Protein AF-A0A922VNL1-F1 (afdb_monomer)

Radius of gyration: 30.15 Å; Cα contacts (8 Å, |Δi|>4): 1368; chains: 1; bounding box: 77×56×107 Å

Secondary structure (DSSP, 8-state):
-------------------------TTSEEEEEEEE-TTSSEEEEEEEHHHHHHHHHHHHHHSPPPS-EEE-S-TTSHHHHHHHHHHHHHT--EEE--TT-HHHHHHHTTSSSPP-EEEE-HHHHHHHHHHHTTPPPPTT--EEEE-SS---HHHHHHHHHTT--EEEEE--GGGTS-SEE--TTTTTTSTT--BEEPTT-EEEEES--TTS-EEEEEE-TT--SEETTBHHHHHHHB-TTS-EEEEEEEEE-TTS-EEEEEETTT-EEETTEEE-HHHHHHHHHTSTTEEEEEEEEEEETTTEEEEEEEEEESSGGG---HHHHHHHHHTTS-GGGS-S-EEE-SS--B-TT--B-HHHHHHHHSPPS---SS------STT-EEEEE-TT--EEEEEEE---SSEEEE---TT--HHHHHHHHHHHHHHH--EEEEEE-S-SSSS--S--PPPPHHHHHHHHHHHHHHTT-S-EEEEEETHHHHHHHHHHHH-GGGEEEEEEES---GGGS-HHHHHHHHHHHHHHHHHHHHHHHHHHHHHHHHHHH-HHHHHTS-HHHHHHHGGGHHHHHHHTT---S-TTGGGG--S-EEEEEETTTHHHHHHHHHHHHHHSTT-EEEEETT-----TTS-HHHHHHHHHHHHHHHHH---PPS--EEE---

Structure (mmCIF, N/CA/C/O backbone):
data_AF-A0A922VNL1-F1
#
_entry.id   AF-A0A922VNL1-F1
#
loop_
_atom_site.group_PDB
_atom_site.id
_atom_site.type_symbol
_atom_site.label_atom_id
_atom_site.label_alt_id
_atom_site.label_comp_id
_atom_site.label_asym_id
_atom_site.label_entity_id
_atom_site.label_seq_id
_atom_site.pdbx_PDB_ins_code
_atom_site.Cartn_x
_atom_site.Cartn_y
_atom_site.Cartn_z
_atom_site.occupancy
_atom_site.B_iso_or_equiv
_atom_site.auth_seq_id
_atom_site.auth_comp_id
_atom_site.auth_asym_id
_atom_site.auth_atom_id
_atom_site.pdbx_PDB_model_num
ATOM 1 N N . MET A 1 1 ? -21.164 -22.019 67.458 1.00 38.81 1 MET A N 1
ATOM 2 C CA . MET A 1 1 ? -19.797 -21.930 66.897 1.00 38.81 1 MET A CA 1
ATOM 3 C C . MET A 1 1 ? -19.765 -20.757 65.927 1.00 38.81 1 MET A C 1
ATOM 5 O O . MET A 1 1 ? -20.728 -20.631 65.177 1.00 38.81 1 MET A O 1
ATOM 9 N N . PRO A 1 2 ? -18.768 -19.861 65.986 1.00 36.75 2 PRO A N 1
ATOM 10 C CA . PRO A 1 2 ? -18.768 -18.637 65.194 1.00 36.75 2 PRO A CA 1
ATOM 11 C C . PRO A 1 2 ? -18.448 -18.941 63.726 1.00 36.75 2 PRO A C 1
ATOM 13 O O . PRO A 1 2 ? -17.614 -19.794 63.427 1.00 36.75 2 PRO A O 1
ATOM 16 N N . VAL A 1 3 ? -19.121 -18.231 62.820 1.00 34.53 3 VAL A N 1
ATOM 17 C CA . VAL A 1 3 ? -18.861 -18.262 61.377 1.00 34.53 3 VAL A CA 1
ATOM 18 C C . VAL A 1 3 ? -17.462 -17.699 61.146 1.00 34.53 3 VAL A C 1
ATOM 20 O O . VAL A 1 3 ? -17.211 -16.518 61.369 1.00 34.53 3 VAL A O 1
ATOM 23 N N . SER A 1 4 ? -16.528 -18.564 60.763 1.00 31.53 4 SER A N 1
ATOM 24 C CA . SER A 1 4 ? -15.158 -18.174 60.448 1.00 31.53 4 SER A CA 1
ATOM 25 C C . SER A 1 4 ? -15.139 -17.432 59.113 1.00 31.53 4 SER A C 1
ATOM 27 O O . SER A 1 4 ? -15.287 -18.030 58.050 1.00 31.53 4 SER A O 1
ATOM 29 N N . THR A 1 5 ? -14.964 -16.115 59.165 1.00 36.41 5 THR A N 1
ATOM 30 C CA . THR A 1 5 ? -14.643 -15.293 57.999 1.00 36.41 5 THR A CA 1
ATOM 31 C C . THR A 1 5 ? -13.273 -15.719 57.473 1.00 36.41 5 THR A C 1
ATOM 33 O O . THR A 1 5 ? -12.255 -15.485 58.124 1.00 36.41 5 THR A O 1
ATOM 36 N N . VAL A 1 6 ? -13.222 -16.346 56.299 1.00 31.34 6 VAL A N 1
ATOM 37 C CA . VAL A 1 6 ? -11.954 -16.573 55.595 1.00 31.34 6 VAL A CA 1
ATOM 38 C C . VAL A 1 6 ? -11.553 -15.244 54.963 1.00 31.34 6 VAL A C 1
ATOM 40 O O . VAL A 1 6 ? -12.058 -14.859 53.910 1.00 31.34 6 VAL A O 1
ATOM 43 N N . ALA A 1 7 ? -10.671 -14.507 55.639 1.00 35.28 7 ALA A N 1
ATOM 44 C CA . ALA A 1 7 ? -9.955 -13.403 55.020 1.00 35.28 7 ALA A CA 1
ATOM 45 C C . ALA A 1 7 ? -9.209 -13.946 53.795 1.00 35.28 7 ALA A C 1
ATOM 47 O O . ALA A 1 7 ? -8.551 -14.985 53.886 1.00 35.28 7 ALA A O 1
ATOM 48 N N . ALA A 1 8 ? -9.318 -13.257 52.655 1.00 33.56 8 ALA A N 1
ATOM 49 C CA . ALA A 1 8 ? -8.507 -13.565 51.488 1.00 33.56 8 ALA A CA 1
ATOM 50 C C . ALA A 1 8 ? -7.043 -13.610 51.938 1.00 33.56 8 ALA A C 1
ATOM 52 O O . ALA A 1 8 ? -6.487 -12.596 52.367 1.00 33.56 8 ALA A O 1
ATOM 53 N N . SER A 1 9 ? -6.452 -14.807 51.887 1.00 37.88 9 SER A N 1
ATOM 54 C CA . SER A 1 9 ? -5.011 -14.995 51.984 1.00 37.88 9 SER A CA 1
ATOM 55 C C . SER A 1 9 ? -4.381 -13.914 51.116 1.00 37.88 9 SER A C 1
ATOM 57 O O . SER A 1 9 ? -4.687 -13.834 49.922 1.00 37.88 9 SER A O 1
ATOM 59 N N . ARG A 1 10 ? -3.584 -13.022 51.725 1.00 43.12 10 ARG A N 1
ATOM 60 C CA . ARG A 1 10 ? -2.714 -12.110 50.981 1.00 43.12 10 ARG A CA 1
ATOM 61 C C . ARG A 1 10 ? -1.827 -13.028 50.158 1.00 43.12 10 ARG A C 1
ATOM 63 O O . ARG A 1 10 ? -0.816 -13.508 50.663 1.00 43.12 10 ARG A O 1
ATOM 70 N N . ALA A 1 11 ? -2.248 -13.310 48.924 1.00 40.41 11 ALA A N 1
ATOM 71 C CA . ALA A 1 11 ? -1.406 -13.925 47.925 1.00 40.41 11 ALA A CA 1
ATOM 72 C C . ALA A 1 11 ? -0.118 -13.124 47.988 1.00 40.41 11 ALA A C 1
ATOM 74 O O . ALA A 1 11 ? -0.164 -11.898 47.838 1.00 40.41 11 ALA A O 1
ATOM 75 N N . ALA A 1 12 ? 0.972 -13.796 48.367 1.00 39.34 12 ALA A N 1
ATOM 76 C CA . ALA A 1 12 ? 2.271 -13.176 48.507 1.00 39.34 12 ALA A CA 1
ATOM 77 C C . ALA A 1 12 ? 2.448 -12.280 47.287 1.00 39.34 12 ALA A C 1
ATOM 79 O O . ALA A 1 12 ? 2.396 -12.766 46.154 1.00 39.34 12 ALA A O 1
ATOM 80 N N . THR A 1 13 ? 2.525 -10.968 47.514 1.00 44.56 13 THR A N 1
ATOM 81 C CA . THR A 1 13 ? 2.831 -10.004 46.470 1.00 44.56 13 THR A CA 1
ATOM 82 C C . THR A 1 13 ? 4.174 -10.442 45.929 1.00 44.56 13 THR A C 1
ATOM 84 O O . THR A 1 13 ? 5.207 -10.124 46.518 1.00 44.56 13 THR A O 1
ATOM 87 N N . ARG A 1 14 ? 4.171 -11.230 44.843 1.00 40.34 14 ARG A N 1
ATOM 88 C CA . ARG A 1 14 ? 5.349 -11.366 43.997 1.00 40.34 14 ARG A CA 1
ATOM 89 C C . ARG A 1 14 ? 5.763 -9.923 43.751 1.00 40.34 14 ARG A C 1
ATOM 91 O O . ARG A 1 14 ? 4.902 -9.163 43.290 1.00 40.34 14 ARG A O 1
ATOM 98 N N . PRO A 1 15 ? 6.991 -9.512 44.110 1.00 43.66 15 PRO A N 1
ATOM 99 C CA . PRO A 1 15 ? 7.455 -8.203 43.698 1.00 43.66 15 PRO A CA 1
ATOM 100 C C . PRO A 1 15 ? 7.167 -8.125 42.203 1.00 43.66 15 PRO A C 1
ATOM 102 O O . PRO A 1 15 ? 7.466 -9.076 41.466 1.00 43.66 15 PRO A O 1
ATOM 105 N N . ALA A 1 16 ? 6.465 -7.064 41.784 1.00 48.22 16 ALA A N 1
ATOM 106 C CA . ALA A 1 16 ? 6.312 -6.783 40.366 1.00 48.22 16 ALA A CA 1
ATOM 107 C C . ALA A 1 16 ? 7.711 -6.957 39.768 1.00 48.22 16 ALA A C 1
ATOM 109 O O . ALA A 1 16 ? 8.659 -6.474 40.400 1.00 48.22 16 ALA A O 1
ATOM 110 N N . PRO A 1 17 ? 7.876 -7.720 38.668 1.00 43.94 17 PRO A N 1
ATOM 111 C CA . PRO A 1 17 ? 9.192 -7.875 38.073 1.00 43.94 17 PRO A CA 1
ATOM 112 C C . PRO A 1 17 ? 9.790 -6.478 37.999 1.00 43.94 17 PRO A C 1
ATOM 114 O O . PRO A 1 17 ? 9.130 -5.569 37.486 1.00 43.94 17 PRO A O 1
ATOM 117 N N . SER A 1 18 ? 10.957 -6.281 38.620 1.00 45.34 18 SER A N 1
ATOM 118 C CA . SER A 1 18 ? 11.682 -5.031 38.476 1.00 45.34 18 SER A CA 1
ATOM 119 C C . SER A 1 18 ? 12.089 -5.003 37.014 1.00 45.34 18 SER A C 1
ATOM 121 O O . SER A 1 18 ? 13.149 -5.497 36.631 1.00 45.34 18 SER A O 1
ATOM 123 N N . TRP A 1 19 ? 11.198 -4.509 36.160 1.00 52.69 19 TRP A N 1
ATOM 124 C CA . TRP A 1 19 ? 11.617 -3.942 34.908 1.00 52.69 19 TRP A CA 1
ATOM 125 C C . TRP A 1 19 ? 12.549 -2.829 35.370 1.00 52.69 19 TRP A C 1
ATOM 127 O O . TRP A 1 19 ? 12.116 -1.822 35.925 1.00 52.69 19 TRP A O 1
ATOM 137 N N . ALA A 1 20 ? 13.858 -3.083 35.315 1.00 48.12 20 ALA A N 1
ATOM 138 C CA . ALA A 1 20 ? 14.809 -1.998 35.406 1.00 48.12 20 ALA A CA 1
ATOM 139 C C . ALA A 1 20 ? 14.285 -0.956 34.421 1.00 48.12 20 ALA A C 1
ATOM 141 O O . ALA A 1 20 ? 13.942 -1.318 33.289 1.00 48.12 20 ALA A O 1
ATOM 142 N N . ALA A 1 21 ? 14.094 0.279 34.884 1.00 52.69 21 ALA A N 1
ATOM 143 C CA . ALA A 1 21 ? 13.704 1.361 34.008 1.00 52.69 21 ALA A CA 1
ATOM 144 C C . ALA A 1 21 ? 14.791 1.455 32.947 1.00 52.69 21 ALA A C 1
ATOM 146 O O . ALA A 1 21 ? 15.865 1.989 33.199 1.00 52.69 21 ALA A O 1
ATOM 147 N N . TRP A 1 22 ? 14.552 0.817 31.802 1.00 51.25 22 TRP A N 1
ATOM 148 C CA . TRP A 1 22 ? 15.456 0.888 30.679 1.00 51.25 22 TRP A CA 1
ATOM 149 C C . TRP A 1 22 ? 15.432 2.361 30.303 1.00 51.25 22 TRP A C 1
ATOM 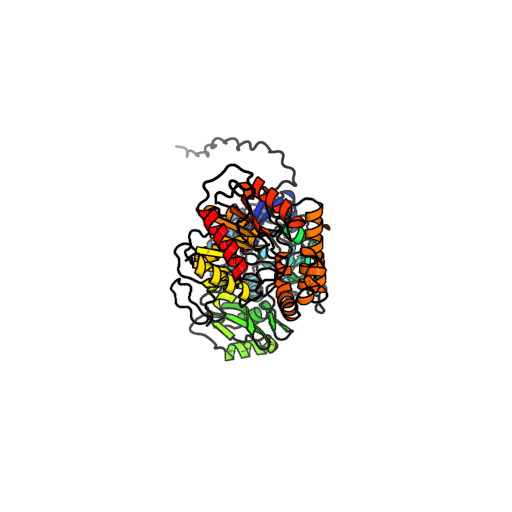151 O O . TRP A 1 22 ? 14.339 2.853 30.000 1.00 51.25 22 TRP A O 1
ATOM 161 N N . PRO A 1 23 ? 16.552 3.095 30.407 1.00 51.59 23 PRO A N 1
ATOM 162 C CA . PRO A 1 23 ? 16.560 4.485 30.001 1.00 51.59 23 PRO A CA 1
ATOM 163 C C . PRO A 1 23 ? 16.228 4.491 28.511 1.00 51.59 23 PRO A C 1
ATOM 165 O O . PRO A 1 23 ? 17.029 4.064 27.684 1.00 51.59 23 PRO A O 1
ATOM 168 N N . ARG A 1 24 ? 14.991 4.866 28.196 1.00 61.22 24 ARG A N 1
ATOM 169 C CA . ARG A 1 24 ? 14.502 5.071 26.841 1.00 61.22 24 ARG A CA 1
ATOM 170 C C . ARG A 1 24 ? 14.156 6.537 26.725 1.00 61.22 24 ARG A C 1
ATOM 172 O O . ARG A 1 24 ? 13.407 7.057 27.559 1.00 61.22 24 ARG A O 1
ATOM 179 N N . ALA A 1 25 ? 14.708 7.199 25.719 1.00 72.38 25 ALA A N 1
ATOM 180 C CA . ALA A 1 25 ? 14.242 8.526 25.367 1.00 72.38 25 ALA A CA 1
ATOM 181 C C . ALA A 1 25 ? 12.780 8.418 24.902 1.00 72.38 25 ALA A C 1
ATOM 183 O O . ALA A 1 25 ? 12.373 7.416 24.315 1.00 72.38 25 ALA A O 1
ATOM 184 N N . ALA A 1 26 ? 11.969 9.451 25.142 1.00 71.69 26 ALA A N 1
ATOM 185 C CA . ALA A 1 26 ? 10.576 9.471 24.679 1.00 71.69 26 ALA A CA 1
ATOM 186 C C . ALA A 1 26 ? 10.460 9.341 23.143 1.00 71.69 26 ALA A C 1
ATOM 188 O O . ALA A 1 26 ? 9.447 8.864 22.622 1.00 71.69 26 ALA A O 1
ATOM 189 N N . THR A 1 27 ? 11.533 9.712 22.441 1.00 80.56 27 THR A N 1
ATOM 190 C CA . THR A 1 27 ? 11.716 9.624 20.993 1.00 80.56 27 THR A CA 1
ATOM 191 C C . THR A 1 27 ? 12.081 8.226 20.494 1.00 80.56 27 THR A C 1
ATOM 193 O O . THR A 1 27 ? 12.022 7.995 19.288 1.00 80.56 27 THR A O 1
ATOM 196 N N . ASP A 1 28 ? 12.445 7.292 21.379 1.00 84.62 28 ASP A N 1
ATOM 197 C CA . ASP A 1 28 ? 12.836 5.944 20.969 1.00 84.62 28 ASP A CA 1
ATOM 198 C C . ASP A 1 28 ? 11.645 5.179 20.369 1.00 84.62 28 ASP A C 1
ATOM 200 O O . ASP A 1 28 ? 10.503 5.337 20.828 1.00 84.62 28 ASP A O 1
ATOM 204 N N . PRO A 1 29 ? 11.888 4.298 19.380 1.00 89.88 29 PRO A N 1
ATOM 205 C CA . PRO A 1 29 ? 10.871 3.395 18.857 1.00 89.88 29 PRO A CA 1
ATOM 206 C C . PRO A 1 29 ? 10.162 2.616 19.975 1.00 89.88 29 PRO A C 1
ATOM 208 O O . PRO A 1 29 ? 10.779 1.859 20.733 1.00 89.88 29 PRO A O 1
ATOM 211 N N . ALA A 1 30 ? 8.841 2.779 20.064 1.00 89.81 30 ALA A N 1
ATOM 212 C CA . ALA A 1 30 ? 8.005 2.074 21.031 1.00 89.81 30 ALA A CA 1
ATOM 213 C C . ALA A 1 30 ? 7.298 0.876 20.394 1.00 89.81 30 ALA A C 1
ATOM 215 O O . ALA A 1 30 ? 7.253 -0.200 20.991 1.00 89.81 30 ALA A O 1
ATOM 216 N N . VAL A 1 31 ? 6.754 1.048 19.185 1.00 92.62 31 VAL A N 1
ATOM 217 C CA . VAL A 1 31 ? 5.998 0.008 18.471 1.00 92.62 31 VAL A CA 1
ATOM 218 C C . VAL A 1 31 ? 6.254 0.064 16.968 1.00 92.62 31 VAL A C 1
ATOM 220 O O . VAL A 1 31 ? 6.472 1.132 16.399 1.00 92.62 31 VAL A O 1
ATOM 223 N N . VAL A 1 32 ? 6.153 -1.096 16.320 1.00 93.88 32 VAL A N 1
ATOM 224 C CA . VAL A 1 32 ? 6.092 -1.211 14.860 1.00 93.88 32 VAL A CA 1
ATOM 225 C C . VAL A 1 32 ? 4.718 -1.748 14.483 1.00 93.88 32 VAL A C 1
ATOM 227 O O . VAL A 1 32 ? 4.344 -2.853 14.879 1.00 93.88 32 VAL A O 1
ATOM 230 N N . VAL A 1 33 ? 3.954 -0.962 13.728 1.00 87.75 33 VAL A N 1
ATOM 231 C CA . VAL A 1 33 ? 2.627 -1.345 13.233 1.00 87.75 33 VAL A CA 1
ATOM 232 C C . VAL A 1 33 ? 2.750 -1.759 11.773 1.00 87.75 33 VAL A C 1
ATOM 234 O O . VAL A 1 33 ? 3.145 -0.959 10.931 1.00 87.75 33 VAL A O 1
ATOM 237 N N . LEU A 1 34 ? 2.387 -3.001 11.457 1.00 79.12 34 LEU A N 1
ATOM 238 C CA . LEU A 1 34 ? 2.384 -3.486 10.078 1.00 79.12 34 LEU A CA 1
ATOM 239 C C . LEU A 1 34 ? 1.127 -3.000 9.346 1.00 79.12 34 LEU A C 1
ATOM 241 O O . LEU A 1 34 ? 0.003 -3.275 9.772 1.00 79.12 34 LEU A O 1
ATOM 245 N N . THR A 1 35 ? 1.305 -2.306 8.224 1.00 66.81 35 THR A N 1
ATOM 246 C CA . THR A 1 35 ? 0.213 -1.829 7.362 1.00 66.81 35 THR A CA 1
ATOM 247 C C . THR A 1 35 ? 0.251 -2.537 6.018 1.00 66.81 35 THR A C 1
ATOM 249 O O . THR A 1 35 ? 1.315 -2.897 5.535 1.00 66.81 35 THR A O 1
ATOM 252 N N . SER A 1 36 ? -0.905 -2.754 5.386 1.00 54.50 36 SER A N 1
ATOM 253 C CA . SER A 1 36 ? -0.935 -3.230 3.998 1.00 54.50 36 SER A CA 1
ATOM 254 C C . SER A 1 36 ? -0.448 -2.097 3.096 1.00 54.50 36 SER A C 1
ATOM 256 O O . SER A 1 36 ? -1.182 -1.138 2.852 1.00 54.50 36 SER A O 1
ATOM 258 N N . GLY A 1 37 ? 0.806 -2.172 2.650 1.00 41.88 37 GLY A N 1
ATOM 259 C CA . GLY A 1 37 ? 1.346 -1.231 1.679 1.00 41.88 37 GLY A CA 1
ATOM 260 C C . GLY A 1 37 ? 0.562 -1.291 0.366 1.00 41.88 37 GLY A C 1
ATOM 261 O O . GLY A 1 37 ? -0.052 -2.306 0.035 1.00 41.88 37 GLY A O 1
ATOM 262 N N . THR A 1 38 ? 0.609 -0.210 -0.413 1.00 32.31 38 THR A N 1
ATOM 263 C CA . THR A 1 38 ? 0.066 -0.163 -1.784 1.00 32.31 38 THR A CA 1
ATOM 264 C C . THR A 1 38 ? 0.709 -1.197 -2.717 1.00 32.31 38 THR A C 1
ATOM 266 O O . THR A 1 38 ? 0.121 -1.533 -3.735 1.00 32.31 38 THR A O 1
ATOM 269 N N . THR A 1 39 ? 1.871 -1.735 -2.335 1.00 33.22 39 THR A N 1
ATOM 270 C CA . THR A 1 39 ? 2.669 -2.747 -3.043 1.00 33.22 39 THR A CA 1
ATOM 271 C C . THR A 1 39 ? 2.418 -4.188 -2.569 1.00 33.22 39 THR A C 1
ATOM 273 O O . THR A 1 39 ? 3.146 -5.096 -2.949 1.00 33.22 39 THR A O 1
ATOM 276 N N . GLY A 1 40 ? 1.441 -4.432 -1.685 1.00 36.53 40 GLY A N 1
ATOM 277 C CA . GLY A 1 40 ? 1.094 -5.780 -1.204 1.00 36.53 40 GLY A CA 1
ATOM 278 C C . GLY A 1 40 ? 1.988 -6.348 -0.087 1.00 36.53 40 GLY A C 1
ATOM 279 O O . GLY A 1 40 ? 1.499 -7.149 0.711 1.00 36.53 40 GLY A O 1
ATOM 280 N N . ARG A 1 41 ? 3.243 -5.891 0.060 1.00 39.25 41 ARG A N 1
ATOM 281 C CA . ARG A 1 41 ? 4.095 -6.196 1.228 1.00 39.25 41 ARG A CA 1
ATOM 282 C C . ARG A 1 41 ? 3.724 -5.320 2.438 1.00 39.25 41 ARG A C 1
ATOM 284 O O . ARG A 1 41 ? 3.471 -4.122 2.264 1.00 39.25 41 ARG A O 1
ATOM 291 N N . PRO A 1 42 ? 3.683 -5.872 3.667 1.00 57.12 42 PRO A N 1
ATOM 292 C CA . PRO A 1 42 ? 3.397 -5.069 4.844 1.00 57.12 42 PRO A CA 1
ATOM 293 C C . PRO A 1 42 ? 4.503 -4.038 5.107 1.00 57.12 42 PRO A C 1
ATOM 295 O O . PRO A 1 42 ? 5.667 -4.414 5.214 1.00 57.12 42 PRO A O 1
ATOM 298 N N . LYS A 1 43 ? 4.156 -2.755 5.246 1.00 74.38 43 LYS A N 1
ATOM 299 C CA . LYS A 1 43 ? 5.102 -1.710 5.673 1.00 74.38 43 LYS A CA 1
ATOM 300 C C . LYS A 1 43 ? 5.110 -1.623 7.196 1.00 74.38 43 LYS A C 1
ATOM 302 O O . LYS A 1 43 ? 4.044 -1.608 7.810 1.00 74.38 43 LYS A O 1
ATOM 307 N N . GLY A 1 44 ? 6.287 -1.560 7.815 1.00 87.56 44 GLY A N 1
ATOM 308 C CA . GLY A 1 44 ? 6.413 -1.399 9.265 1.00 87.56 44 GLY A CA 1
ATOM 309 C C . GLY A 1 44 ? 6.437 0.069 9.665 1.00 87.56 44 GLY A C 1
ATOM 310 O O . GLY A 1 44 ? 7.478 0.697 9.565 1.00 87.56 44 GLY A O 1
ATOM 311 N N . VAL A 1 45 ? 5.320 0.623 10.129 1.00 93.31 45 VAL A N 1
ATOM 312 C CA . VAL A 1 45 ? 5.243 2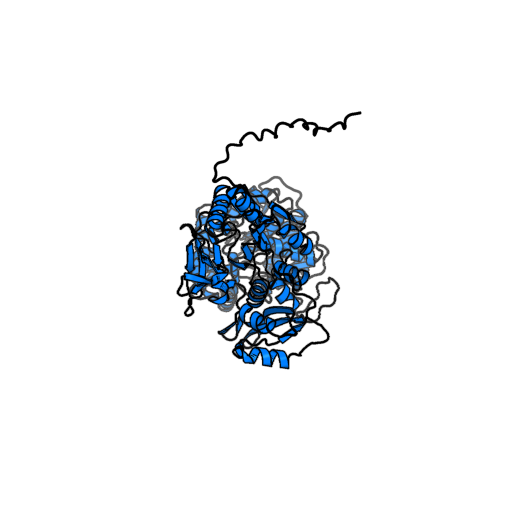.001 10.639 1.00 93.31 45 VAL A CA 1
ATOM 313 C C . VAL A 1 45 ? 5.838 2.053 12.043 1.00 93.31 45 VAL A C 1
ATOM 315 O O . VAL A 1 45 ? 5.282 1.452 12.965 1.00 93.31 45 VAL A O 1
ATOM 318 N N . VAL A 1 46 ? 6.949 2.767 12.211 1.00 96.25 46 VAL A N 1
ATOM 319 C CA . VAL A 1 46 ? 7.633 2.915 13.502 1.00 96.25 46 VAL A CA 1
ATOM 320 C C . VAL A 1 46 ? 7.055 4.110 14.257 1.00 96.25 46 VAL A C 1
ATOM 322 O O . VAL A 1 46 ? 7.129 5.237 13.777 1.00 96.25 46 VAL A O 1
ATOM 325 N N . LEU A 1 47 ? 6.486 3.888 15.442 1.00 95.88 47 LEU A N 1
ATOM 326 C CA . LEU A 1 47 ? 5.954 4.949 16.306 1.00 95.88 47 LEU A CA 1
ATOM 327 C C . LEU A 1 47 ? 6.742 5.005 17.617 1.00 95.88 47 LEU A C 1
ATOM 329 O O . LEU A 1 47 ? 6.961 3.973 18.261 1.00 95.88 47 LEU A O 1
ATOM 333 N N . SER A 1 48 ? 7.135 6.213 18.021 1.00 94.38 48 SER A N 1
ATOM 334 C CA . SER A 1 48 ? 7.763 6.475 19.316 1.00 94.38 48 SER A CA 1
ATOM 335 C C . SER A 1 48 ? 6.737 6.523 20.452 1.00 94.38 48 SER A C 1
ATOM 337 O O . SER A 1 48 ? 5.523 6.606 20.225 1.00 94.38 48 SER A O 1
ATOM 339 N N . GLY A 1 49 ? 7.220 6.480 21.697 1.00 91.19 49 GLY A N 1
ATOM 340 C CA . GLY A 1 49 ? 6.363 6.652 22.875 1.00 91.19 49 GLY A CA 1
ATOM 341 C C . GLY A 1 49 ? 5.699 8.031 22.900 1.00 91.19 49 GLY A C 1
ATOM 342 O O . GLY A 1 49 ? 4.507 8.138 23.185 1.00 91.19 49 GLY A O 1
ATOM 343 N N . GLU A 1 50 ? 6.449 9.067 22.524 1.00 92.69 50 GLU A N 1
ATOM 344 C CA . GLU A 1 50 ? 5.949 10.437 22.387 1.00 92.69 50 GLU A CA 1
ATOM 345 C C . GLU A 1 50 ? 4.835 10.551 21.339 1.00 92.69 50 GLU A C 1
ATOM 347 O O . GLU A 1 50 ? 3.795 11.141 21.623 1.00 92.69 50 GLU A O 1
ATOM 352 N N . ALA A 1 51 ? 4.988 9.925 20.165 1.00 95.31 51 ALA A N 1
ATOM 353 C CA . ALA A 1 51 ? 3.969 9.972 19.115 1.00 95.31 51 ALA A CA 1
ATOM 354 C C . ALA A 1 51 ? 2.640 9.338 19.569 1.00 95.31 51 ALA A C 1
ATOM 356 O O . ALA A 1 51 ? 1.552 9.865 19.311 1.00 95.31 51 ALA A O 1
ATOM 357 N N . LEU A 1 52 ? 2.717 8.214 20.289 1.00 94.94 52 LEU A N 1
ATOM 358 C CA . LEU A 1 52 ? 1.543 7.527 20.835 1.00 94.94 52 LEU A CA 1
ATOM 359 C C . LEU A 1 52 ? 0.875 8.337 21.955 1.00 94.94 52 LEU A C 1
ATOM 361 O O . LEU A 1 52 ? -0.356 8.415 21.997 1.00 94.94 52 LEU A O 1
ATOM 365 N N . ALA A 1 53 ? 1.669 8.961 22.829 1.00 94.31 53 ALA A N 1
ATOM 366 C CA . ALA A 1 53 ? 1.172 9.850 23.876 1.00 94.31 53 ALA A CA 1
ATOM 367 C C . ALA A 1 53 ? 0.490 11.093 23.281 1.00 94.31 53 ALA A C 1
ATOM 369 O O . ALA A 1 53 ? -0.638 11.404 23.659 1.00 94.31 53 ALA A O 1
ATOM 370 N N . ALA A 1 54 ? 1.108 11.729 22.283 1.00 96.06 54 ALA A N 1
ATOM 371 C CA . ALA A 1 54 ? 0.546 12.883 21.589 1.00 96.06 54 ALA A CA 1
ATOM 372 C C . ALA A 1 54 ? -0.797 12.559 20.919 1.00 96.06 54 ALA A C 1
ATOM 374 O O . ALA A 1 54 ? -1.751 13.327 21.038 1.00 96.06 54 ALA A O 1
ATOM 375 N N . SER A 1 55 ? -0.911 11.394 20.270 1.00 96.44 55 SER A N 1
ATOM 376 C CA . SER A 1 55 ? -2.191 10.925 19.720 1.00 96.44 55 SER A CA 1
ATOM 377 C C . SER A 1 55 ? -3.248 10.730 20.810 1.00 96.44 55 SER A C 1
ATOM 379 O O . SER A 1 55 ? -4.400 11.148 20.657 1.00 96.44 55 SER A O 1
ATOM 381 N N . ALA A 1 56 ? -2.873 10.114 21.935 1.00 96.56 56 ALA A N 1
ATOM 382 C CA . ALA A 1 56 ? -3.786 9.902 23.052 1.00 96.56 56 ALA A CA 1
ATOM 383 C C . ALA A 1 56 ? -4.268 11.222 23.668 1.00 96.56 56 ALA A C 1
ATOM 385 O O . ALA A 1 56 ? -5.457 11.342 23.971 1.00 96.56 56 ALA A O 1
ATOM 386 N N . ASP A 1 57 ? -3.385 12.212 23.803 1.00 96.44 57 ASP A N 1
ATOM 387 C CA . ASP A 1 57 ? -3.727 13.542 24.306 1.00 96.44 57 ASP A CA 1
ATOM 388 C C . ASP A 1 57 ? -4.634 14.317 23.349 1.00 96.44 57 ASP A C 1
ATOM 390 O O . ASP A 1 57 ? -5.631 14.887 23.798 1.00 96.44 57 ASP A O 1
ATOM 394 N N . ALA A 1 58 ? -4.369 14.265 22.041 1.00 97.12 58 ALA A N 1
ATOM 395 C CA . ALA A 1 58 ? -5.232 14.875 21.031 1.00 97.12 58 ALA A CA 1
ATOM 396 C C . ALA A 1 58 ? -6.663 14.307 21.097 1.00 97.12 58 ALA A C 1
ATOM 398 O O . ALA A 1 58 ? -7.642 15.056 21.119 1.00 97.12 58 ALA A O 1
ATOM 399 N N . TRP A 1 59 ? -6.801 12.982 21.227 1.00 96.56 59 TRP A N 1
ATOM 400 C CA . TRP A 1 59 ? -8.106 12.339 21.411 1.00 96.56 59 TRP A CA 1
ATOM 401 C C . TRP A 1 59 ? -8.761 12.667 22.752 1.00 96.56 59 TRP A C 1
ATOM 403 O O . TRP A 1 59 ? -9.971 12.873 22.805 1.00 96.56 59 TRP A O 1
ATOM 413 N N . ARG A 1 60 ? -7.987 12.712 23.839 1.00 95.12 60 ARG A N 1
ATOM 414 C CA . ARG A 1 60 ? -8.493 13.063 25.173 1.00 95.12 60 ARG A CA 1
ATOM 415 C C . ARG A 1 60 ? -9.033 14.492 25.212 1.00 95.12 60 ARG A C 1
ATOM 417 O O . ARG A 1 60 ? -10.009 14.735 25.909 1.00 95.12 60 ARG A O 1
ATOM 424 N N . ALA A 1 61 ? -8.413 15.410 24.474 1.00 95.31 61 ALA A N 1
ATOM 425 C CA . ALA A 1 61 ? -8.879 16.786 24.342 1.00 95.31 61 ALA A CA 1
ATOM 426 C C . ALA A 1 61 ? -10.125 16.907 23.444 1.00 95.31 61 ALA A C 1
ATOM 428 O O . ALA A 1 61 ? -10.966 17.767 23.684 1.00 95.31 61 ALA A O 1
ATOM 429 N N . ALA A 1 62 ? -10.256 16.048 22.429 1.00 95.12 62 ALA A N 1
ATOM 430 C CA . ALA A 1 62 ? -11.374 16.081 21.485 1.00 95.12 62 ALA A CA 1
ATOM 431 C C . ALA A 1 62 ? -12.647 15.361 21.973 1.00 95.12 62 ALA A C 1
ATOM 433 O O . ALA A 1 62 ? -13.717 15.560 21.398 1.00 95.12 62 ALA A O 1
ATOM 434 N N . LEU A 1 63 ? -12.547 14.499 22.990 1.00 95.44 63 LEU A N 1
ATOM 435 C CA . LEU A 1 63 ? -13.647 13.651 23.457 1.00 95.44 63 LEU A CA 1
ATOM 436 C C . LEU A 1 63 ? -14.104 14.008 24.877 1.00 95.44 63 LEU A C 1
ATOM 438 O O . LEU A 1 63 ? -13.318 14.515 25.678 1.00 95.44 63 LEU A O 1
ATOM 442 N N . PRO A 1 64 ? -15.359 13.682 25.244 1.00 94.88 64 PRO A N 1
ATOM 443 C CA . PRO A 1 64 ? -15.794 13.744 26.633 1.00 94.88 64 PRO A CA 1
ATOM 444 C C . PRO A 1 64 ? -14.914 12.872 27.547 1.00 94.88 64 PRO A C 1
ATOM 446 O O . PRO A 1 64 ? -14.421 11.830 27.111 1.00 94.88 64 PRO A O 1
ATOM 449 N N . PRO A 1 65 ? -14.780 13.204 28.846 1.00 95.81 65 PRO A N 1
ATOM 450 C CA . PRO A 1 65 ? -14.047 12.363 29.785 1.00 95.81 65 PRO A CA 1
ATOM 451 C C . PRO A 1 65 ? -14.564 10.918 29.793 1.00 95.81 65 PRO A C 1
ATOM 453 O O . PRO A 1 65 ? -15.761 10.657 29.992 1.00 95.81 65 PRO A O 1
ATOM 456 N N . SER A 1 66 ? -13.641 9.980 29.577 1.00 96.50 66 SER A N 1
ATOM 457 C CA . SER A 1 66 ? -13.927 8.548 29.578 1.00 96.50 66 SER A CA 1
ATOM 458 C C . SER A 1 66 ? -14.028 7.996 30.998 1.00 96.50 66 SER A C 1
ATOM 460 O O . SER A 1 66 ? -13.368 8.458 31.921 1.00 96.50 66 SER A O 1
ATOM 462 N N . THR A 1 67 ? -14.862 6.977 31.155 1.00 96.88 67 THR A N 1
ATOM 463 C CA . THR A 1 67 ? -14.987 6.121 32.349 1.00 96.88 67 THR A CA 1
ATOM 464 C C . THR A 1 67 ? -14.442 4.715 32.094 1.00 96.88 67 THR A C 1
ATOM 466 O O . THR A 1 67 ? -14.398 3.892 33.003 1.00 96.88 67 THR A O 1
ATOM 469 N N . GLY A 1 68 ? -14.052 4.423 30.852 1.00 97.75 68 GLY A N 1
ATOM 470 C CA . GLY A 1 68 ? -13.580 3.120 30.410 1.00 97.75 68 GLY A CA 1
ATOM 471 C C . GLY A 1 68 ? -13.742 2.951 28.904 1.00 97.75 68 GLY A C 1
ATOM 472 O O . GLY A 1 68 ? -14.633 3.551 28.293 1.00 97.75 68 GLY A O 1
ATOM 473 N N . TRP A 1 69 ? -12.888 2.114 28.322 1.00 98.06 69 TRP A N 1
ATOM 474 C CA . TRP A 1 69 ? -12.908 1.779 26.900 1.00 98.06 69 TRP A CA 1
ATOM 475 C C . TRP A 1 69 ? -13.267 0.312 26.675 1.00 98.06 69 TRP A C 1
ATOM 477 O O . TRP A 1 69 ? -12.867 -0.548 27.456 1.00 98.06 69 TRP A O 1
ATOM 487 N N . VAL A 1 70 ? -13.955 0.012 25.576 1.00 97.38 70 VAL A N 1
ATOM 488 C CA . VAL A 1 70 ? -14.057 -1.356 25.049 1.00 97.38 70 VAL A CA 1
ATOM 489 C C . VAL A 1 70 ? -13.041 -1.544 23.926 1.00 97.38 70 VAL A C 1
ATOM 491 O O . VAL A 1 70 ? -13.036 -0.792 22.949 1.00 97.38 70 VAL A O 1
ATOM 494 N N . LEU A 1 71 ? -12.191 -2.563 24.049 1.00 95.25 71 LEU A N 1
ATOM 495 C CA . LEU A 1 71 ? -11.230 -2.961 23.026 1.00 95.25 71 LEU A CA 1
ATOM 496 C C . LEU A 1 71 ? -11.830 -4.068 22.156 1.00 95.25 71 LEU A C 1
ATOM 498 O O . LEU A 1 71 ? -11.762 -5.246 22.495 1.00 95.25 71 LEU A O 1
ATOM 502 N N . ALA A 1 72 ? -12.418 -3.658 21.031 1.00 87.44 72 ALA A N 1
ATOM 503 C CA . ALA A 1 72 ? -13.028 -4.541 20.028 1.00 87.44 72 ALA A CA 1
ATOM 504 C C . ALA A 1 72 ? -12.216 -4.644 18.719 1.00 87.44 72 ALA A C 1
ATOM 506 O O . ALA A 1 72 ? -12.596 -5.352 17.782 1.00 87.44 72 ALA A O 1
ATOM 507 N N . LEU A 1 73 ? -11.094 -3.924 18.641 1.00 86.06 73 LEU A N 1
ATOM 508 C CA . LEU A 1 73 ? -10.196 -3.882 17.490 1.00 86.06 73 LEU A CA 1
ATOM 509 C C . LEU A 1 73 ? -8.911 -4.660 17.776 1.00 86.06 73 LEU A C 1
ATOM 511 O O . LEU A 1 73 ? -8.440 -4.739 18.907 1.00 86.06 73 LEU A O 1
ATOM 515 N N . GLY A 1 74 ? -8.307 -5.213 16.725 1.00 80.94 74 GLY A N 1
ATOM 516 C CA . GLY A 1 74 ? -7.041 -5.928 16.849 1.00 80.94 74 GLY A CA 1
ATOM 517 C C . GLY A 1 74 ? -5.872 -5.008 17.208 1.00 80.94 74 GLY A C 1
ATOM 518 O O . GLY A 1 74 ? -5.667 -3.995 16.545 1.00 80.94 74 GLY A O 1
ATOM 519 N N . LEU A 1 75 ? -5.049 -5.426 18.174 1.00 85.88 75 LEU A N 1
ATOM 520 C CA . LEU A 1 75 ? -3.845 -4.700 18.612 1.00 85.88 75 LEU A CA 1
ATOM 521 C C . LEU A 1 75 ? -2.751 -4.577 17.541 1.00 85.88 75 LEU A C 1
ATOM 523 O O . LEU A 1 75 ? -1.916 -3.689 17.627 1.00 85.88 75 LEU A O 1
ATOM 527 N N . GLY A 1 76 ? -2.785 -5.418 16.502 1.00 79.88 76 GLY A N 1
ATOM 528 C CA . GLY A 1 76 ? -1.891 -5.293 15.345 1.00 79.88 76 GLY A CA 1
ATOM 529 C C . GLY A 1 76 ? -2.170 -4.075 14.452 1.00 79.88 76 GLY A C 1
ATOM 530 O O . GLY A 1 76 ? -1.445 -3.867 13.490 1.00 79.88 76 GLY A O 1
ATOM 531 N N . HIS A 1 77 ? -3.214 -3.287 14.736 1.00 78.50 77 HIS A N 1
ATOM 532 C CA . HIS A 1 77 ? -3.520 -2.043 14.029 1.00 78.50 77 HIS A CA 1
ATOM 533 C C . HIS A 1 77 ? -3.466 -0.862 14.996 1.00 78.50 77 HIS A C 1
ATOM 535 O O . HIS A 1 77 ? -3.939 -0.959 16.132 1.00 78.50 77 HIS A O 1
ATOM 541 N N . VAL A 1 78 ? -3.012 0.292 14.503 1.00 88.75 78 VAL A N 1
ATOM 542 C CA . VAL A 1 78 ? -2.913 1.531 15.292 1.00 88.75 78 VAL A CA 1
ATOM 543 C C . VAL A 1 78 ? -4.254 1.951 15.922 1.00 88.75 78 VAL A C 1
ATOM 545 O O . VAL A 1 78 ? -4.284 2.549 16.993 1.00 88.75 78 VAL A O 1
ATOM 548 N N . ALA A 1 79 ? -5.386 1.615 15.292 1.00 85.38 79 ALA A N 1
ATOM 549 C CA . ALA A 1 79 ? -6.720 1.929 15.802 1.00 85.38 79 ALA A CA 1
ATOM 550 C C . ALA A 1 79 ? -7.045 1.176 17.104 1.00 85.38 79 ALA A C 1
ATOM 552 O O . ALA A 1 79 ? -7.575 1.775 18.039 1.00 85.38 79 ALA A O 1
ATOM 553 N N . GLY A 1 80 ? -6.688 -0.114 17.179 1.00 88.81 80 GLY A N 1
ATOM 554 C CA . GLY A 1 80 ? -6.851 -0.929 18.385 1.00 88.81 80 GLY A CA 1
ATOM 555 C C . GLY A 1 80 ? -5.790 -0.618 19.435 1.00 88.81 80 GLY A C 1
ATOM 556 O O . GLY A 1 80 ? -6.126 -0.422 20.600 1.00 88.81 80 GLY A O 1
ATOM 557 N N . LEU A 1 81 ? -4.527 -0.484 19.017 1.00 92.00 81 LEU A N 1
ATOM 558 C CA . LEU A 1 81 ? -3.431 -0.091 19.905 1.00 92.00 81 LEU A CA 1
ATOM 559 C C . LEU A 1 81 ? -3.692 1.268 20.577 1.00 92.00 81 LEU A C 1
ATOM 561 O O . LEU A 1 81 ? -3.465 1.421 21.776 1.00 92.00 81 LEU A O 1
ATOM 565 N N . GLY A 1 82 ? -4.228 2.237 19.830 1.00 92.94 82 GLY A N 1
ATOM 566 C CA . GLY A 1 82 ? -4.549 3.568 20.343 1.00 92.94 82 GLY A CA 1
ATOM 567 C C . GLY A 1 82 ? -5.579 3.566 21.478 1.00 92.94 82 GLY A C 1
ATOM 568 O O . GLY A 1 82 ? -5.564 4.479 22.298 1.00 92.94 82 GLY A O 1
ATOM 569 N N . ILE A 1 83 ? -6.437 2.540 21.585 1.00 95.38 83 ILE A N 1
ATOM 570 C CA . ILE A 1 83 ? -7.381 2.407 22.709 1.00 95.38 83 ILE A CA 1
ATOM 571 C C . ILE A 1 83 ? -6.620 2.257 24.030 1.00 95.38 83 ILE A C 1
ATOM 573 O O . ILE A 1 83 ? -6.986 2.897 25.014 1.00 95.38 83 ILE A O 1
ATOM 577 N N . LEU A 1 84 ? -5.546 1.460 24.046 1.00 95.19 84 LEU A N 1
ATOM 578 C CA . LEU A 1 84 ? -4.732 1.260 25.247 1.00 95.19 84 LEU A CA 1
ATOM 579 C C . LEU A 1 84 ? -4.062 2.566 25.681 1.00 95.19 84 LEU A C 1
ATOM 581 O O . LEU A 1 84 ? -4.136 2.931 26.850 1.00 95.19 84 LEU A O 1
ATOM 585 N N . TRP A 1 85 ? -3.486 3.311 24.736 1.00 94.94 85 TRP A N 1
ATOM 586 C CA . TRP A 1 85 ? -2.841 4.595 25.022 1.00 94.94 85 TRP A CA 1
ATOM 587 C C . TRP A 1 85 ? -3.827 5.654 25.519 1.00 94.94 85 TRP A C 1
ATOM 589 O O . TRP A 1 85 ? -3.548 6.325 26.511 1.00 94.94 85 TRP A O 1
ATOM 599 N N . ARG A 1 86 ? -5.018 5.752 24.913 1.00 96.31 86 ARG A N 1
ATOM 600 C CA . ARG A 1 86 ? -6.093 6.634 25.402 1.00 96.31 86 ARG A CA 1
ATOM 601 C C . ARG A 1 86 ? -6.554 6.249 26.806 1.00 96.31 86 ARG A C 1
ATOM 603 O O . ARG A 1 86 ? -6.749 7.122 27.648 1.00 96.31 86 ARG A O 1
ATOM 610 N N . ALA A 1 87 ? -6.708 4.955 27.080 1.00 96.62 87 ALA A N 1
ATOM 611 C CA . ALA A 1 87 ? -7.118 4.481 28.396 1.00 96.62 87 ALA A CA 1
ATOM 612 C C . ALA A 1 87 ? -6.059 4.758 29.475 1.00 96.62 87 ALA A C 1
ATOM 614 O O . ALA A 1 87 ? -6.414 5.199 30.567 1.00 96.62 87 ALA A O 1
ATOM 615 N N . ILE A 1 88 ? -4.773 4.580 29.152 1.00 94.81 88 ILE A N 1
ATOM 616 C CA . ILE A 1 88 ? -3.648 4.928 30.033 1.00 94.81 88 ILE A CA 1
ATOM 617 C C . ILE A 1 88 ? -3.626 6.437 30.302 1.00 94.81 88 ILE A C 1
ATOM 619 O O . ILE A 1 88 ? -3.595 6.842 31.465 1.00 94.81 88 ILE A O 1
ATOM 623 N N . ALA A 1 89 ? -3.722 7.268 29.258 1.00 93.44 89 ALA A N 1
ATOM 624 C CA . ALA A 1 89 ? -3.732 8.728 29.386 1.00 93.44 89 ALA A CA 1
ATOM 625 C C . ALA A 1 89 ? -4.902 9.233 30.251 1.00 93.44 89 ALA A C 1
ATOM 627 O O . ALA A 1 89 ? -4.749 10.170 31.036 1.00 93.44 89 ALA A O 1
ATOM 628 N N . SER A 1 90 ? -6.068 8.585 30.156 1.00 95.12 90 SER A N 1
ATOM 629 C CA . SER A 1 90 ? -7.243 8.895 30.980 1.00 95.12 90 SER A CA 1
ATOM 630 C C . SER A 1 90 ? -7.286 8.164 32.329 1.00 95.12 90 SER A C 1
ATOM 632 O O . SER A 1 90 ? -8.151 8.487 33.138 1.00 95.12 90 SER A O 1
ATOM 634 N N . ARG A 1 91 ? -6.376 7.216 32.600 1.00 96.44 91 ARG A N 1
ATOM 635 C CA . ARG A 1 91 ? -6.363 6.343 33.795 1.00 96.44 91 ARG A CA 1
ATOM 636 C C . ARG A 1 91 ? -7.682 5.588 34.021 1.00 96.44 91 ARG A C 1
ATOM 638 O O . ARG A 1 91 ? -8.191 5.521 35.138 1.00 96.44 91 ARG A O 1
ATOM 645 N N . VAL A 1 92 ? -8.235 5.016 32.953 1.00 96.56 92 VAL A N 1
ATOM 646 C CA . VAL A 1 92 ? -9.528 4.305 32.960 1.00 96.56 92 VAL A CA 1
ATOM 647 C C . VAL A 1 92 ? -9.368 2.830 32.576 1.00 96.56 92 VAL A C 1
ATOM 649 O O . VAL A 1 92 ? -8.420 2.487 31.866 1.00 96.56 92 VAL A O 1
ATOM 652 N N . PRO A 1 93 ? -10.283 1.938 33.004 1.00 96.88 93 PRO A N 1
ATOM 653 C CA . PRO A 1 93 ? -10.213 0.521 32.655 1.00 96.88 93 PRO A CA 1
ATOM 654 C C . PRO A 1 93 ? -10.460 0.263 31.161 1.00 96.88 93 PRO A C 1
ATOM 656 O O . PRO A 1 93 ? -11.165 1.016 30.481 1.00 96.88 93 PRO A O 1
ATOM 659 N N . VAL A 1 94 ? -9.924 -0.858 30.669 1.00 97.06 94 VAL A N 1
ATOM 660 C CA . VAL A 1 94 ? -10.187 -1.387 29.324 1.00 97.06 94 VAL A CA 1
ATOM 661 C C . VAL A 1 94 ? -10.874 -2.741 29.442 1.00 97.06 94 VAL A C 1
ATOM 663 O O . VAL A 1 94 ? -10.342 -3.663 30.053 1.00 97.06 94 VAL A O 1
ATOM 666 N N . HIS A 1 95 ? -12.037 -2.868 28.814 1.00 95.88 95 HIS A N 1
ATOM 667 C CA . HIS A 1 95 ? -12.756 -4.128 28.662 1.00 95.88 95 HIS A CA 1
ATOM 668 C C . HIS A 1 95 ? -12.352 -4.771 27.337 1.00 95.88 95 HIS A C 1
ATOM 670 O O . HIS A 1 95 ? -12.662 -4.243 26.269 1.00 95.88 95 HIS A O 1
ATOM 676 N N . ILE A 1 96 ? -11.629 -5.887 27.397 1.00 94.38 96 ILE A N 1
ATOM 677 C CA . ILE A 1 96 ? -11.154 -6.609 26.212 1.00 94.38 96 ILE A CA 1
ATOM 678 C C . ILE A 1 96 ? -12.199 -7.651 25.829 1.00 94.38 96 ILE A C 1
ATOM 680 O O . ILE A 1 96 ? -12.557 -8.493 26.649 1.00 94.38 96 ILE A O 1
ATOM 684 N N . VAL A 1 97 ? -12.664 -7.604 24.582 1.00 92.25 97 VAL A N 1
ATOM 685 C CA . VAL A 1 97 ? -13.622 -8.581 24.052 1.00 92.25 97 VAL A CA 1
ATOM 686 C C . VAL A 1 97 ? -12.978 -9.438 22.961 1.00 92.25 97 VAL A C 1
ATOM 688 O O . VAL A 1 97 ? -12.033 -8.985 22.304 1.00 92.25 97 VAL A O 1
ATOM 691 N N . PRO A 1 98 ? -13.466 -10.673 22.738 1.00 84.06 98 PRO A N 1
ATOM 692 C CA . PRO A 1 98 ? -13.058 -11.469 21.590 1.00 84.06 98 PRO A CA 1
ATOM 693 C C . PRO A 1 98 ? -13.217 -10.693 20.277 1.00 84.06 98 PRO A C 1
ATOM 695 O O . PRO A 1 98 ? -14.157 -9.919 20.079 1.00 84.06 98 PRO A O 1
ATOM 698 N N . ARG A 1 99 ? -12.269 -10.890 19.355 1.00 69.31 99 ARG A N 1
ATOM 699 C CA . ARG A 1 99 ? -12.295 -10.214 18.055 1.00 69.31 99 ARG A CA 1
ATOM 700 C C . ARG A 1 99 ? -13.539 -10.643 17.274 1.00 69.31 99 ARG A C 1
ATOM 702 O O . ARG A 1 99 ? -13.786 -11.833 17.131 1.00 69.31 99 ARG A O 1
ATOM 709 N N . ASN A 1 100 ? -14.221 -9.673 16.664 1.00 68.44 100 ASN A N 1
ATOM 710 C CA . ASN A 1 100 ? -15.389 -9.893 15.802 1.00 68.44 100 ASN A CA 1
ATOM 711 C C . ASN A 1 100 ? -16.587 -10.551 16.509 1.00 68.44 100 ASN A C 1
ATOM 713 O O . ASN A 1 100 ? -17.355 -11.246 15.851 1.00 68.44 100 ASN A O 1
ATOM 717 N N . ASP A 1 101 ? -16.775 -10.283 17.804 1.00 86.00 101 ASP A N 1
ATOM 718 C CA . ASP A 1 101 ? -17.934 -10.739 18.577 1.00 86.00 101 ASP A CA 1
ATOM 719 C C . ASP A 1 101 ? -18.844 -9.550 18.974 1.00 86.00 101 ASP A C 1
ATOM 721 O O . ASP A 1 101 ? -18.564 -8.841 19.950 1.00 86.00 101 ASP A O 1
ATOM 725 N N . PRO A 1 102 ? -19.928 -9.285 18.214 1.00 89.19 102 PRO A N 1
ATOM 726 C CA . PRO A 1 102 ? -20.856 -8.193 18.505 1.00 89.19 102 PRO A CA 1
ATOM 727 C C . PRO A 1 102 ? -21.632 -8.385 19.814 1.00 89.19 102 PRO A C 1
ATOM 729 O O . PRO A 1 102 ? -21.938 -7.403 20.492 1.00 89.19 102 PRO A O 1
ATOM 732 N N . ALA A 1 103 ? -21.935 -9.631 20.189 1.00 93.38 103 ALA A N 1
ATOM 733 C CA . ALA A 1 103 ? -22.683 -9.934 21.404 1.00 93.38 103 ALA A CA 1
ATOM 734 C C . ALA A 1 103 ? -21.820 -9.682 22.647 1.00 93.38 103 ALA A C 1
ATOM 736 O O . ALA A 1 103 ? -22.269 -9.012 23.582 1.00 93.38 103 ALA A O 1
ATOM 737 N N . ALA A 1 104 ? -20.557 -10.122 22.627 1.00 94.06 104 ALA A N 1
ATOM 738 C CA . ALA A 1 104 ? -19.603 -9.827 23.694 1.00 94.06 104 ALA A CA 1
ATOM 739 C C . ALA A 1 104 ? -19.344 -8.321 23.834 1.00 94.06 104 ALA A C 1
ATOM 741 O O . ALA A 1 104 ? -19.255 -7.816 24.953 1.00 94.06 104 ALA A O 1
ATOM 742 N N . LEU A 1 105 ? -19.285 -7.579 22.723 1.00 94.88 105 LEU A N 1
ATOM 743 C CA . LEU A 1 105 ? -19.178 -6.118 22.750 1.00 94.88 105 LEU A CA 1
ATOM 744 C C . LEU A 1 105 ? -20.389 -5.473 23.437 1.00 94.88 105 LEU A C 1
ATOM 746 O O . LEU A 1 105 ? -20.223 -4.648 24.338 1.00 94.88 105 LEU A O 1
ATOM 750 N N . LEU A 1 106 ? -21.606 -5.855 23.045 1.00 95.38 106 LEU A N 1
ATOM 751 C CA . LEU A 1 106 ? -22.840 -5.346 23.650 1.00 95.38 106 LEU A CA 1
ATOM 752 C C . LEU A 1 106 ? -22.957 -5.707 25.137 1.00 95.38 106 LEU A C 1
ATOM 754 O O . LEU A 1 106 ? -23.481 -4.911 25.920 1.00 95.38 106 LEU A O 1
ATOM 758 N N . ALA A 1 107 ? -22.476 -6.886 25.535 1.00 94.75 107 ALA A N 1
ATOM 759 C CA . ALA A 1 107 ? -22.383 -7.282 26.935 1.00 94.75 107 ALA A CA 1
ATOM 760 C C . ALA A 1 107 ? -21.355 -6.421 27.688 1.00 94.75 107 ALA A C 1
ATOM 762 O O . ALA A 1 107 ? -21.672 -5.888 28.751 1.00 94.75 107 ALA A O 1
ATOM 763 N N . ALA A 1 108 ? -20.168 -6.201 27.109 1.00 95.50 108 ALA A N 1
ATOM 764 C CA . ALA A 1 108 ? -19.112 -5.371 27.691 1.00 95.50 108 ALA A CA 1
ATOM 765 C C . ALA A 1 108 ? -19.578 -3.931 27.952 1.00 95.50 108 ALA A C 1
ATOM 767 O O . ALA A 1 108 ? -19.325 -3.387 29.027 1.00 95.50 108 ALA A O 1
ATOM 768 N N . LEU A 1 109 ? -20.337 -3.340 27.023 1.00 95.81 109 LEU A N 1
ATOM 769 C CA . LEU A 1 109 ? -20.924 -2.003 27.188 1.00 95.81 109 LEU A CA 1
ATOM 770 C C . LEU A 1 109 ? -21.928 -1.899 28.351 1.00 95.81 109 LEU A C 1
ATOM 772 O O . LEU A 1 109 ? -22.217 -0.794 28.808 1.00 95.81 109 LEU A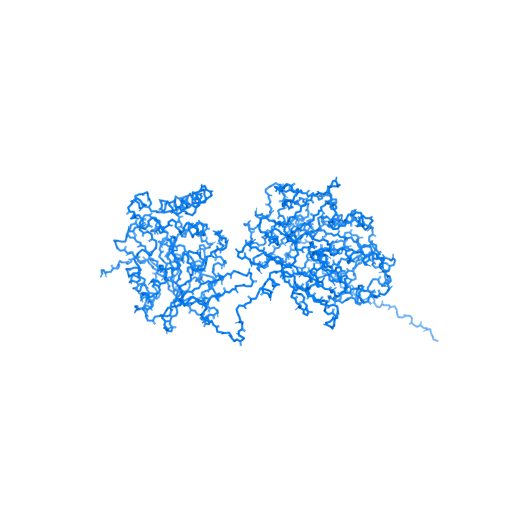 O 1
ATOM 776 N N . ARG A 1 110 ? -22.453 -3.028 28.839 1.00 94.56 110 ARG A N 1
ATOM 777 C CA . ARG A 1 110 ? -23.414 -3.100 29.953 1.00 94.56 110 ARG A CA 1
ATOM 778 C C . ARG A 1 110 ? -22.786 -3.545 31.278 1.00 94.56 110 ARG A C 1
ATOM 780 O O . ARG A 1 110 ? -23.496 -3.648 32.277 1.00 94.56 110 ARG A O 1
ATOM 787 N N . THR A 1 111 ? -21.477 -3.800 31.306 1.00 93.31 111 THR A N 1
ATOM 788 C CA . THR A 1 111 ? -20.756 -4.182 32.530 1.00 93.31 111 THR A CA 1
ATOM 789 C C . THR A 1 111 ? -20.721 -3.051 33.561 1.00 93.31 111 THR A C 1
ATOM 791 O O . THR A 1 111 ? -21.077 -1.904 33.287 1.00 93.31 111 THR A O 1
ATOM 794 N N . ARG A 1 112 ? -20.293 -3.369 34.786 1.00 89.56 112 ARG A N 1
ATOM 795 C CA . ARG A 1 112 ? -20.053 -2.394 35.854 1.00 89.56 112 ARG A CA 1
ATOM 796 C C . ARG A 1 112 ? -18.603 -2.538 36.346 1.00 89.56 112 ARG A C 1
ATOM 798 O O . ARG A 1 112 ? -18.226 -3.651 36.700 1.00 89.56 112 ARG A O 1
ATOM 805 N N . PRO A 1 113 ? -17.805 -1.453 36.398 1.00 88.44 113 PRO A N 1
ATOM 806 C CA . PRO A 1 113 ? -18.119 -0.104 35.916 1.00 88.44 113 PRO A CA 1
ATOM 807 C C . PRO A 1 113 ? -18.264 -0.055 34.385 1.00 88.44 113 PRO A C 1
ATOM 809 O O . PRO A 1 113 ? -17.480 -0.664 33.657 1.00 88.44 113 PRO A O 1
ATOM 812 N N . ALA A 1 114 ? -19.280 0.677 33.913 1.00 93.75 114 ALA A N 1
ATOM 813 C CA . ALA A 1 114 ? -19.638 0.711 32.500 1.00 93.75 114 ALA A CA 1
ATOM 814 C C . ALA A 1 114 ? -18.630 1.547 31.691 1.00 93.75 114 ALA A C 1
ATOM 816 O O . ALA A 1 114 ? -18.392 2.717 32.032 1.00 93.75 114 ALA A O 1
ATOM 817 N N . PRO A 1 115 ? -18.055 0.989 30.611 1.00 97.19 115 PRO A N 1
ATOM 818 C CA . PRO A 1 115 ? -17.249 1.769 29.690 1.00 97.19 115 PRO A CA 1
ATOM 819 C C . PRO A 1 115 ? -18.134 2.774 28.948 1.00 97.19 115 PRO A C 1
ATOM 821 O O . PRO A 1 115 ? -19.292 2.502 28.627 1.00 97.19 115 PRO A O 1
ATOM 824 N N . SER A 1 116 ? -17.573 3.946 28.670 1.00 98.19 116 SER A N 1
ATOM 825 C CA . SER A 1 116 ? -18.261 5.024 27.949 1.00 98.19 116 SER A CA 1
ATOM 826 C C . SER A 1 116 ? -17.722 5.244 26.542 1.00 98.19 116 SER A C 1
ATOM 828 O O . SER A 1 116 ? -18.251 6.088 25.823 1.00 98.19 116 SER A O 1
ATOM 830 N N . HIS A 1 117 ? -16.674 4.522 26.148 1.00 98.25 117 HIS A N 1
ATOM 831 C CA . HIS A 1 117 ? -15.982 4.739 24.885 1.00 98.25 117 HIS A CA 1
ATOM 832 C C . HIS A 1 117 ? -15.717 3.428 24.144 1.00 98.25 117 HIS A C 1
ATOM 834 O O . HIS A 1 117 ? -15.363 2.411 24.746 1.00 98.25 117 HIS A O 1
ATOM 840 N N . VAL A 1 118 ? -15.838 3.464 22.819 1.00 97.25 118 VAL A N 1
ATOM 841 C CA . VAL A 1 118 ? -15.470 2.359 21.926 1.00 97.25 118 VAL A CA 1
ATOM 842 C C . VAL A 1 118 ? -14.937 2.907 20.602 1.00 97.25 118 VAL A C 1
ATOM 844 O O . VAL A 1 118 ? -15.287 4.011 20.187 1.00 97.25 118 VAL A O 1
ATOM 847 N N . SER A 1 119 ? -14.078 2.141 19.932 1.00 94.12 119 SER A N 1
ATOM 848 C CA . SER A 1 119 ? -13.684 2.394 18.542 1.00 94.12 119 SER A CA 1
ATOM 849 C C . SER A 1 119 ? -14.087 1.212 17.672 1.00 94.12 119 SER A C 1
ATOM 851 O O . SER A 1 119 ? -13.852 0.065 18.054 1.00 94.12 119 SER A O 1
ATOM 853 N N . LEU A 1 120 ? -14.683 1.496 16.516 1.00 92.12 120 LEU A N 1
ATOM 854 C CA . LEU A 1 120 ? -15.242 0.508 15.601 1.00 92.12 120 LEU A CA 1
ATOM 855 C C . LEU A 1 120 ? -14.895 0.840 14.153 1.00 92.12 120 LEU A C 1
ATOM 857 O O . LEU A 1 120 ? -14.665 1.992 13.782 1.00 92.12 120 LEU A O 1
ATOM 861 N N . VAL A 1 121 ? -14.916 -0.195 13.323 1.00 83.94 121 VAL A N 1
ATOM 862 C CA . VAL A 1 121 ? -15.020 -0.052 11.866 1.00 83.94 121 VAL A CA 1
ATOM 863 C C . VAL A 1 121 ? -16.493 -0.148 11.433 1.00 83.94 121 VAL A C 1
ATOM 865 O O . VAL A 1 121 ? -17.282 -0.788 12.136 1.00 83.94 121 VAL A O 1
ATOM 868 N N . PRO A 1 122 ? -16.884 0.401 10.264 1.00 81.56 122 PRO A N 1
ATOM 869 C CA . PRO A 1 122 ? -18.267 0.357 9.765 1.00 81.56 122 PRO A CA 1
ATOM 870 C C . PRO A 1 122 ? -18.909 -1.034 9.792 1.00 81.56 122 PRO A C 1
ATOM 872 O O . PRO A 1 122 ? -20.032 -1.202 10.251 1.00 81.56 122 PRO A O 1
ATOM 875 N N . THR A 1 123 ? -18.166 -2.066 9.395 1.00 76.50 123 THR A N 1
ATOM 876 C CA . THR A 1 123 ? -18.673 -3.449 9.398 1.00 76.50 123 THR A CA 1
ATOM 877 C C . THR A 1 123 ? -18.945 -4.001 10.798 1.00 76.50 123 THR A C 1
ATOM 879 O O . THR A 1 123 ? -19.866 -4.795 10.970 1.00 76.50 123 THR A O 1
ATOM 882 N N . GLN A 1 124 ? -18.171 -3.595 11.808 1.00 84.81 124 GLN A N 1
ATOM 883 C CA . GLN A 1 124 ? -18.417 -3.990 13.194 1.00 84.81 124 GLN A CA 1
ATOM 884 C C . GLN A 1 124 ? -19.643 -3.273 13.747 1.00 84.81 124 GLN A C 1
ATOM 886 O O . GLN A 1 124 ? -20.462 -3.916 14.393 1.00 84.81 124 GLN A O 1
ATOM 891 N N . LEU A 1 125 ? -19.792 -1.974 13.463 1.00 90.81 125 LEU A N 1
ATOM 892 C CA . LEU A 1 125 ? -20.968 -1.217 13.882 1.00 90.81 125 LEU A CA 1
ATOM 893 C C . LEU A 1 125 ? -22.250 -1.804 13.280 1.00 90.81 125 LEU A C 1
ATOM 895 O O . LEU A 1 125 ? -23.188 -2.047 14.028 1.00 90.81 125 LEU A O 1
ATOM 899 N N . ALA A 1 126 ? -22.265 -2.111 11.978 1.00 84.44 126 ALA A N 1
ATOM 900 C CA . ALA A 1 126 ? -23.416 -2.743 11.327 1.00 84.44 126 ALA A CA 1
ATOM 901 C C . ALA A 1 126 ? -23.824 -4.048 12.034 1.00 84.44 126 ALA A C 1
ATOM 903 O O . ALA A 1 126 ? -24.948 -4.169 12.503 1.00 84.44 126 ALA A O 1
ATOM 904 N N . ARG A 1 127 ? -22.870 -4.965 12.250 1.00 83.31 127 ARG A N 1
ATOM 905 C CA . ARG A 1 127 ? -23.127 -6.237 12.953 1.00 83.31 127 ARG A CA 1
ATOM 906 C C . ARG A 1 127 ? -23.605 -6.047 14.392 1.00 83.31 127 ARG A C 1
ATOM 908 O O . ARG A 1 127 ? -24.401 -6.836 14.887 1.00 83.31 127 ARG A O 1
ATOM 915 N N . VAL A 1 128 ? -23.090 -5.034 15.087 1.00 93.00 128 VAL A N 1
ATOM 916 C CA . VAL A 1 128 ? -23.525 -4.699 16.449 1.00 93.00 128 VAL A CA 1
ATOM 917 C C . VAL A 1 128 ? -24.960 -4.183 16.451 1.00 93.00 128 VAL A C 1
ATOM 919 O O . VAL A 1 128 ? -25.725 -4.579 17.327 1.00 93.00 128 VAL A O 1
ATOM 922 N N . LEU A 1 129 ? -25.337 -3.344 15.485 1.00 93.25 129 LEU A N 1
ATOM 923 C CA . LEU A 1 129 ? -26.714 -2.870 15.337 1.00 93.25 129 LEU A CA 1
ATOM 924 C C . LEU A 1 129 ? -27.662 -4.016 14.966 1.00 93.25 129 LEU A C 1
ATOM 926 O O . LEU A 1 129 ? -28.735 -4.109 15.554 1.00 93.25 129 LEU A O 1
ATOM 930 N N . ASP A 1 130 ? -27.240 -4.926 14.085 1.00 89.19 130 ASP A N 1
ATOM 931 C CA . ASP A 1 130 ? -28.030 -6.103 13.707 1.00 89.19 130 ASP A CA 1
ATOM 932 C C . ASP A 1 130 ? -28.317 -7.002 14.921 1.00 89.19 130 ASP A C 1
ATOM 934 O O . ASP A 1 130 ? -29.462 -7.375 15.166 1.00 89.19 130 ASP A O 1
ATOM 938 N N . VAL A 1 131 ? -27.293 -7.302 15.732 1.00 92.88 131 VAL A N 1
ATOM 939 C CA . VAL A 1 131 ? -27.450 -8.112 16.957 1.00 92.88 131 VAL A CA 1
ATOM 940 C C . VAL A 1 131 ? -28.234 -7.366 18.041 1.00 92.88 131 VAL A C 1
ATOM 942 O O . VAL A 1 131 ? -28.957 -7.990 18.816 1.00 92.88 131 VAL A O 1
ATOM 945 N N . ALA A 1 132 ? -28.111 -6.039 18.121 1.00 92.06 132 ALA A N 1
ATOM 946 C CA . ALA A 1 132 ? -28.884 -5.233 19.063 1.00 92.06 132 ALA A CA 1
ATOM 947 C C . ALA A 1 132 ? -30.379 -5.166 18.697 1.00 92.06 132 ALA A C 1
ATOM 949 O O . ALA A 1 132 ? -31.212 -4.987 19.591 1.00 92.06 132 ALA A O 1
ATOM 950 N N . GLY A 1 133 ? -30.728 -5.303 17.414 1.00 92.06 133 GLY A N 1
ATOM 951 C CA . GLY A 1 133 ? -32.099 -5.165 16.930 1.00 92.06 133 GLY A CA 1
ATOM 952 C C . GLY A 1 133 ? -32.676 -3.787 17.269 1.00 92.06 133 GLY A C 1
ATOM 953 O O . GLY A 1 133 ? -32.096 -2.757 16.939 1.00 92.06 133 GLY A O 1
ATOM 954 N N . SER A 1 134 ? -33.816 -3.752 17.963 1.00 90.00 134 SER A N 1
ATOM 955 C CA . SER A 1 134 ? -34.452 -2.502 18.410 1.00 90.00 134 SER A CA 1
ATOM 956 C C . SER A 1 134 ? -33.860 -1.920 19.703 1.00 90.00 134 SER A C 1
ATOM 958 O O . SER A 1 134 ? -34.296 -0.857 20.158 1.00 90.00 134 SER A O 1
ATOM 960 N N . ALA A 1 135 ? -32.891 -2.597 20.331 1.00 90.31 135 ALA A N 1
ATOM 961 C CA . ALA A 1 135 ? -32.315 -2.137 21.586 1.00 90.31 135 ALA A CA 1
ATOM 962 C C . ALA A 1 135 ? -31.472 -0.871 21.376 1.00 90.31 135 ALA A C 1
ATOM 964 O O . ALA A 1 135 ? -30.545 -0.840 20.567 1.00 90.31 135 ALA A O 1
ATOM 965 N N . ARG A 1 136 ? -31.750 0.167 22.172 1.00 93.38 136 ARG A N 1
ATOM 966 C CA . ARG A 1 136 ? -30.941 1.390 22.178 1.00 93.38 136 ARG A CA 1
ATOM 967 C C . ARG A 1 136 ? -29.554 1.158 22.778 1.00 93.38 136 ARG A C 1
ATOM 969 O O . ARG A 1 136 ? -29.360 0.268 23.616 1.00 93.38 136 ARG A O 1
ATOM 976 N N . ALA A 1 137 ? -28.602 2.003 22.385 1.00 93.00 137 ALA A N 1
ATOM 977 C CA . ALA A 1 137 ? -27.289 2.054 23.019 1.00 93.00 137 ALA A CA 1
ATOM 978 C C . ALA A 1 137 ? -27.409 2.313 24.538 1.00 93.00 137 ALA A C 1
ATOM 980 O O . ALA A 1 137 ? -28.290 3.068 24.965 1.00 93.00 137 ALA A O 1
ATOM 981 N N . PRO A 1 138 ? -26.531 1.730 25.376 1.00 93.88 138 PRO A N 1
ATOM 982 C CA . PRO A 1 138 ? -26.483 2.059 26.797 1.00 93.88 138 PRO A CA 1
ATOM 983 C C . PRO A 1 138 ? -26.234 3.553 27.017 1.00 93.88 138 PRO A C 1
ATOM 985 O O . PRO A 1 138 ? -25.350 4.132 26.393 1.00 93.88 138 PRO A O 1
ATOM 988 N N . THR A 1 139 ? -26.945 4.168 27.963 1.00 93.56 139 THR A N 1
ATOM 989 C CA . THR A 1 139 ? -26.802 5.603 28.287 1.00 93.56 139 THR A CA 1
ATOM 990 C C . THR A 1 139 ? -25.423 5.974 28.840 1.00 93.56 139 THR A C 1
ATOM 992 O O . THR A 1 139 ? -25.060 7.147 28.872 1.00 93.56 139 THR A O 1
ATOM 995 N N . SER A 1 140 ? -24.637 4.986 29.278 1.00 94.56 140 SER A N 1
ATOM 996 C CA . SER A 1 140 ? -23.240 5.163 29.671 1.00 94.56 140 SER A CA 1
ATOM 997 C C . SER A 1 140 ? -22.306 5.406 28.485 1.00 94.56 140 SER A C 1
ATOM 999 O O . SER A 1 140 ? -21.236 5.978 28.691 1.00 94.56 140 SER A O 1
ATOM 1001 N N . LEU A 1 141 ? -22.673 4.985 27.269 1.00 97.62 141 LEU A N 1
ATOM 1002 C CA . LEU A 1 141 ? -21.868 5.178 26.067 1.00 97.62 141 LEU A CA 1
ATOM 1003 C C . LEU A 1 141 ? -21.913 6.656 25.652 1.00 97.62 141 LEU A C 1
ATOM 1005 O O . LEU A 1 141 ? -22.979 7.207 25.403 1.00 97.62 141 LEU A O 1
ATOM 1009 N N . ARG A 1 142 ? -20.742 7.293 25.580 1.00 97.38 142 ARG A N 1
ATOM 1010 C CA . ARG A 1 142 ? -20.563 8.722 25.266 1.00 97.38 142 ARG A CA 1
ATOM 1011 C C . ARG A 1 142 ? -19.856 8.960 23.938 1.00 97.38 142 ARG A C 1
ATOM 1013 O O . ARG A 1 142 ? -20.055 10.011 23.343 1.00 97.38 142 ARG A O 1
ATOM 1020 N N . ALA A 1 143 ? -19.045 8.007 23.481 1.00 97.50 143 ALA A N 1
ATOM 1021 C CA . ALA A 1 143 ? -18.342 8.115 22.210 1.00 97.50 143 ALA A CA 1
ATOM 1022 C C . ALA A 1 143 ? -18.148 6.747 21.545 1.00 97.50 143 ALA A C 1
ATOM 1024 O O . ALA A 1 143 ? -17.563 5.828 22.125 1.00 97.50 143 ALA A O 1
ATOM 1025 N N . ALA A 1 144 ? -18.593 6.641 20.298 1.00 97.31 144 ALA A N 1
ATOM 1026 C CA . ALA A 1 144 ? -18.297 5.533 19.404 1.00 97.31 144 ALA A CA 1
ATOM 1027 C C . ALA A 1 144 ? -17.511 6.069 18.202 1.00 97.31 144 ALA A C 1
ATOM 1029 O O . ALA A 1 144 ? -18.093 6.557 17.234 1.00 97.31 144 ALA A O 1
ATOM 1030 N N . LEU A 1 145 ? -16.178 6.000 18.277 1.00 96.56 145 LEU A N 1
ATOM 1031 C CA . LEU A 1 145 ? -15.314 6.416 17.171 1.00 96.56 145 LEU A CA 1
ATOM 1032 C C . LEU A 1 145 ? -15.484 5.444 16.007 1.00 96.56 145 LEU A C 1
ATOM 1034 O O . LEU A 1 145 ? -15.302 4.237 16.187 1.00 96.56 145 LEU A O 1
ATOM 1038 N N . LEU A 1 146 ? -15.793 5.966 14.826 1.00 92.56 146 LEU A N 1
ATOM 1039 C CA . LEU A 1 146 ? -16.020 5.179 13.623 1.00 92.56 146 LEU A CA 1
ATOM 1040 C C . LEU A 1 146 ? -15.003 5.569 12.553 1.00 92.56 146 LEU A C 1
ATOM 1042 O O . LEU A 1 146 ? -14.935 6.728 12.154 1.00 92.56 146 LEU A O 1
ATOM 1046 N N . GLY A 1 147 ? -14.192 4.618 12.096 1.00 84.38 147 GLY A N 1
ATOM 1047 C CA . GLY A 1 147 ? -13.127 4.902 11.131 1.00 84.38 147 GLY A CA 1
ATOM 1048 C C . GLY A 1 147 ? -12.514 3.650 10.514 1.00 84.38 147 GLY A C 1
ATOM 1049 O O . GLY A 1 147 ? -13.072 2.556 10.589 1.00 84.38 147 GLY A O 1
ATOM 1050 N N . GLY A 1 148 ? -11.346 3.802 9.885 1.00 70.06 148 GLY A N 1
ATOM 1051 C CA . GLY A 1 148 ? -10.592 2.688 9.288 1.00 70.06 148 GLY A CA 1
ATOM 1052 C C . GLY A 1 148 ? -11.058 2.245 7.892 1.00 70.06 148 GLY A C 1
ATOM 1053 O O . GLY A 1 148 ? -10.499 1.303 7.324 1.00 70.06 148 GLY A O 1
ATOM 1054 N N . GLY A 1 149 ? -12.040 2.929 7.309 1.00 68.62 149 GLY A N 1
ATOM 1055 C CA . GLY A 1 149 ? -12.531 2.712 5.949 1.00 68.62 149 GLY A CA 1
ATOM 1056 C C . GLY A 1 149 ? -13.643 3.701 5.590 1.00 68.62 149 GLY A C 1
ATOM 1057 O O . GLY A 1 149 ? -13.996 4.521 6.436 1.00 68.62 149 GLY A O 1
ATOM 1058 N N . PRO A 1 150 ? -14.199 3.625 4.366 1.00 67.12 150 PRO A N 1
ATOM 1059 C CA . PRO A 1 150 ? -15.346 4.439 3.968 1.00 67.12 150 PRO A CA 1
ATOM 1060 C C . PRO A 1 150 ? -16.511 4.256 4.942 1.00 67.12 150 PRO A C 1
ATOM 1062 O O . PRO A 1 150 ? -16.835 3.122 5.301 1.00 67.12 150 PRO A O 1
ATOM 1065 N N . ILE A 1 151 ? -17.122 5.361 5.364 1.00 75.00 151 ILE A N 1
ATOM 1066 C CA . ILE A 1 151 ? -18.196 5.387 6.359 1.00 75.00 151 ILE A CA 1
ATOM 1067 C C . ILE A 1 151 ? -19.515 5.690 5.633 1.00 75.00 151 ILE A C 1
ATOM 1069 O O . ILE A 1 151 ? -19.706 6.826 5.199 1.00 75.00 151 ILE A O 1
ATOM 1073 N N . PRO A 1 152 ? -20.430 4.715 5.479 1.00 72.75 152 PRO A N 1
ATOM 1074 C CA . PRO A 1 152 ? -21.715 4.960 4.831 1.00 72.75 152 PRO A CA 1
ATOM 1075 C C . PRO A 1 152 ? -22.591 5.887 5.680 1.00 72.75 152 PRO A C 1
ATOM 1077 O O . PRO A 1 152 ? -22.812 5.603 6.857 1.00 72.75 152 PRO A O 1
ATOM 1080 N N . ALA A 1 153 ? -23.137 6.950 5.084 1.00 77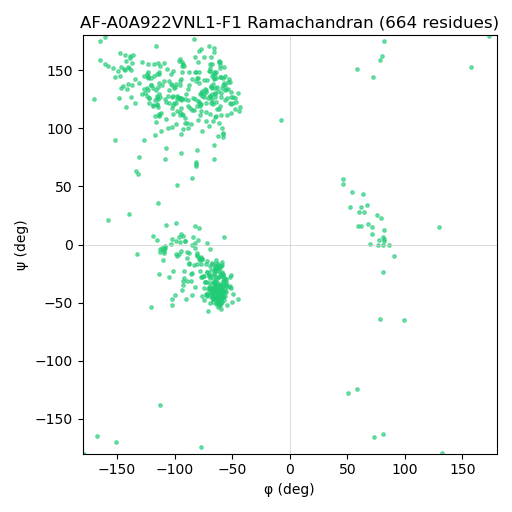.06 153 ALA A N 1
ATOM 1081 C CA . ALA A 1 153 ? -24.014 7.896 5.782 1.00 77.06 153 ALA A CA 1
ATOM 1082 C C . ALA A 1 153 ? -25.231 7.198 6.416 1.00 77.06 153 ALA A C 1
ATOM 1084 O O . ALA A 1 153 ? -25.493 7.385 7.600 1.00 77.06 153 ALA A O 1
ATOM 1085 N N . ALA A 1 154 ? -25.877 6.289 5.676 1.00 78.06 154 ALA A N 1
ATOM 1086 C CA . ALA A 1 154 ? -27.027 5.520 6.156 1.00 78.06 154 ALA A CA 1
ATOM 1087 C C . ALA A 1 154 ? -26.722 4.692 7.419 1.00 78.06 154 ALA A C 1
ATOM 1089 O O . ALA A 1 154 ? -27.560 4.586 8.310 1.00 78.06 154 ALA A O 1
ATOM 1090 N N . LEU A 1 155 ? -25.508 4.138 7.540 1.00 81.44 155 LEU A N 1
ATOM 1091 C CA . LEU A 1 155 ? -25.105 3.406 8.743 1.00 81.44 155 LEU A CA 1
ATOM 1092 C C . LEU A 1 155 ? -24.976 4.347 9.947 1.00 81.44 155 LEU A C 1
ATOM 1094 O O . LEU A 1 155 ? -25.345 3.982 11.063 1.00 81.44 155 LEU A O 1
ATOM 1098 N N . VAL A 1 156 ? -24.446 5.551 9.730 1.00 87.31 156 VAL A N 1
ATOM 1099 C CA . VAL A 1 156 ? -24.324 6.556 10.789 1.00 87.31 156 VAL A CA 1
ATOM 1100 C C . VAL A 1 156 ? -25.706 7.042 11.223 1.00 87.31 156 VAL A C 1
ATOM 1102 O O . VAL A 1 156 ? -25.972 7.102 12.420 1.00 87.31 156 VAL A O 1
ATOM 1105 N N . GLU A 1 157 ? -26.602 7.312 10.276 1.00 87.44 157 GLU A N 1
ATOM 1106 C CA . GLU A 1 157 ? -27.996 7.682 10.549 1.00 87.44 157 GLU A CA 1
ATOM 1107 C C . GLU A 1 157 ? -28.731 6.589 11.334 1.00 87.44 157 GLU A C 1
ATOM 1109 O O . GLU A 1 157 ? -29.339 6.878 12.366 1.00 87.44 157 GLU A O 1
ATOM 1114 N N . GLN A 1 158 ? -28.606 5.324 10.915 1.00 89.44 158 GLN A N 1
ATOM 1115 C CA . GLN A 1 158 ? -29.167 4.174 11.630 1.00 89.44 158 GLN A CA 1
ATOM 1116 C C . GLN A 1 158 ? -28.634 4.093 13.067 1.00 89.44 158 GLN A C 1
ATOM 1118 O O . GLN A 1 158 ? -29.403 3.899 14.011 1.00 89.44 158 GLN A O 1
ATOM 1123 N N . ALA A 1 159 ? -27.324 4.264 13.254 1.00 93.44 159 ALA A N 1
ATOM 1124 C CA . ALA A 1 159 ? -26.699 4.214 14.569 1.00 93.44 159 ALA A CA 1
ATOM 1125 C C . ALA A 1 159 ? -27.175 5.359 15.478 1.00 93.44 159 ALA A C 1
ATOM 1127 O O . ALA A 1 159 ? -27.536 5.116 16.632 1.00 93.44 159 ALA A O 1
ATOM 1128 N N . ILE A 1 160 ? -27.230 6.588 14.954 1.00 93.81 160 ILE A N 1
ATOM 1129 C CA . ILE A 1 160 ? -27.746 7.761 15.673 1.00 93.81 160 ILE A CA 1
ATOM 1130 C C . ILE A 1 160 ? -29.217 7.545 16.054 1.00 93.81 160 ILE A C 1
ATOM 1132 O O . ILE A 1 160 ? -29.588 7.788 17.203 1.00 93.81 160 ILE A O 1
ATOM 1136 N N . GLY A 1 161 ? -30.038 7.009 15.144 1.00 93.12 161 GLY A N 1
ATOM 1137 C CA . GLY A 1 161 ? -31.431 6.641 15.423 1.00 93.12 161 GLY A CA 1
ATOM 1138 C C . GLY A 1 161 ? -31.572 5.585 16.529 1.00 93.12 161 GLY A C 1
ATOM 1139 O O . GLY A 1 161 ? -32.490 5.655 17.349 1.00 93.12 161 GLY A O 1
ATOM 1140 N N . ALA A 1 162 ? -30.615 4.657 16.622 1.00 94.94 162 ALA A N 1
ATOM 1141 C CA . ALA A 1 162 ? -30.503 3.678 17.707 1.00 94.94 162 ALA A CA 1
ATOM 1142 C C . ALA A 1 162 ? -29.871 4.246 19.002 1.00 94.94 162 ALA A C 1
ATOM 1144 O O . ALA A 1 162 ? -29.662 3.513 19.974 1.00 94.94 162 ALA A O 1
ATOM 1145 N N . GLY A 1 163 ? -29.574 5.549 19.050 1.00 95.12 163 GLY A N 1
ATOM 1146 C CA . GLY A 1 163 ? -29.017 6.242 20.214 1.00 95.12 163 GLY A CA 1
ATOM 1147 C C . GLY A 1 163 ? -27.503 6.097 20.388 1.00 95.12 163 GLY A C 1
ATOM 1148 O O . GLY A 1 163 ? -26.988 6.425 21.455 1.00 95.12 163 GLY A O 1
ATOM 1149 N N . TRP A 1 164 ? -26.777 5.601 19.382 1.00 96.81 164 TRP A N 1
ATOM 1150 C CA . TRP A 1 164 ? -25.318 5.511 19.440 1.00 96.81 164 TRP A CA 1
ATOM 1151 C C . TRP A 1 164 ? -24.671 6.886 19.213 1.00 96.81 164 TRP A C 1
ATOM 1153 O O . TRP A 1 164 ? -24.964 7.539 18.209 1.00 96.81 164 TRP A O 1
ATOM 1163 N N . PRO A 1 165 ? -23.729 7.320 20.074 1.00 96.25 165 PRO A N 1
ATOM 1164 C CA . PRO A 1 165 ? -22.994 8.566 19.884 1.00 96.25 165 PRO A CA 1
ATOM 1165 C C . PRO A 1 165 ? -21.843 8.357 18.891 1.00 96.25 165 PRO A C 1
ATOM 1167 O O . PRO A 1 165 ? -20.679 8.293 19.284 1.00 96.25 165 PRO A O 1
ATOM 1170 N N . VAL A 1 166 ? -22.169 8.174 17.612 1.00 95.44 166 VAL A N 1
ATOM 1171 C CA . VAL A 1 166 ? -21.181 7.891 16.561 1.00 95.44 166 VAL A CA 1
ATOM 1172 C C . VAL A 1 166 ? -20.425 9.153 16.158 1.00 95.44 166 VAL A C 1
ATOM 1174 O O . VAL A 1 166 ? -21.036 10.149 15.782 1.00 95.44 166 VAL A O 1
ATOM 1177 N N . LEU A 1 167 ? -19.093 9.067 16.172 1.00 96.12 167 LEU A N 1
ATOM 1178 C CA . LEU A 1 167 ? -18.191 10.107 15.682 1.00 96.12 167 LEU A CA 1
ATOM 1179 C C . LEU A 1 167 ? -17.406 9.562 14.483 1.00 96.12 167 LEU A C 1
ATOM 1181 O O . LEU A 1 167 ? -16.505 8.741 14.685 1.00 96.12 167 LEU A O 1
ATOM 1185 N N . PRO A 1 168 ? -17.728 9.966 13.243 1.00 92.81 168 PRO A N 1
ATOM 1186 C CA . PRO A 1 168 ? -16.883 9.698 12.085 1.00 92.81 168 PRO A CA 1
ATOM 1187 C C . PRO A 1 168 ? -15.470 10.257 12.281 1.00 92.81 168 PRO A C 1
ATOM 1189 O O . PRO A 1 168 ? -15.288 11.354 12.810 1.00 92.81 168 PRO A O 1
ATOM 1192 N N . THR A 1 169 ? -14.463 9.498 11.859 1.00 93.50 169 THR A N 1
ATOM 1193 C CA . THR A 1 169 ? -13.046 9.845 12.024 1.00 93.50 169 THR A CA 1
ATOM 1194 C C . THR A 1 169 ? -12.257 9.528 10.762 1.00 93.50 169 THR A C 1
ATOM 1196 O O . THR A 1 169 ? -12.565 8.567 10.049 1.00 93.50 169 THR A O 1
ATOM 1199 N N . TYR A 1 170 ? -11.197 10.295 10.519 1.00 92.19 170 TYR A N 1
ATOM 1200 C CA . TYR A 1 170 ? -10.176 9.968 9.526 1.00 92.19 170 TYR A CA 1
ATOM 1201 C C . TYR A 1 170 ? -8.800 9.908 10.178 1.00 92.19 170 TYR A C 1
ATOM 1203 O O . TYR A 1 170 ? -8.491 10.660 11.106 1.00 92.19 170 TYR A O 1
ATOM 1211 N N . GLY A 1 171 ? -7.972 8.998 9.678 1.00 90.94 171 GLY A N 1
ATOM 1212 C CA . GLY A 1 171 ? -6.574 8.918 10.043 1.00 90.94 171 GLY A CA 1
ATOM 1213 C C . GLY A 1 171 ? -5.875 7.700 9.460 1.00 90.94 171 GLY A C 1
ATOM 1214 O O . GLY A 1 171 ? -6.456 6.893 8.730 1.00 90.94 171 GLY A O 1
ATOM 1215 N N . LEU A 1 172 ? -4.590 7.608 9.772 1.00 91.75 172 LEU A N 1
ATOM 1216 C CA . LEU A 1 172 ? -3.628 6.698 9.168 1.00 91.75 172 LEU A CA 1
ATOM 1217 C C . LEU A 1 172 ? -2.584 6.273 10.204 1.00 91.75 172 LEU A C 1
ATOM 1219 O O . LEU A 1 172 ? -2.475 6.861 11.284 1.00 91.75 172 LEU A O 1
ATOM 1223 N N . SER A 1 173 ? -1.830 5.219 9.894 1.00 90.94 173 SER A N 1
ATOM 1224 C CA . SER A 1 173 ? -0.858 4.668 10.849 1.00 90.94 173 SER A CA 1
ATOM 1225 C C . SER A 1 173 ? 0.326 5.605 11.044 1.00 90.94 173 SER A C 1
ATOM 1227 O O . SER A 1 173 ? 0.788 5.783 12.166 1.00 90.94 173 SER A O 1
ATOM 1229 N N . GLU A 1 174 ? 0.735 6.266 9.969 1.00 94.50 174 GLU A N 1
ATOM 1230 C CA . GLU A 1 174 ? 1.824 7.232 9.887 1.00 94.50 174 GLU A CA 1
ATOM 1231 C C . GLU A 1 174 ? 1.560 8.501 10.716 1.00 94.50 174 GLU A C 1
ATOM 1233 O O . GLU A 1 174 ? 2.500 9.204 11.069 1.00 94.50 174 GLU A O 1
ATOM 1238 N N . ALA A 1 175 ? 0.299 8.761 11.080 1.00 94.81 175 ALA A N 1
ATOM 1239 C CA . ALA A 1 175 ? -0.129 9.865 11.944 1.00 94.81 175 ALA A CA 1
ATOM 1240 C C . ALA A 1 175 ? -0.564 9.396 13.346 1.00 94.81 175 ALA A C 1
ATOM 1242 O O . ALA A 1 175 ? -1.294 10.101 14.042 1.00 94.81 175 ALA A O 1
ATOM 1243 N N . GLY A 1 176 ? -0.202 8.172 13.744 1.00 91.12 176 GLY A N 1
ATOM 1244 C CA . GLY A 1 176 ? -0.497 7.680 15.086 1.00 91.12 176 GLY A CA 1
ATOM 1245 C C . GLY A 1 176 ? -1.991 7.473 15.354 1.00 91.12 176 GLY A C 1
ATOM 1246 O O . GLY A 1 176 ? -2.424 7.636 16.490 1.00 91.12 176 GLY A O 1
ATOM 1247 N N . SER A 1 177 ? -2.777 7.067 14.345 1.00 88.75 177 SER A N 1
ATOM 1248 C CA . SER A 1 177 ? -4.217 6.731 14.398 1.00 88.75 177 SER A CA 1
ATOM 1249 C C . SER A 1 177 ? -5.172 7.829 13.936 1.00 88.75 177 SER A C 1
ATOM 1251 O O . SER A 1 177 ? -5.880 7.609 12.958 1.00 88.75 177 SER A O 1
ATOM 1253 N N . GLY A 1 178 ? -5.252 8.966 14.631 1.00 89.25 178 GLY A N 1
ATOM 1254 C CA . GLY A 1 178 ? -6.307 9.963 14.411 1.00 89.25 178 GLY A CA 1
ATOM 1255 C C . GLY A 1 178 ? -5.794 11.253 13.786 1.00 89.25 178 GLY A C 1
ATOM 1256 O O . GLY A 1 178 ? -4.769 11.771 14.215 1.00 89.25 178 GLY A O 1
ATOM 1257 N N . VAL A 1 179 ? -6.536 11.785 12.816 1.00 96.00 179 VAL A N 1
ATOM 1258 C CA . VAL A 1 179 ? -6.266 13.089 12.192 1.00 96.00 179 VAL A CA 1
ATOM 1259 C C . VAL A 1 179 ? -7.452 14.020 12.384 1.00 96.00 179 VAL A C 1
ATOM 1261 O O . VAL A 1 179 ? -7.274 15.108 12.923 1.00 96.00 179 VAL A O 1
ATOM 1264 N N . THR A 1 180 ? -8.655 13.594 11.989 1.00 96.94 180 THR A N 1
ATOM 1265 C CA . THR A 1 180 ? -9.879 14.395 12.130 1.00 96.94 180 THR A CA 1
ATOM 1266 C C . THR A 1 180 ? -10.994 13.624 12.830 1.00 96.94 180 THR A C 1
ATOM 1268 O O . THR A 1 180 ? -11.021 12.386 12.829 1.00 96.94 180 THR A O 1
ATOM 1271 N N . VAL A 1 181 ? -11.929 14.370 13.417 1.00 96.31 181 VAL A N 1
ATOM 1272 C CA . VAL A 1 181 ? -13.154 13.842 14.025 1.00 96.31 181 VAL A CA 1
ATOM 1273 C C . VAL A 1 181 ? -14.337 14.753 13.720 1.00 96.31 181 VAL A C 1
ATOM 1275 O O . VAL A 1 181 ? -14.226 15.979 13.789 1.00 96.31 181 VAL A O 1
ATOM 1278 N N . LEU A 1 182 ? -15.482 14.151 13.405 1.00 95.06 182 LEU A N 1
ATOM 1279 C CA . LEU A 1 182 ? -16.761 14.842 13.292 1.00 95.06 182 LEU A CA 1
ATOM 1280 C C . LEU A 1 182 ? -17.594 14.584 14.559 1.00 95.06 182 LEU A C 1
ATOM 1282 O O . LEU A 1 182 ? -17.936 13.428 14.830 1.00 95.06 182 LEU A O 1
ATOM 1286 N N . PRO A 1 183 ? -17.930 15.622 15.347 1.00 93.00 183 PRO A N 1
ATOM 1287 C CA . PRO A 1 183 ? -18.812 15.477 16.499 1.00 93.00 183 PRO A CA 1
ATOM 1288 C C . PRO A 1 183 ? -20.180 14.917 16.102 1.00 93.00 183 PRO A C 1
ATOM 1290 O O . PRO A 1 183 ? -20.738 15.301 15.075 1.00 93.00 183 PRO A O 1
ATOM 1293 N N . THR A 1 184 ? -20.773 14.073 16.952 1.00 90.44 184 THR A N 1
ATOM 1294 C CA . THR A 1 184 ? -22.103 13.479 16.714 1.00 90.44 184 THR A CA 1
ATOM 1295 C C . THR A 1 184 ? -23.171 14.534 16.391 1.00 90.44 184 THR A C 1
ATOM 1297 O O . THR A 1 184 ? -24.045 14.302 15.561 1.00 90.44 184 THR A O 1
ATOM 1300 N N . THR A 1 185 ? -23.086 15.716 17.013 1.00 89.75 185 THR A N 1
ATOM 1301 C CA . THR A 1 185 ? -24.009 16.851 16.814 1.00 89.75 185 THR A CA 1
ATOM 1302 C C . THR A 1 185 ? -23.929 17.491 15.429 1.00 89.75 185 THR A C 1
ATOM 1304 O O . THR A 1 185 ? -24.829 18.240 15.042 1.00 89.75 185 THR A O 1
ATOM 1307 N N . ASP A 1 186 ? -22.854 17.218 14.697 1.00 89.50 186 ASP A N 1
ATOM 1308 C CA . ASP A 1 186 ? -22.527 17.860 13.427 1.00 89.50 186 ASP A CA 1
ATOM 1309 C C . ASP A 1 186 ? -22.672 16.898 12.248 1.00 89.50 186 ASP A C 1
ATOM 1311 O O . ASP A 1 186 ? -22.767 17.344 11.107 1.00 89.50 186 ASP A O 1
ATOM 1315 N N . VAL A 1 187 ? -22.795 15.592 12.515 1.00 87.00 187 VAL A N 1
ATOM 1316 C CA . VAL A 1 187 ? -23.002 14.547 11.502 1.00 87.00 187 VAL A CA 1
ATOM 1317 C C . VAL A 1 187 ? -24.153 14.884 10.555 1.00 87.00 187 VAL A C 1
ATOM 1319 O O . VAL A 1 187 ? -23.977 14.836 9.341 1.00 87.00 187 VAL A O 1
ATOM 1322 N N . ALA A 1 188 ? -25.314 15.263 11.095 1.00 83.75 188 ALA A N 1
ATOM 1323 C CA . ALA A 1 188 ? -26.498 15.563 10.288 1.00 83.75 188 ALA A CA 1
ATOM 1324 C C . ALA A 1 188 ? -26.334 16.826 9.423 1.00 83.75 188 ALA A C 1
ATOM 1326 O O . ALA A 1 188 ? -26.948 16.939 8.367 1.00 83.75 188 ALA A O 1
ATOM 1327 N N . ARG A 1 189 ? -25.506 17.782 9.865 1.00 85.06 189 ARG A N 1
ATOM 1328 C CA . ARG A 1 189 ? -25.239 19.039 9.146 1.00 85.06 189 ARG A CA 1
ATOM 1329 C C . ARG A 1 189 ? -24.142 18.896 8.096 1.00 85.06 189 ARG A C 1
ATOM 1331 O O . ARG A 1 189 ? -24.111 19.664 7.140 1.00 85.06 189 ARG A O 1
ATOM 1338 N N . HIS A 1 190 ? -23.257 17.919 8.273 1.00 83.62 190 HIS A N 1
ATOM 1339 C CA . HIS A 1 190 ? -22.084 17.706 7.432 1.00 83.62 190 HIS A CA 1
ATOM 1340 C C . HIS A 1 190 ? -21.972 16.234 7.003 1.00 83.62 190 HIS A C 1
ATOM 1342 O O . HIS A 1 190 ? -20.979 15.569 7.324 1.00 83.62 190 HIS A O 1
ATOM 1348 N N . PRO A 1 191 ? -22.976 15.696 6.282 1.00 72.81 191 PRO A N 1
ATOM 1349 C CA . PRO A 1 191 ? -22.964 14.302 5.855 1.00 72.81 191 PRO A CA 1
ATOM 1350 C C . PRO A 1 191 ? -21.735 14.012 4.982 1.00 72.81 191 PRO A C 1
ATOM 1352 O O . PRO A 1 191 ? -21.380 14.786 4.095 1.00 72.81 191 PRO A O 1
ATOM 1355 N N . GLY A 1 192 ? -21.061 12.892 5.255 1.00 73.12 192 GLY A N 1
ATOM 1356 C CA . GLY A 1 192 ? -19.850 12.479 4.535 1.00 73.12 192 GLY A CA 1
ATOM 1357 C C . GLY A 1 192 ? -18.570 13.233 4.919 1.00 73.12 192 GLY A C 1
ATOM 1358 O O . GLY A 1 192 ? -17.503 12.915 4.393 1.00 73.12 192 GLY A O 1
ATOM 1359 N N . SER A 1 193 ? -18.634 14.196 5.843 1.00 86.50 193 SER A N 1
ATOM 1360 C CA . SER A 1 193 ? -17.438 14.837 6.387 1.00 86.50 193 SER A CA 1
ATOM 1361 C C . SER A 1 193 ? -16.678 13.890 7.323 1.00 86.50 193 SER A C 1
ATOM 1363 O O . SER A 1 193 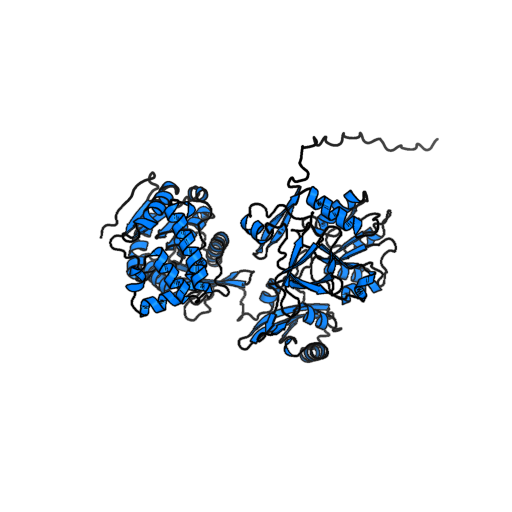? -17.268 13.160 8.120 1.00 86.50 193 SER A O 1
ATOM 1365 N N . ALA A 1 194 ? -15.349 13.938 7.260 1.00 87.12 194 ALA A N 1
ATOM 1366 C CA . ALA A 1 194 ? -14.468 13.350 8.264 1.00 87.12 194 ALA A CA 1
ATOM 1367 C C . ALA A 1 194 ? -14.216 14.301 9.453 1.00 87.12 194 ALA A C 1
ATOM 1369 O O . ALA A 1 194 ? -13.502 13.940 10.390 1.00 87.12 194 ALA A O 1
ATOM 1370 N N . GLY A 1 195 ? -14.799 15.502 9.423 1.00 93.31 195 GLY A N 1
ATOM 1371 C CA . GLY A 1 195 ? -14.738 16.495 10.487 1.00 93.31 195 GLY A CA 1
ATOM 1372 C C . GLY A 1 195 ? -13.459 17.323 10.507 1.00 93.31 195 GLY A C 1
ATOM 1373 O O . GLY A 1 195 ? -12.733 17.409 9.516 1.00 93.31 195 GLY A O 1
ATOM 1374 N N . SER A 1 196 ? -13.212 17.978 11.636 1.00 96.12 196 SER A N 1
ATOM 1375 C CA . SER A 1 196 ? -12.102 18.921 11.800 1.00 96.12 196 SER A CA 1
ATOM 1376 C C . SER A 1 196 ? -10.848 18.227 12.336 1.00 96.12 196 SER A C 1
ATOM 1378 O O . SER A 1 196 ? -10.972 17.213 13.033 1.00 96.12 196 SER A O 1
ATOM 1380 N N . PRO A 1 197 ? -9.643 18.757 12.051 1.00 97.19 197 PRO A N 1
ATOM 1381 C CA . PRO A 1 197 ? -8.410 18.287 12.674 1.00 97.19 197 PRO A CA 1
ATOM 1382 C C . PRO A 1 197 ? -8.500 18.241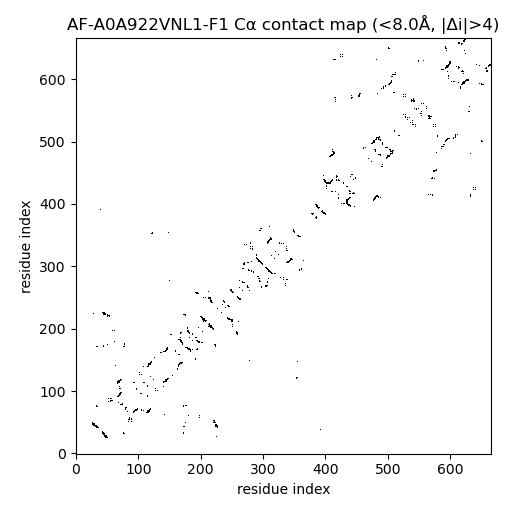 14.201 1.00 97.19 197 PRO A C 1
ATOM 1384 O O . PRO A 1 197 ? -9.074 19.131 14.832 1.00 97.19 197 PRO A O 1
ATOM 1387 N N . LEU A 1 198 ? -7.931 17.189 14.790 1.00 97.69 198 LEU A N 1
ATOM 1388 C CA . LEU A 1 198 ? -7.795 17.062 16.239 1.00 97.69 198 LEU A CA 1
ATOM 1389 C C . LEU A 1 198 ? -6.923 18.200 16.809 1.00 97.69 198 LEU A C 1
ATOM 1391 O O . LEU A 1 198 ? -6.086 18.751 16.091 1.00 97.69 198 LEU A O 1
ATOM 1395 N N . PRO A 1 199 ? -7.052 18.533 18.107 1.00 96.75 199 PRO A N 1
ATOM 1396 C CA . PRO A 1 199 ? -6.175 19.505 18.753 1.00 96.75 199 PRO A CA 1
ATOM 1397 C C . PRO A 1 199 ? -4.689 19.187 18.522 1.00 96.75 199 PRO A C 1
ATOM 1399 O O . PRO A 1 199 ? -4.239 18.072 18.777 1.00 96.75 199 PRO A O 1
ATOM 1402 N N . GLY A 1 200 ? -3.933 20.170 18.024 1.00 94.31 200 GLY A N 1
ATOM 1403 C CA . GLY A 1 200 ? -2.510 20.019 17.690 1.00 94.31 200 GLY A CA 1
ATOM 1404 C C . GLY A 1 200 ? -2.220 19.361 16.334 1.00 94.31 200 GLY A C 1
ATOM 1405 O O . GLY A 1 200 ? -1.052 19.228 15.974 1.00 94.31 200 GLY A O 1
ATOM 1406 N N . VAL A 1 201 ? -3.247 18.980 15.568 1.00 97.56 201 VAL A N 1
ATOM 1407 C CA . VAL A 1 201 ? -3.124 18.417 14.217 1.00 97.56 201 VAL A CA 1
ATOM 1408 C C . VAL A 1 201 ? -3.519 19.463 13.179 1.00 97.56 201 VAL A C 1
ATOM 1410 O O . VAL A 1 201 ? -4.479 20.209 13.358 1.00 97.56 201 VAL A O 1
ATOM 1413 N N . GLN A 1 202 ? -2.790 19.503 12.068 1.00 97.12 202 GLN A N 1
ATOM 1414 C CA . GLN A 1 202 ? -3.108 20.337 10.912 1.00 97.12 202 GLN A CA 1
ATOM 1415 C C . GLN A 1 202 ? -3.317 19.454 9.683 1.00 97.12 202 GLN A C 1
ATOM 1417 O O . GLN A 1 202 ? -2.620 18.454 9.500 1.00 97.12 202 GLN A O 1
ATOM 1422 N N . ALA A 1 203 ? -4.262 19.840 8.829 1.00 95.81 203 ALA A N 1
ATOM 1423 C CA . ALA A 1 203 ? -4.506 19.206 7.541 1.00 95.81 203 ALA A CA 1
ATOM 1424 C C . ALA A 1 203 ? -4.588 20.278 6.449 1.00 95.81 203 ALA A C 1
ATOM 1426 O O . ALA A 1 203 ? -5.195 21.328 6.662 1.00 95.81 203 ALA A O 1
ATOM 1427 N N . ARG A 1 204 ? -3.991 20.014 5.285 1.00 95.31 204 ARG A N 1
ATOM 1428 C CA . ARG A 1 204 ? -4.084 20.884 4.104 1.00 95.31 204 ARG A CA 1
ATOM 1429 C C . ARG A 1 204 ? -4.256 20.066 2.834 1.00 95.31 204 ARG A C 1
ATOM 1431 O O . ARG A 1 204 ? -3.958 18.875 2.819 1.00 95.31 204 ARG A O 1
ATOM 1438 N N . ILE A 1 205 ? -4.716 20.728 1.778 1.00 95.75 205 ILE A N 1
ATOM 1439 C CA . ILE A 1 205 ? -4.880 20.133 0.453 1.00 95.75 205 ILE A CA 1
ATOM 1440 C C . ILE A 1 205 ? -3.756 20.631 -0.448 1.00 95.75 205 ILE A C 1
ATOM 1442 O O . ILE A 1 205 ? -3.581 21.838 -0.615 1.00 95.75 205 ILE A O 1
ATOM 1446 N N . ASP A 1 206 ? -2.982 19.705 -0.996 1.00 91.62 206 ASP A N 1
ATOM 1447 C CA . ASP A 1 206 ? -1.864 19.978 -1.891 1.00 91.62 206 ASP A CA 1
ATOM 1448 C C . ASP A 1 206 ? -2.285 19.776 -3.350 1.00 91.62 206 ASP A C 1
ATOM 1450 O O . ASP A 1 206 ? -2.978 18.810 -3.680 1.00 91.62 206 ASP A O 1
ATOM 1454 N N . HIS A 1 207 ? -1.896 20.719 -4.211 1.00 86.69 207 HIS A N 1
ATOM 1455 C CA . HIS A 1 207 ? -2.258 20.761 -5.634 1.00 86.69 207 HIS A CA 1
ATOM 1456 C C . HIS A 1 207 ? -3.756 20.503 -5.931 1.00 86.69 207 HIS A C 1
ATOM 1458 O O . HIS A 1 207 ? -4.076 19.588 -6.696 1.00 86.69 207 HIS A O 1
ATOM 1464 N N . PRO A 1 208 ? -4.690 21.284 -5.347 1.00 88.12 208 PRO A N 1
ATOM 1465 C CA . PRO A 1 208 ? -6.114 21.097 -5.594 1.00 88.12 208 PRO A CA 1
ATOM 1466 C C . PRO A 1 208 ? -6.486 21.366 -7.058 1.00 88.12 208 PRO A C 1
ATOM 1468 O O . PRO A 1 208 ? -5.976 22.291 -7.693 1.00 88.12 208 PRO A O 1
ATOM 1471 N N . ASP A 1 209 ? -7.421 20.576 -7.580 1.00 79.12 209 ASP A N 1
ATOM 1472 C CA . ASP A 1 209 ? -8.058 20.822 -8.868 1.00 79.12 209 ASP A CA 1
ATOM 1473 C C . ASP A 1 209 ? -9.119 21.939 -8.786 1.00 79.12 209 ASP A C 1
ATOM 1475 O O . ASP A 1 209 ? -9.317 22.589 -7.757 1.00 79.12 209 ASP A O 1
ATOM 1479 N N . ARG A 1 210 ? -9.848 22.165 -9.887 1.00 77.19 210 ARG A N 1
ATOM 1480 C CA . ARG A 1 210 ? -10.900 23.197 -9.965 1.00 77.19 210 ARG A CA 1
ATOM 1481 C C . ARG A 1 210 ? -12.071 22.971 -8.999 1.00 77.19 210 ARG A C 1
ATOM 1483 O O . ARG A 1 210 ? -12.840 23.897 -8.773 1.00 77.19 210 ARG A O 1
ATOM 1490 N N . THR A 1 211 ? -12.222 21.765 -8.458 1.00 75.62 211 THR A N 1
ATOM 1491 C CA . THR A 1 211 ? -13.243 21.413 -7.459 1.00 75.62 211 THR A CA 1
ATOM 1492 C C . THR A 1 211 ? -12.713 21.500 -6.024 1.00 75.62 211 THR A C 1
ATOM 1494 O O . THR A 1 211 ? -13.437 21.198 -5.075 1.00 75.62 211 THR A O 1
ATOM 1497 N N . GLY A 1 212 ? -11.453 21.919 -5.855 1.00 80.50 212 GLY A N 1
ATOM 1498 C CA . GLY A 1 212 ? -10.773 21.997 -4.565 1.00 80.50 212 GLY A CA 1
ATOM 1499 C C . GLY A 1 212 ? -10.223 20.655 -4.079 1.00 80.50 212 GLY A C 1
ATOM 1500 O O . GLY A 1 212 ? -9.762 20.578 -2.941 1.00 80.50 212 GLY A O 1
ATOM 1501 N N . VAL A 1 213 ? -10.283 19.601 -4.901 1.00 83.94 213 VAL A N 1
ATOM 1502 C CA . VAL A 1 213 ? -9.821 18.259 -4.530 1.00 83.94 213 VAL A CA 1
ATOM 1503 C C . VAL A 1 213 ? -8.344 18.110 -4.862 1.00 83.94 213 VAL A C 1
ATOM 1505 O O . VAL A 1 213 ? -7.941 18.284 -6.008 1.00 83.94 213 VAL A O 1
ATOM 1508 N N . GLY A 1 214 ? -7.542 17.746 -3.868 1.00 84.06 214 GLY A N 1
ATOM 1509 C CA . GLY A 1 214 ? -6.104 17.510 -4.004 1.00 84.06 214 GLY A CA 1
ATOM 1510 C C . GLY A 1 214 ? -5.609 16.484 -2.990 1.00 84.06 214 GLY A C 1
ATOM 1511 O O . GLY A 1 214 ? -6.411 15.813 -2.333 1.00 84.06 214 GLY A O 1
ATOM 1512 N N . GLU A 1 215 ? -4.292 16.336 -2.871 1.00 91.44 215 GLU A N 1
ATOM 1513 C CA . GLU A 1 215 ? -3.696 15.395 -1.918 1.00 91.44 215 GLU A CA 1
ATOM 1514 C C . GLU A 1 215 ? -3.836 15.917 -0.485 1.00 91.44 215 GLU A C 1
ATOM 1516 O O . GLU A 1 215 ? -3.516 17.069 -0.198 1.00 91.44 215 GLU A O 1
ATOM 1521 N N . ILE A 1 216 ? -4.309 15.070 0.430 1.00 95.19 216 ILE A N 1
ATOM 1522 C CA . ILE A 1 216 ? -4.395 15.422 1.847 1.00 95.19 216 ILE A CA 1
ATOM 1523 C C . ILE A 1 216 ? -2.989 15.317 2.442 1.00 95.19 216 ILE A C 1
ATOM 1525 O O . ILE A 1 216 ? -2.381 14.242 2.434 1.00 95.19 216 ILE A O 1
ATOM 1529 N N . LEU A 1 217 ? -2.489 16.420 2.991 1.00 96.44 217 LEU A N 1
ATOM 1530 C CA . LEU A 1 217 ? -1.259 16.465 3.775 1.00 96.44 217 LEU A CA 1
ATOM 1531 C C . LEU A 1 217 ? -1.596 16.705 5.244 1.00 96.44 217 LEU A C 1
ATOM 1533 O O . LEU A 1 217 ? -2.481 17.503 5.560 1.00 96.44 217 LEU A O 1
ATOM 1537 N N . VAL A 1 218 ? -0.880 16.028 6.141 1.00 97.62 218 VAL A N 1
ATOM 1538 C CA . VAL A 1 218 ? -1.114 16.089 7.591 1.00 97.62 218 VAL A CA 1
ATOM 1539 C C . VAL A 1 218 ? 0.162 16.464 8.328 1.00 97.62 218 VAL A C 1
ATOM 1541 O O . VAL A 1 218 ? 1.189 15.826 8.137 1.00 97.62 218 VAL A O 1
ATOM 1544 N N . HIS A 1 219 ? 0.093 17.439 9.225 1.00 97.25 219 HIS A N 1
ATOM 1545 C CA . HIS A 1 219 ? 1.170 17.741 10.164 1.00 97.25 219 HIS A CA 1
ATOM 1546 C C . HIS A 1 219 ? 0.691 17.445 11.585 1.00 97.25 219 HIS A C 1
ATOM 1548 O O . HIS A 1 219 ? -0.356 17.933 12.017 1.00 97.25 219 HIS A O 1
ATOM 1554 N N . THR A 1 220 ? 1.432 16.609 12.313 1.00 97.12 220 THR A N 1
ATOM 1555 C CA . THR A 1 220 ? 1.035 16.150 13.649 1.00 97.12 220 THR A CA 1
ATOM 1556 C C . THR A 1 220 ? 2.245 15.811 14.528 1.00 97.12 220 THR A C 1
ATOM 1558 O O . THR A 1 220 ? 3.225 15.240 14.036 1.00 97.12 220 THR A O 1
ATOM 1561 N N . PRO A 1 221 ? 2.184 16.085 15.845 1.00 95.50 221 PRO A N 1
ATOM 1562 C CA . PRO A 1 221 ? 3.151 15.558 16.807 1.00 95.50 221 PRO A CA 1
ATOM 1563 C C . PRO A 1 221 ? 3.123 14.023 16.904 1.00 95.50 221 PRO A C 1
ATOM 1565 O O . PRO A 1 221 ? 4.121 13.412 17.263 1.00 95.50 221 PRO A O 1
ATOM 1568 N N . ALA A 1 222 ? 2.009 13.386 16.523 1.00 96.00 222 ALA A N 1
ATOM 1569 C CA . ALA A 1 222 ? 1.841 11.931 16.519 1.00 96.00 222 ALA A CA 1
ATOM 1570 C C . ALA A 1 222 ? 2.427 11.229 15.276 1.00 96.00 222 ALA A C 1
ATOM 1572 O O . ALA A 1 222 ? 2.065 10.088 14.975 1.00 96.00 222 ALA A O 1
ATOM 1573 N N . ARG A 1 223 ? 3.291 11.912 14.516 1.00 95.69 223 ARG A N 1
ATOM 1574 C CA . ARG A 1 223 ? 3.887 11.360 13.297 1.00 95.69 223 ARG A CA 1
ATOM 1575 C C . ARG A 1 223 ? 4.782 10.161 13.614 1.00 95.69 223 ARG A C 1
ATOM 1577 O O . ARG A 1 223 ? 5.450 10.116 14.645 1.00 95.69 223 ARG A O 1
ATOM 1584 N N . PHE A 1 224 ? 4.822 9.208 12.695 1.00 96.12 224 PHE A N 1
ATOM 1585 C CA . PHE A 1 224 ? 5.788 8.115 12.711 1.00 96.12 224 PHE A CA 1
ATOM 1586 C C . PHE A 1 224 ? 7.243 8.602 12.618 1.00 96.12 224 PHE A C 1
ATOM 1588 O O . PHE A 1 224 ? 7.529 9.689 12.117 1.00 96.12 224 PHE A O 1
ATOM 1595 N N . SER A 1 225 ? 8.168 7.763 13.080 1.00 94.31 225 SER A N 1
ATOM 1596 C CA . SER A 1 225 ? 9.616 7.956 12.923 1.00 94.31 225 SER A CA 1
ATOM 1597 C C . SER A 1 225 ? 10.118 7.532 11.537 1.00 94.31 225 SER A C 1
ATOM 1599 O O . SER A 1 225 ? 11.274 7.770 11.208 1.00 94.31 225 SER A O 1
ATOM 1601 N N . GLY A 1 226 ? 9.261 6.885 10.743 1.00 93.38 226 GLY A N 1
ATOM 1602 C CA . GLY A 1 226 ? 9.572 6.330 9.431 1.00 93.38 226 GLY A CA 1
ATOM 1603 C C . GLY A 1 226 ? 9.065 4.900 9.267 1.00 93.38 226 GLY A C 1
ATOM 1604 O O . GLY A 1 226 ? 8.447 4.318 10.169 1.00 93.38 226 GLY A O 1
ATOM 1605 N N . TYR A 1 227 ? 9.319 4.330 8.095 1.00 91.62 227 TYR A N 1
ATOM 1606 C CA . TYR A 1 227 ? 9.117 2.914 7.826 1.00 91.62 227 TYR A CA 1
ATOM 1607 C C . TYR A 1 227 ? 10.367 2.108 8.202 1.00 91.62 227 TYR A C 1
ATOM 1609 O O . TYR A 1 227 ? 11.495 2.501 7.909 1.00 91.62 227 TYR A O 1
ATOM 1617 N N . LEU A 1 228 ? 10.165 0.959 8.847 1.00 91.19 228 LEU A N 1
ATOM 1618 C CA . LEU A 1 228 ? 11.230 0.076 9.313 1.00 91.19 228 LEU A CA 1
ATOM 1619 C C . LEU A 1 228 ? 12.094 -0.404 8.136 1.00 91.19 228 LEU A C 1
ATOM 1621 O O . LEU A 1 228 ? 11.627 -1.194 7.318 1.00 91.19 228 LEU A O 1
ATOM 1625 N N . GLY A 1 229 ? 13.347 0.056 8.088 1.00 86.06 229 GLY A N 1
ATOM 1626 C CA . GLY A 1 229 ? 14.312 -0.315 7.048 1.00 86.06 229 GLY A CA 1
ATOM 1627 C C . GLY A 1 229 ? 13.984 0.217 5.647 1.00 86.06 229 GLY A C 1
ATOM 1628 O O . GLY A 1 229 ? 14.510 -0.315 4.676 1.00 86.06 229 GLY A O 1
ATOM 1629 N N . ASP A 1 230 ? 13.109 1.224 5.525 1.00 80.56 230 ASP A N 1
ATOM 1630 C CA . ASP A 1 230 ? 12.677 1.796 4.241 1.00 80.56 230 ASP A CA 1
ATOM 1631 C C . ASP A 1 230 ? 12.769 3.331 4.265 1.00 80.56 230 ASP A C 1
ATOM 1633 O O . ASP A 1 230 ? 11.780 4.058 4.400 1.00 80.56 230 ASP A O 1
ATOM 1637 N N . GLU A 1 231 ? 13.999 3.836 4.165 1.00 85.25 231 GLU A N 1
ATOM 1638 C CA . GLU A 1 231 ? 14.299 5.274 4.159 1.00 85.25 231 GLU A CA 1
ATOM 1639 C C . GLU A 1 231 ? 13.717 5.979 2.927 1.00 85.25 231 GLU A C 1
ATOM 1641 O O . GLU A 1 231 ? 13.195 7.089 3.031 1.00 85.25 231 GLU A O 1
ATOM 1646 N N . VAL A 1 232 ? 13.722 5.312 1.769 1.00 74.75 232 VAL A N 1
ATOM 1647 C CA . VAL A 1 232 ? 13.171 5.855 0.519 1.00 74.75 232 VAL A CA 1
ATOM 1648 C C . VAL A 1 232 ? 11.658 6.024 0.628 1.00 74.75 232 VAL A C 1
ATOM 1650 O O . VAL A 1 232 ? 11.135 7.103 0.346 1.00 74.75 232 VAL A O 1
ATOM 1653 N N . GLY A 1 233 ? 10.942 4.989 1.072 1.00 74.81 233 GLY A N 1
ATOM 1654 C CA . GLY A 1 233 ? 9.504 5.069 1.317 1.00 74.81 233 GLY A CA 1
ATOM 1655 C C . GLY A 1 233 ? 9.162 6.073 2.416 1.00 74.81 233 GLY A C 1
ATOM 1656 O O . GLY A 1 233 ? 8.124 6.731 2.340 1.00 74.81 233 GLY A O 1
ATOM 1657 N N . THR A 1 234 ? 10.047 6.238 3.404 1.00 83.88 234 THR A N 1
ATOM 1658 C CA . THR A 1 234 ? 9.901 7.262 4.445 1.00 83.88 234 THR A CA 1
ATOM 1659 C C . THR A 1 234 ? 9.976 8.659 3.846 1.00 83.88 234 THR A C 1
ATOM 1661 O O . THR A 1 234 ? 9.051 9.436 4.055 1.00 83.88 234 THR A O 1
ATOM 1664 N N . ALA A 1 235 ? 10.999 8.964 3.046 1.00 81.94 235 ALA A N 1
ATOM 1665 C CA . ALA A 1 235 ? 11.172 10.275 2.413 1.00 81.94 235 ALA A CA 1
ATOM 1666 C C . ALA A 1 235 ? 10.064 10.620 1.396 1.00 81.94 235 ALA A C 1
ATOM 1668 O O . ALA A 1 235 ? 9.826 11.790 1.104 1.00 81.94 235 ALA A O 1
ATOM 1669 N N . GLN A 1 236 ? 9.362 9.617 0.856 1.00 79.50 236 GLN A N 1
ATOM 1670 C CA . GLN A 1 236 ? 8.194 9.834 -0.008 1.00 79.50 236 GLN A CA 1
ATOM 1671 C C . GLN A 1 236 ? 6.945 10.282 0.761 1.00 79.50 236 GLN A C 1
ATOM 1673 O O . GLN A 1 236 ? 6.079 10.933 0.176 1.00 79.50 236 GLN A O 1
ATOM 1678 N N . VAL A 1 237 ? 6.834 9.910 2.038 1.00 87.94 237 VAL A N 1
ATOM 1679 C CA . VAL A 1 237 ? 5.669 10.203 2.884 1.00 87.94 237 VAL A CA 1
ATOM 1680 C C . VAL A 1 237 ? 5.954 11.363 3.828 1.00 87.94 237 VAL A C 1
ATOM 1682 O O . VAL A 1 237 ? 5.127 12.261 3.937 1.00 87.94 237 VAL A O 1
ATOM 1685 N N . LEU A 1 238 ? 7.102 11.360 4.502 1.00 93.62 238 LEU A N 1
ATOM 1686 C CA . LEU A 1 238 ? 7.536 12.413 5.410 1.00 93.62 238 LEU A CA 1
ATOM 1687 C C . LEU A 1 238 ? 8.327 13.471 4.643 1.00 93.62 238 LEU A C 1
ATOM 1689 O O . LEU A 1 238 ? 9.493 13.270 4.303 1.00 93.62 238 LEU A O 1
ATOM 1693 N N . CYS A 1 239 ? 7.691 14.609 4.400 1.00 90.75 239 CYS A N 1
ATOM 1694 C CA . CYS A 1 239 ? 8.333 15.757 3.789 1.00 90.75 239 CYS A CA 1
ATOM 1695 C C . CYS A 1 239 ? 9.364 16.393 4.748 1.00 90.75 239 CYS A C 1
ATOM 1697 O O . CYS A 1 239 ? 9.178 16.353 5.969 1.00 90.75 239 CYS A O 1
ATOM 1699 N N . PRO A 1 240 ? 10.422 17.046 4.223 1.00 87.25 240 PRO A N 1
ATOM 1700 C CA . PRO A 1 240 ? 11.419 17.744 5.045 1.00 87.25 240 PRO A CA 1
ATOM 1701 C C . PRO A 1 240 ? 10.846 18.842 5.955 1.00 87.25 240 PRO A C 1
ATOM 1703 O O . PRO A 1 240 ? 11.431 19.159 6.984 1.00 87.25 240 PRO A O 1
ATOM 1706 N N . ASP A 1 241 ? 9.697 19.411 5.589 1.00 87.31 241 ASP A N 1
ATOM 1707 C CA . ASP A 1 241 ? 8.961 20.423 6.355 1.00 87.31 241 ASP A CA 1
ATOM 1708 C C . ASP A 1 241 ? 8.041 19.821 7.441 1.00 87.31 241 ASP A C 1
ATOM 1710 O O . ASP A 1 241 ? 7.281 20.544 8.084 1.00 87.31 241 ASP A O 1
ATOM 1714 N N . GLY A 1 242 ? 8.100 18.501 7.655 1.00 88.06 242 GLY A N 1
ATOM 1715 C CA . GLY A 1 242 ? 7.358 17.785 8.694 1.00 88.06 242 GLY A CA 1
ATOM 1716 C C . GLY A 1 242 ? 5.940 17.362 8.303 1.00 88.06 242 GLY A C 1
ATOM 1717 O O . GLY A 1 242 ? 5.257 16.730 9.115 1.00 88.06 242 GLY A O 1
ATOM 1718 N N . TRP A 1 243 ? 5.483 17.674 7.086 1.00 96.62 243 TRP A N 1
ATOM 1719 C CA . TRP A 1 243 ? 4.179 17.228 6.593 1.00 96.62 243 TRP A CA 1
ATOM 1720 C C . TRP A 1 243 ? 4.215 15.775 6.111 1.00 96.62 243 TRP A C 1
ATOM 1722 O O . TRP A 1 243 ? 5.176 15.316 5.502 1.00 96.62 243 TRP A O 1
ATOM 1732 N N . LEU A 1 244 ? 3.127 15.053 6.357 1.00 96.38 244 LEU A N 1
ATOM 1733 C CA . LEU A 1 244 ? 2.894 13.693 5.891 1.00 96.38 244 LEU A CA 1
ATOM 1734 C C . LEU A 1 244 ? 2.015 13.718 4.643 1.00 96.38 244 LEU A C 1
ATOM 1736 O O . LEU A 1 244 ? 0.872 14.176 4.704 1.00 96.38 244 LEU A O 1
ATOM 1740 N N . ARG A 1 245 ? 2.509 13.169 3.536 1.00 93.19 245 ARG A N 1
ATOM 1741 C CA . ARG A 1 245 ? 1.717 12.885 2.335 1.00 93.19 245 ARG A CA 1
ATOM 1742 C C . ARG A 1 245 ? 0.899 11.621 2.555 1.00 93.19 245 ARG A C 1
ATOM 1744 O O . ARG A 1 245 ? 1.448 10.527 2.665 1.00 93.19 245 ARG A O 1
ATOM 1751 N N . THR A 1 246 ? -0.420 11.759 2.646 1.00 89.06 246 THR A N 1
ATOM 1752 C CA . THR A 1 246 ? -1.294 10.624 2.992 1.00 89.06 246 THR A CA 1
ATOM 1753 C C . THR A 1 246 ? -1.545 9.675 1.816 1.00 89.06 246 THR A C 1
ATOM 1755 O O . THR A 1 246 ? -1.914 8.519 2.027 1.00 89.06 246 THR A O 1
ATOM 1758 N N . GLY A 1 247 ? -1.387 10.155 0.575 1.00 83.38 247 GLY A N 1
ATOM 1759 C CA . GLY A 1 247 ? -1.831 9.458 -0.634 1.00 83.38 247 GLY A CA 1
ATOM 1760 C C . GLY A 1 247 ? -3.359 9.391 -0.814 1.00 83.38 247 GLY A C 1
ATOM 1761 O O . GLY A 1 247 ? -3.832 8.825 -1.808 1.00 83.38 247 GLY A O 1
ATOM 1762 N N . ASP A 1 248 ? -4.132 9.966 0.110 1.00 85.44 248 ASP A N 1
ATOM 1763 C CA . ASP A 1 248 ? -5.583 10.100 0.019 1.00 85.44 248 ASP A CA 1
ATOM 1764 C C . ASP A 1 248 ? -5.945 11.470 -0.593 1.00 85.44 248 ASP A C 1
ATOM 1766 O O . ASP A 1 248 ? -5.220 12.457 -0.435 1.00 85.44 248 ASP A O 1
ATOM 1770 N N . LEU A 1 249 ? -7.065 11.531 -1.319 1.00 84.44 249 LEU A N 1
ATOM 1771 C CA . LEU A 1 249 ? -7.575 12.753 -1.939 1.00 84.44 249 LEU A CA 1
ATOM 1772 C C . LEU A 1 249 ? -8.747 13.312 -1.142 1.00 84.44 249 LEU A C 1
ATOM 1774 O O . LEU A 1 249 ? -9.662 12.585 -0.739 1.00 84.44 249 LEU A O 1
ATOM 1778 N N . GLY A 1 250 ? -8.760 14.626 -0.977 1.00 88.88 250 GLY A N 1
ATOM 1779 C CA . GLY A 1 250 ? -9.818 15.305 -0.253 1.00 88.88 250 GLY A CA 1
ATOM 1780 C C . GLY A 1 250 ? -9.899 16.780 -0.576 1.00 88.88 250 GLY A C 1
ATOM 1781 O O . GLY A 1 250 ? -9.112 17.319 -1.352 1.00 88.88 250 GLY A O 1
ATOM 1782 N N . ARG A 1 251 ? -10.881 17.421 0.047 1.00 91.94 251 ARG A N 1
ATOM 1783 C CA . ARG A 1 251 ? -11.053 18.872 0.052 1.00 91.94 251 ARG A CA 1
ATOM 1784 C C . ARG A 1 251 ? -11.457 19.336 1.444 1.00 91.94 251 ARG A C 1
ATOM 1786 O O . ARG A 1 251 ? -11.968 18.542 2.235 1.00 91.94 251 ARG A O 1
ATOM 1793 N N . LEU A 1 252 ? -11.262 20.617 1.720 1.00 93.56 252 LEU A N 1
ATOM 1794 C CA . LEU A 1 252 ? -11.832 21.262 2.898 1.00 93.56 252 LEU A CA 1
ATOM 1795 C C . LEU A 1 252 ? -13.158 21.925 2.512 1.00 93.56 252 LEU A C 1
ATOM 1797 O O . LEU A 1 252 ? -13.301 22.418 1.392 1.00 93.56 252 LEU A O 1
ATOM 1801 N N . ASP A 1 253 ? -14.141 21.884 3.406 1.00 87.88 253 ASP A N 1
ATOM 1802 C CA . ASP A 1 253 ? -15.338 22.718 3.281 1.00 87.88 253 ASP A CA 1
ATOM 1803 C C . ASP A 1 253 ? -15.097 24.132 3.837 1.00 87.88 253 ASP A C 1
ATOM 1805 O O . ASP A 1 253 ? -14.034 24.424 4.389 1.00 87.88 253 ASP A O 1
ATOM 1809 N N . ASP A 1 254 ? -16.097 25.009 3.721 1.00 87.12 254 ASP A N 1
ATOM 1810 C CA . ASP A 1 254 ? -16.002 26.406 4.174 1.00 87.12 254 ASP A CA 1
ATOM 1811 C C . ASP A 1 254 ? -15.743 26.543 5.686 1.00 87.12 254 ASP A C 1
ATOM 1813 O O . ASP A 1 254 ? -15.304 27.589 6.157 1.00 87.12 254 ASP A O 1
ATOM 1817 N N . GLY A 1 255 ? -16.003 25.488 6.465 1.00 86.44 255 GLY A N 1
ATOM 1818 C CA . GLY A 1 255 ? -15.697 25.424 7.894 1.00 86.44 255 GLY A CA 1
ATOM 1819 C C . GLY A 1 255 ? -14.356 24.764 8.211 1.00 86.44 255 GLY A C 1
ATOM 1820 O O . GLY A 1 255 ? -14.103 24.467 9.378 1.00 86.44 255 GLY A O 1
ATOM 1821 N N . GLY A 1 256 ? -13.522 24.485 7.205 1.00 89.25 256 GLY A N 1
ATOM 1822 C CA . GLY A 1 256 ? -12.237 23.809 7.370 1.00 89.25 256 GLY A CA 1
ATOM 1823 C C . GLY A 1 256 ? -12.354 22.323 7.721 1.00 89.25 256 GLY A C 1
ATOM 1824 O O . GLY A 1 256 ? -11.369 21.723 8.159 1.00 89.25 256 GLY A O 1
ATOM 1825 N N . ARG A 1 257 ? -13.534 21.709 7.554 1.00 93.50 257 ARG A N 1
ATOM 1826 C CA . ARG A 1 257 ? -13.714 20.272 7.789 1.00 93.50 257 ARG A CA 1
ATOM 1827 C C . ARG A 1 257 ? -13.250 19.486 6.579 1.00 93.50 257 ARG A C 1
ATOM 1829 O O . ARG A 1 257 ? -13.519 19.849 5.434 1.00 93.50 257 ARG A O 1
ATOM 1836 N N . LEU A 1 258 ? -12.596 18.365 6.843 1.00 94.12 258 LEU A N 1
ATOM 1837 C CA . LEU A 1 258 ? -12.084 17.482 5.813 1.00 94.12 258 LEU A CA 1
ATOM 1838 C C . LEU A 1 258 ? -13.208 16.638 5.212 1.00 94.12 258 LEU A C 1
ATOM 1840 O O . LEU A 1 258 ? -13.965 15.977 5.924 1.00 94.12 258 LEU A O 1
ATOM 1844 N N . ILE A 1 259 ? -13.280 16.620 3.886 1.00 89.06 259 ILE A N 1
ATOM 1845 C CA . ILE A 1 259 ? -14.083 15.677 3.112 1.00 89.06 259 ILE A CA 1
ATOM 1846 C C . ILE A 1 259 ? -13.107 14.799 2.338 1.00 89.06 259 ILE A C 1
ATOM 1848 O O . ILE A 1 259 ? -12.411 15.270 1.436 1.00 89.06 259 ILE A O 1
ATOM 1852 N N . VAL A 1 260 ? -13.051 13.521 2.708 1.00 84.06 260 VAL A N 1
ATOM 1853 C CA . VAL A 1 260 ? -12.225 12.522 2.024 1.00 84.06 260 VAL A CA 1
ATOM 1854 C C . VAL A 1 260 ? -13.011 12.022 0.819 1.00 84.06 260 VAL A C 1
ATOM 1856 O O . VAL A 1 260 ? -14.088 11.451 0.973 1.00 84.06 260 VAL A O 1
ATOM 1859 N N . VAL A 1 261 ? -12.495 12.280 -0.380 1.00 70.94 261 VAL A N 1
ATOM 1860 C CA . VAL A 1 261 ? -13.196 12.002 -1.641 1.00 70.94 261 VAL A CA 1
ATOM 1861 C C . VAL A 1 261 ? -12.877 10.602 -2.140 1.00 70.94 261 VAL A C 1
ATOM 1863 O O . VAL A 1 261 ? -13.780 9.868 -2.540 1.00 70.94 261 VAL A O 1
ATOM 1866 N N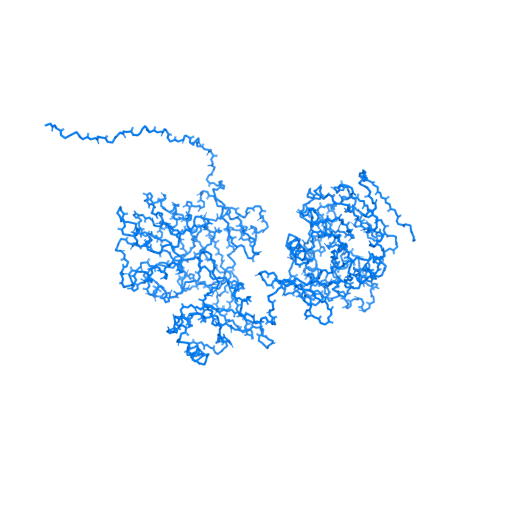 . ASP A 1 262 ? -11.597 10.236 -2.131 1.00 60.44 262 ASP A N 1
ATOM 1867 C CA . ASP A 1 262 ? -11.147 8.924 -2.582 1.00 60.44 262 ASP A CA 1
ATOM 1868 C C . ASP A 1 262 ? -9.713 8.643 -2.121 1.00 60.44 262 ASP A C 1
ATOM 1870 O O . ASP A 1 262 ? -9.020 9.521 -1.601 1.00 60.44 262 ASP A O 1
ATOM 1874 N N . ARG A 1 263 ? -9.217 7.435 -2.386 1.00 55.12 263 ARG A N 1
ATOM 1875 C CA . ARG A 1 263 ? -7.774 7.233 -2.535 1.00 55.12 263 ARG A CA 1
ATOM 1876 C C . ARG A 1 263 ? -7.355 7.661 -3.930 1.00 55.12 263 ARG A C 1
ATOM 1878 O O . ARG A 1 263 ? -8.053 7.366 -4.898 1.00 55.12 263 ARG A O 1
ATOM 1885 N N . ARG A 1 264 ? -6.165 8.257 -4.071 1.00 48.69 264 ARG A N 1
ATOM 1886 C CA . ARG A 1 264 ? -5.609 8.640 -5.386 1.00 48.69 264 ARG A CA 1
ATOM 1887 C C . ARG A 1 264 ? -5.628 7.489 -6.410 1.00 48.69 264 ARG A C 1
ATOM 1889 O O . ARG A 1 264 ? -5.697 7.735 -7.606 1.00 48.69 264 ARG A O 1
ATOM 1896 N N . THR A 1 265 ? -5.602 6.243 -5.940 1.00 48.62 265 THR A N 1
ATOM 1897 C CA . THR A 1 265 ? -5.582 5.009 -6.741 1.00 48.62 265 THR A CA 1
ATOM 1898 C C . THR A 1 265 ? -6.957 4.436 -7.123 1.00 48.62 265 THR A C 1
ATOM 1900 O O . THR A 1 265 ? -7.002 3.439 -7.844 1.00 48.62 265 THR A O 1
ATOM 1903 N N . ASP A 1 266 ? -8.069 4.989 -6.622 1.00 51.72 266 ASP A N 1
ATOM 1904 C CA . ASP A 1 266 ? -9.404 4.370 -6.731 1.00 51.72 266 ASP A CA 1
ATOM 1905 C C . ASP A 1 266 ? -10.416 5.126 -7.618 1.00 51.72 266 ASP A C 1
ATOM 1907 O O . ASP A 1 266 ? -11.464 4.562 -7.952 1.00 51.72 266 ASP A O 1
ATOM 1911 N N . ARG A 1 267 ? -10.053 6.324 -8.100 1.00 54.59 267 ARG A N 1
ATOM 1912 C CA . ARG A 1 267 ? -10.871 7.163 -8.991 1.00 54.59 267 ARG A CA 1
ATOM 1913 C C . ARG A 1 267 ? -11.157 6.471 -10.327 1.00 54.59 267 ARG A C 1
ATOM 1915 O O . ARG A 1 267 ? -10.238 6.006 -11.000 1.00 54.59 267 ARG A O 1
ATOM 1922 N N . ILE A 1 268 ? -12.420 6.474 -10.761 1.00 68.88 268 ILE A N 1
ATOM 1923 C CA . ILE A 1 268 ? -12.815 6.001 -12.097 1.00 68.88 268 ILE A CA 1
ATOM 1924 C C . ILE A 1 268 ? -12.884 7.210 -13.030 1.00 68.88 268 ILE A C 1
ATOM 1926 O O . ILE A 1 268 ? -13.580 8.180 -12.735 1.00 68.88 268 ILE A O 1
ATOM 1930 N N . VAL A 1 269 ? -12.181 7.152 -14.160 1.00 50.22 269 VAL A N 1
ATOM 1931 C CA . VAL A 1 269 ? -12.227 8.195 -15.194 1.00 50.22 269 VAL A CA 1
ATOM 1932 C C . VAL A 1 269 ? -12.901 7.628 -16.436 1.00 50.22 269 VAL A C 1
ATOM 1934 O O . VAL A 1 269 ? -12.355 6.731 -17.079 1.00 50.22 269 VAL A O 1
ATOM 1937 N N . ARG A 1 270 ? -14.083 8.153 -16.768 1.00 61.69 270 ARG A N 1
ATOM 1938 C CA . ARG A 1 270 ? -14.877 7.753 -17.934 1.00 61.69 270 ARG A CA 1
ATOM 1939 C C . ARG A 1 270 ? -14.952 8.910 -18.920 1.00 61.69 270 ARG A C 1
ATOM 1941 O O . ARG A 1 270 ? -15.609 9.904 -18.643 1.00 61.69 270 ARG A O 1
ATOM 1948 N N . GLY A 1 271 ? -14.303 8.789 -20.075 1.00 42.53 271 GLY A N 1
ATOM 1949 C CA . GLY A 1 271 ? -14.360 9.807 -21.130 1.00 42.53 271 GLY A CA 1
ATOM 1950 C C . GLY A 1 271 ? -13.834 11.181 -20.703 1.00 42.53 271 GLY A C 1
ATOM 1951 O O . GLY A 1 271 ? -14.307 12.188 -21.212 1.00 42.53 271 GLY A O 1
ATOM 1952 N N . GLY A 1 272 ? -12.905 11.226 -19.742 1.00 39.09 272 GLY A N 1
ATOM 1953 C CA . GLY A 1 272 ? -12.398 12.468 -19.144 1.00 39.09 272 GLY A CA 1
ATOM 1954 C C . GLY A 1 272 ? -13.171 12.953 -17.912 1.00 39.09 272 GLY A C 1
ATOM 1955 O O . GLY A 1 272 ? -12.670 13.819 -17.200 1.00 39.09 272 GLY A O 1
ATOM 1956 N N . GLU A 1 273 ? -14.324 12.353 -17.604 1.00 41.94 273 GLU A N 1
ATOM 1957 C CA . GLU A 1 273 ? -15.152 12.704 -16.449 1.00 41.94 273 GLU A CA 1
ATOM 1958 C C . GLU A 1 273 ? -14.867 11.807 -15.240 1.00 41.94 273 GLU A C 1
ATOM 1960 O O . GLU A 1 273 ? -14.679 10.591 -15.360 1.00 41.94 273 GLU A O 1
ATOM 1965 N N . ASN A 1 274 ? -14.859 12.408 -14.050 1.00 54.62 274 ASN A N 1
ATOM 1966 C CA . ASN A 1 274 ? -14.530 11.711 -12.809 1.00 54.62 274 ASN A CA 1
ATOM 1967 C C . ASN A 1 274 ? -15.773 11.119 -12.158 1.00 54.62 274 ASN A C 1
ATOM 1969 O O . ASN A 1 274 ? -16.766 11.807 -11.918 1.00 54.62 274 ASN A O 1
ATOM 1973 N N . ILE A 1 275 ? -15.683 9.842 -11.812 1.00 63.31 275 ILE A N 1
ATOM 1974 C CA . ILE A 1 275 ? -16.728 9.114 -11.106 1.00 63.31 275 ILE A CA 1
ATOM 1975 C C . ILE A 1 275 ? -16.140 8.654 -9.777 1.00 63.31 275 ILE A C 1
ATOM 1977 O O . ILE A 1 275 ? -15.166 7.897 -9.749 1.00 63.31 275 ILE A O 1
ATOM 1981 N N . SER A 1 276 ? -16.737 9.120 -8.679 1.00 73.38 276 SER A N 1
ATOM 1982 C CA . SER A 1 276 ? -16.420 8.631 -7.339 1.00 73.38 276 SER A CA 1
ATOM 1983 C C . SER A 1 276 ? -17.157 7.310 -7.105 1.00 73.38 276 SER A C 1
ATOM 1985 O O . SER A 1 276 ? -18.391 7.299 -7.132 1.00 73.38 276 SER A O 1
ATOM 1987 N N . PRO A 1 277 ? -16.452 6.191 -6.851 1.00 78.25 277 PRO A N 1
ATOM 1988 C CA . PRO A 1 277 ? -17.107 4.935 -6.502 1.00 78.25 277 PRO A CA 1
ATOM 1989 C C . PRO A 1 277 ? -18.025 5.060 -5.283 1.00 78.25 277 PRO A C 1
ATOM 1991 O O . PRO A 1 277 ? -19.113 4.494 -5.281 1.00 78.25 277 PRO A O 1
ATOM 1994 N N . ALA A 1 278 ? -17.618 5.843 -4.279 1.00 70.00 278 ALA A N 1
ATOM 1995 C CA . ALA A 1 278 ? -18.368 6.022 -3.038 1.00 70.00 278 ALA A CA 1
ATOM 1996 C C . ALA A 1 278 ? -19.724 6.717 -3.257 1.00 70.00 278 ALA A C 1
ATOM 1998 O O . ALA A 1 278 ? -20.709 6.354 -2.618 1.00 70.00 278 ALA A O 1
ATOM 1999 N N . GLU A 1 279 ? -19.795 7.676 -4.185 1.00 76.50 279 GLU A N 1
ATOM 2000 C CA . GLU A 1 279 ? -21.048 8.349 -4.563 1.00 76.50 279 GLU A CA 1
ATOM 2001 C C . GLU A 1 279 ? -22.052 7.350 -5.155 1.00 76.50 279 GLU A C 1
ATOM 2003 O O . GLU A 1 279 ? -23.222 7.314 -4.773 1.00 76.50 279 GLU A O 1
ATOM 2008 N N . VAL A 1 280 ? -21.578 6.488 -6.057 1.00 82.81 280 VAL A N 1
ATOM 2009 C CA . VAL A 1 280 ? -22.418 5.486 -6.721 1.00 82.81 280 VAL A CA 1
ATOM 2010 C C . VAL A 1 280 ? -22.832 4.379 -5.744 1.00 82.81 280 VAL A C 1
ATOM 2012 O O . VAL A 1 280 ? -23.980 3.936 -5.753 1.00 82.81 280 VAL A O 1
ATOM 2015 N N . GLU A 1 281 ? -21.927 3.966 -4.856 1.00 85.31 281 GLU A N 1
ATOM 2016 C CA . GLU A 1 281 ? -22.204 3.008 -3.778 1.00 85.31 281 GLU A CA 1
ATOM 2017 C C . GLU A 1 281 ? -23.276 3.507 -2.818 1.00 85.31 281 GLU A C 1
ATOM 2019 O O . GLU A 1 281 ? -24.171 2.743 -2.469 1.00 85.31 281 GLU A O 1
ATOM 2024 N N . ALA A 1 282 ? -23.217 4.779 -2.416 1.00 76.12 282 ALA A N 1
ATOM 2025 C CA . ALA A 1 282 ? -24.205 5.366 -1.519 1.00 76.12 282 ALA A CA 1
ATOM 2026 C C . ALA A 1 282 ? -25.619 5.311 -2.119 1.00 76.12 282 ALA A C 1
ATOM 2028 O O . ALA A 1 282 ? -26.563 4.923 -1.432 1.00 76.12 282 ALA A O 1
ATOM 2029 N N . VAL A 1 283 ? -25.758 5.622 -3.414 1.00 83.06 283 VAL A N 1
ATOM 2030 C CA . VAL A 1 283 ? -27.046 5.528 -4.121 1.00 83.06 283 VAL A CA 1
ATOM 2031 C C . VAL A 1 283 ? -27.536 4.082 -4.196 1.00 83.06 283 VAL A C 1
ATOM 2033 O O . VAL A 1 283 ? -28.717 3.824 -3.970 1.00 83.06 283 VAL A O 1
ATOM 2036 N N . LEU A 1 284 ? -26.646 3.122 -4.459 1.00 90.06 284 LEU A N 1
ATOM 2037 C CA . LEU A 1 284 ? -27.007 1.702 -4.504 1.00 90.06 284 LEU A CA 1
ATOM 2038 C C . LEU A 1 284 ? -27.431 1.154 -3.142 1.00 90.06 284 LEU A C 1
ATOM 2040 O O . LEU A 1 284 ? -28.428 0.444 -3.053 1.00 90.06 284 LEU A O 1
ATOM 2044 N N . LEU A 1 285 ? -26.717 1.516 -2.077 1.00 87.81 285 LEU A N 1
ATOM 2045 C CA . LEU A 1 285 ? -27.027 1.094 -0.708 1.00 87.81 285 LEU A CA 1
ATOM 2046 C C . LEU A 1 285 ? -28.368 1.642 -0.197 1.00 87.81 285 LEU A C 1
ATOM 2048 O O . LEU A 1 285 ? -28.933 1.078 0.737 1.00 87.81 285 LEU A O 1
ATOM 2052 N N . ALA A 1 286 ? -28.895 2.706 -0.811 1.00 84.00 286 ALA A N 1
ATOM 2053 C CA . ALA A 1 286 ? -30.228 3.225 -0.515 1.00 84.00 286 ALA A CA 1
ATOM 2054 C C . ALA A 1 286 ? -31.365 2.382 -1.129 1.00 84.00 286 ALA A C 1
ATOM 2056 O O . ALA A 1 286 ? -32.528 2.573 -0.774 1.00 84.00 286 ALA A O 1
ATOM 2057 N N . HIS A 1 287 ? -31.069 1.454 -2.048 1.00 89.44 287 HIS A N 1
ATOM 2058 C CA . HIS A 1 287 ? -32.086 0.580 -2.627 1.00 89.44 287 HIS A CA 1
ATOM 2059 C C . HIS A 1 287 ? -32.514 -0.504 -1.610 1.00 89.44 287 HIS A C 1
ATOM 2061 O O . HIS A 1 287 ? -31.648 -1.225 -1.106 1.00 89.44 287 HIS A O 1
ATOM 2067 N N . PRO A 1 288 ? -33.822 -0.715 -1.343 1.00 87.62 288 PRO A N 1
ATOM 2068 C CA . PRO A 1 288 ? -34.289 -1.625 -0.288 1.00 87.62 288 PRO A CA 1
ATOM 2069 C C . PRO A 1 288 ? -33.767 -3.063 -0.397 1.00 87.62 288 PRO A C 1
ATOM 2071 O O . PRO A 1 288 ? -33.500 -3.700 0.616 1.00 87.62 288 PRO A O 1
ATOM 2074 N N . ALA A 1 289 ? -33.578 -3.565 -1.620 1.00 89.44 289 ALA A N 1
ATOM 2075 C CA . ALA A 1 289 ? -33.090 -4.924 -1.870 1.00 89.44 289 ALA A CA 1
ATOM 2076 C C . ALA A 1 289 ? -31.566 -5.114 -1.682 1.00 89.44 289 ALA A C 1
ATOM 2078 O O . ALA A 1 289 ? -31.101 -6.253 -1.663 1.00 89.44 289 ALA A O 1
ATOM 2079 N N . ILE A 1 290 ? -30.772 -4.042 -1.548 1.00 91.19 290 ILE A N 1
ATOM 2080 C CA . ILE A 1 290 ? -29.301 -4.119 -1.481 1.00 91.19 290 ILE A CA 1
ATOM 2081 C C . ILE A 1 290 ? -28.826 -4.101 -0.019 1.00 91.19 290 ILE A C 1
ATOM 2083 O O . ILE A 1 290 ? -29.189 -3.224 0.768 1.00 91.19 290 ILE A O 1
ATOM 2087 N N . ALA A 1 291 ? -28.012 -5.094 0.345 1.00 86.06 291 ALA A N 1
ATOM 2088 C CA . ALA A 1 291 ? -27.370 -5.239 1.653 1.00 86.06 291 ALA A CA 1
ATOM 2089 C C . ALA A 1 291 ? -25.965 -4.623 1.690 1.00 86.06 291 ALA A C 1
ATOM 2091 O O . ALA A 1 291 ? -25.572 -4.036 2.695 1.00 86.06 291 ALA A O 1
ATOM 2092 N N . ASP A 1 292 ? -25.204 -4.778 0.606 1.00 88.44 292 ASP A N 1
ATOM 2093 C CA . ASP A 1 292 ? -23.842 -4.259 0.470 1.00 88.44 292 ASP A CA 1
ATOM 2094 C C . ASP A 1 292 ? -23.575 -3.916 -1.003 1.00 88.44 292 ASP A C 1
ATOM 2096 O O . ASP A 1 292 ? -24.126 -4.556 -1.901 1.00 88.44 292 ASP A O 1
ATOM 2100 N N . ALA A 1 293 ? -22.734 -2.918 -1.267 1.00 89.94 293 ALA A N 1
ATOM 2101 C CA . ALA A 1 293 ? -22.388 -2.511 -2.624 1.00 89.94 293 ALA A CA 1
ATOM 2102 C C . ALA A 1 293 ? -20.954 -1.990 -2.703 1.00 89.94 293 ALA A C 1
ATOM 2104 O O . ALA A 1 293 ? -20.449 -1.339 -1.788 1.00 89.94 293 ALA A O 1
ATOM 2105 N N . ALA A 1 294 ? -20.305 -2.264 -3.829 1.00 88.31 294 ALA A N 1
ATOM 2106 C CA . ALA A 1 294 ? -19.008 -1.712 -4.168 1.00 88.31 294 ALA A CA 1
ATOM 2107 C C . ALA A 1 294 ? -18.904 -1.447 -5.665 1.00 88.31 294 ALA A C 1
ATOM 2109 O O . ALA A 1 294 ? -19.265 -2.284 -6.485 1.00 88.31 294 ALA A O 1
ATOM 2110 N N . VAL A 1 295 ? -18.359 -0.294 -6.021 1.00 87.56 295 VAL A N 1
ATOM 2111 C CA . VAL A 1 295 ? -18.194 0.163 -7.394 1.00 87.56 295 VAL A CA 1
ATOM 2112 C C . VAL A 1 295 ? -16.711 0.225 -7.727 1.00 87.56 295 VAL A C 1
ATOM 2114 O O . VAL A 1 295 ? -15.866 0.614 -6.915 1.00 87.56 295 VAL A O 1
ATOM 2117 N N . VAL A 1 296 ? -16.365 -0.209 -8.930 1.00 85.50 296 VAL A N 1
ATOM 2118 C CA . VAL A 1 296 ? -14.999 -0.133 -9.453 1.00 85.50 296 VAL A CA 1
ATOM 2119 C C . VAL A 1 296 ? -15.031 0.212 -10.935 1.00 85.50 296 VAL A C 1
ATOM 2121 O O . VAL A 1 296 ? -16.037 0.010 -11.613 1.00 85.50 296 VAL A O 1
ATOM 2124 N N . GLY A 1 297 ? -13.927 0.756 -11.438 1.00 78.69 297 GLY A N 1
ATOM 2125 C CA . GLY A 1 297 ? -13.760 1.009 -12.862 1.00 78.69 297 GLY A CA 1
ATOM 2126 C C . GLY A 1 297 ? -13.410 -0.285 -13.579 1.00 78.69 297 GLY A C 1
ATOM 2127 O O . GLY A 1 297 ? -12.483 -0.982 -13.166 1.00 78.69 297 GLY A O 1
ATOM 2128 N N . ARG A 1 298 ? -14.131 -0.586 -14.656 1.00 81.62 298 ARG A N 1
ATOM 2129 C CA . ARG A 1 298 ? -13.773 -1.621 -15.627 1.00 81.62 298 ARG A CA 1
ATOM 2130 C C . ARG A 1 298 ? -13.250 -0.935 -16.891 1.00 81.62 298 ARG A C 1
ATOM 2132 O O . ARG A 1 298 ? -13.913 0.002 -17.335 1.00 81.62 298 ARG A O 1
ATOM 2139 N N . PRO A 1 299 ? -12.115 -1.364 -17.468 1.00 58.19 299 PRO A N 1
ATOM 2140 C CA . PRO A 1 299 ? -11.633 -0.819 -18.731 1.00 58.19 299 PRO A CA 1
ATOM 2141 C C . PRO A 1 299 ? -12.703 -0.882 -19.824 1.00 58.19 299 PRO A C 1
ATOM 2143 O O . PRO A 1 299 ? -13.439 -1.865 -19.925 1.00 58.19 299 PRO A O 1
ATOM 2146 N N . ASP A 1 300 ? -12.782 0.169 -20.629 1.00 61.66 300 ASP A N 1
ATOM 2147 C CA . ASP A 1 300 ? -13.726 0.303 -21.732 1.00 61.66 300 ASP A CA 1
ATOM 2148 C C . ASP A 1 300 ? -13.012 0.902 -22.957 1.00 61.66 300 ASP A C 1
ATOM 2150 O O . ASP A 1 300 ? -12.385 1.957 -22.827 1.00 61.66 300 ASP A O 1
ATOM 2154 N N . PRO A 1 301 ? -13.082 0.271 -24.144 1.00 42.06 301 PRO A N 1
ATOM 2155 C CA . PRO A 1 301 ? -12.365 0.737 -25.334 1.00 42.06 301 PRO A CA 1
ATOM 2156 C C . PRO A 1 301 ? -12.764 2.137 -25.814 1.00 42.06 301 PRO A C 1
ATOM 2158 O O . PRO A 1 301 ? -11.949 2.815 -26.435 1.00 42.06 301 PRO A O 1
ATOM 2161 N N . ALA A 1 302 ? -14.004 2.562 -25.560 1.00 47.00 302 ALA A N 1
ATOM 2162 C CA . ALA A 1 302 ? -14.521 3.846 -26.026 1.00 47.00 302 ALA A CA 1
ATOM 2163 C C . ALA A 1 302 ? -14.324 4.953 -24.985 1.00 47.00 302 ALA A C 1
ATOM 2165 O O . ALA A 1 302 ? -14.067 6.102 -25.339 1.00 47.00 302 ALA A O 1
ATOM 2166 N N . TRP A 1 303 ? -14.435 4.611 -23.701 1.00 47.16 303 TRP A N 1
ATOM 2167 C CA . TRP A 1 303 ? -14.477 5.599 -22.621 1.00 47.16 303 TRP A CA 1
ATOM 2168 C C . TRP A 1 303 ? -13.287 5.533 -21.660 1.00 47.16 303 TRP A C 1
ATOM 2170 O O . TRP A 1 303 ? -13.256 6.265 -20.670 1.00 47.16 303 TRP A O 1
ATOM 2180 N N . GLY A 1 304 ? -12.309 4.665 -21.914 1.00 48.66 304 GLY A N 1
ATOM 2181 C CA . GLY A 1 304 ? -11.197 4.392 -21.006 1.00 48.66 304 GLY A CA 1
ATOM 2182 C C . GLY A 1 304 ? -11.625 3.460 -19.875 1.00 48.66 304 GLY A C 1
ATOM 2183 O O . GLY A 1 304 ? -11.135 2.338 -19.798 1.00 48.66 304 GLY A O 1
ATOM 2184 N N . HIS A 1 305 ? -12.554 3.898 -19.020 1.00 61.53 305 HIS A N 1
ATOM 2185 C CA . HIS A 1 305 ? -13.185 3.063 -17.993 1.00 61.53 305 HIS A CA 1
ATOM 2186 C C . HIS A 1 305 ? -14.682 3.356 -17.865 1.00 61.53 305 HIS A C 1
ATOM 2188 O O . HIS A 1 305 ? -15.125 4.479 -18.081 1.00 61.53 305 HIS A O 1
ATOM 2194 N N . VAL A 1 306 ? -15.462 2.364 -17.438 1.00 79.31 306 VAL A N 1
ATOM 2195 C CA . VAL A 1 306 ? -16.873 2.512 -17.046 1.00 79.31 306 VAL A CA 1
ATOM 2196 C C . VAL A 1 306 ? -17.091 1.996 -15.622 1.00 79.31 306 VAL A C 1
ATOM 2198 O O . VAL A 1 306 ? -16.420 1.045 -15.211 1.00 79.31 306 VAL A O 1
ATOM 2201 N N . PRO A 1 307 ? -18.005 2.596 -14.839 1.00 88.06 307 PRO A N 1
ATOM 2202 C CA . PRO A 1 307 ? -18.321 2.099 -13.505 1.00 88.06 307 PRO A CA 1
ATOM 2203 C C . PRO A 1 307 ? -19.045 0.752 -13.592 1.00 88.06 307 PRO A C 1
ATOM 2205 O O . PRO A 1 307 ? -19.966 0.586 -14.388 1.00 88.06 307 PRO A O 1
ATOM 2208 N N . VAL A 1 308 ? -18.660 -0.205 -12.755 1.00 92.19 308 VAL A N 1
ATOM 2209 C CA . VAL A 1 308 ? -19.350 -1.489 -12.573 1.00 92.19 308 VAL A CA 1
ATOM 2210 C C . VAL A 1 308 ? -19.630 -1.671 -11.090 1.00 92.19 308 VAL A C 1
ATOM 2212 O O . VAL A 1 308 ? -18.746 -1.440 -10.263 1.00 92.19 308 VAL A O 1
ATOM 2215 N N . ALA A 1 309 ? -20.855 -2.070 -10.760 1.00 93.56 309 ALA A N 1
ATOM 2216 C CA . ALA A 1 309 ? -21.299 -2.278 -9.392 1.00 93.56 309 ALA A CA 1
ATOM 2217 C C . ALA A 1 309 ? -21.318 -3.769 -9.053 1.00 93.56 309 ALA A C 1
ATOM 2219 O O . ALA A 1 309 ? -21.949 -4.561 -9.744 1.00 93.56 309 ALA A O 1
ATOM 2220 N N . ALA A 1 310 ? -20.666 -4.150 -7.964 1.00 93.44 310 ALA A N 1
ATOM 2221 C CA . ALA A 1 310 ? -20.862 -5.427 -7.305 1.00 93.44 310 ALA A CA 1
ATOM 2222 C C . ALA A 1 310 ? -21.813 -5.234 -6.124 1.00 93.44 310 ALA A C 1
ATOM 2224 O O . ALA A 1 310 ? -21.582 -4.360 -5.287 1.00 93.44 310 ALA A O 1
ATOM 2225 N N . ILE A 1 311 ? -22.869 -6.034 -6.058 1.00 94.06 311 ILE A N 1
ATOM 2226 C CA . ILE A 1 311 ? -23.948 -5.895 -5.083 1.00 94.06 311 ILE A CA 1
ATOM 2227 C C . ILE A 1 311 ? -24.170 -7.208 -4.339 1.00 94.06 311 ILE A C 1
ATOM 2229 O O . ILE A 1 311 ? -24.049 -8.294 -4.907 1.00 94.06 311 ILE A O 1
ATOM 2233 N N . VAL A 1 312 ? -24.518 -7.097 -3.065 1.00 91.19 312 VAL A N 1
ATOM 2234 C CA . VAL A 1 312 ? -25.005 -8.197 -2.231 1.00 91.19 312 VAL A CA 1
ATOM 2235 C C . VAL A 1 312 ? -26.459 -7.889 -1.917 1.00 91.19 312 VAL A C 1
ATOM 2237 O O . VAL A 1 312 ? -26.769 -6.789 -1.458 1.00 91.19 312 VAL A O 1
ATOM 2240 N N . LEU A 1 313 ? -27.356 -8.832 -2.188 1.00 90.44 313 LEU A N 1
ATOM 2241 C CA . LEU A 1 313 ? -28.784 -8.669 -1.921 1.00 90.44 313 LEU A CA 1
ATOM 2242 C C . LEU A 1 313 ? -29.091 -8.968 -0.449 1.00 90.44 313 LEU A C 1
ATOM 2244 O O . LEU A 1 313 ? -28.430 -9.808 0.162 1.00 90.44 313 LEU A O 1
ATOM 2248 N N . ARG A 1 314 ? -30.097 -8.294 0.120 1.00 85.12 314 ARG A N 1
ATOM 2249 C CA . ARG A 1 314 ? -30.610 -8.618 1.469 1.00 85.12 314 ARG A CA 1
ATOM 2250 C C . ARG A 1 314 ? -31.281 -9.984 1.493 1.00 85.12 314 ARG A C 1
ATOM 2252 O O . ARG A 1 314 ? -31.065 -10.751 2.423 1.00 85.12 314 ARG A O 1
ATOM 2259 N N . ASP A 1 315 ? -32.055 -10.268 0.453 1.00 81.00 315 ASP A N 1
ATOM 2260 C CA . ASP A 1 315 ? -32.652 -11.568 0.183 1.00 81.00 315 ASP A CA 1
ATOM 2261 C C . ASP A 1 315 ? -32.451 -11.890 -1.303 1.00 81.00 315 ASP A C 1
ATOM 2263 O O . ASP A 1 315 ? -32.868 -11.128 -2.182 1.00 81.00 315 ASP A O 1
ATOM 2267 N N . ALA A 1 316 ? -31.793 -13.019 -1.578 1.00 66.38 316 ALA A N 1
ATOM 2268 C CA . ALA A 1 316 ? -31.474 -13.476 -2.927 1.00 66.38 316 ALA A CA 1
ATOM 2269 C C . ALA A 1 316 ? -32.723 -13.730 -3.793 1.00 66.38 316 ALA A C 1
ATOM 2271 O O . ALA A 1 316 ? -32.620 -13.686 -5.017 1.00 66.38 316 ALA A O 1
ATOM 2272 N N . LEU A 1 317 ? -33.897 -13.949 -3.186 1.00 69.06 317 LEU A N 1
ATOM 2273 C CA . LEU A 1 317 ? -35.170 -14.137 -3.894 1.00 69.06 317 LEU A CA 1
ATOM 2274 C C . LEU A 1 317 ? -35.826 -12.816 -4.338 1.00 69.06 317 LEU A C 1
ATOM 2276 O O . LEU A 1 317 ? -36.814 -12.838 -5.068 1.00 69.06 317 LEU A O 1
ATOM 2280 N N . THR A 1 318 ? -35.277 -11.670 -3.924 1.00 80.62 318 THR A N 1
ATOM 2281 C CA . THR A 1 318 ? -35.820 -10.326 -4.197 1.00 80.62 318 THR A CA 1
ATOM 2282 C C . THR A 1 318 ? -34.906 -9.477 -5.086 1.00 80.62 318 THR A C 1
ATOM 2284 O O . THR A 1 318 ? -34.802 -8.265 -4.900 1.00 80.62 318 THR A O 1
ATOM 2287 N N . ASP A 1 319 ? -34.217 -10.093 -6.055 1.00 87.62 319 ASP A N 1
ATOM 2288 C CA . ASP A 1 319 ? -33.392 -9.354 -7.021 1.00 87.62 319 ASP A CA 1
ATOM 2289 C C . ASP A 1 319 ? -34.267 -8.387 -7.847 1.00 87.62 319 ASP A C 1
ATOM 2291 O O . ASP A 1 319 ? -35.149 -8.836 -8.583 1.00 87.62 319 ASP A O 1
ATOM 2295 N N . PRO A 1 320 ? -34.048 -7.062 -7.752 1.00 86.56 320 PRO A N 1
ATOM 2296 C CA . PRO A 1 320 ? -34.840 -6.078 -8.487 1.00 86.56 320 PRO A CA 1
ATOM 2297 C C . PRO A 1 320 ? -34.542 -6.065 -9.999 1.00 86.56 320 PRO A C 1
ATOM 2299 O O . PRO A 1 320 ? -35.306 -5.472 -10.763 1.00 86.56 320 PRO A O 1
ATOM 2302 N N . GLY A 1 321 ? -33.450 -6.698 -10.440 1.00 89.31 321 GLY A N 1
ATOM 2303 C CA . GLY A 1 321 ? -32.991 -6.693 -11.829 1.00 89.31 321 GLY A CA 1
ATOM 2304 C C . GLY A 1 321 ? -32.267 -5.402 -12.239 1.00 89.31 321 GLY A C 1
ATOM 2305 O O . GLY A 1 321 ? -32.418 -4.343 -11.624 1.00 89.31 321 GLY A O 1
ATOM 2306 N N . ASP A 1 322 ? -31.464 -5.483 -13.304 1.00 91.44 322 ASP A N 1
ATOM 2307 C CA . ASP A 1 322 ? -30.589 -4.383 -13.754 1.00 91.44 322 ASP A CA 1
ATOM 2308 C C . ASP A 1 322 ? -31.379 -3.131 -14.130 1.00 91.44 322 ASP A C 1
ATOM 2310 O O . ASP A 1 322 ? -31.006 -2.031 -13.736 1.00 91.44 322 ASP A O 1
ATOM 2314 N N . ASP A 1 323 ? -32.514 -3.276 -14.815 1.00 89.56 323 ASP A N 1
ATOM 2315 C CA . ASP A 1 323 ? -33.324 -2.135 -15.255 1.00 89.56 323 ASP A CA 1
ATOM 2316 C C . ASP A 1 323 ? -33.923 -1.337 -14.090 1.00 89.56 323 ASP A C 1
ATOM 2318 O O . ASP A 1 323 ? -34.079 -0.114 -14.171 1.00 89.56 323 ASP A O 1
ATOM 2322 N N . ALA A 1 324 ? -34.270 -1.999 -12.984 1.00 90.62 324 ALA A N 1
ATOM 2323 C CA . ALA A 1 324 ? -34.730 -1.313 -11.781 1.00 90.62 324 ALA A CA 1
ATOM 2324 C C . ALA A 1 324 ? -33.574 -0.578 -11.088 1.00 90.62 324 ALA A C 1
ATOM 2326 O O . ALA A 1 324 ? -33.735 0.586 -10.719 1.00 90.62 324 ALA A O 1
ATOM 2327 N N . LEU A 1 325 ? -32.397 -1.205 -10.996 1.00 94.12 325 LEU A N 1
ATOM 2328 C CA . LEU A 1 325 ? -31.197 -0.588 -10.419 1.00 94.12 325 LEU A CA 1
ATOM 2329 C C . LEU A 1 325 ? -30.697 0.597 -11.254 1.00 94.12 325 LEU A C 1
ATOM 2331 O O . LEU A 1 325 ? -30.347 1.637 -10.701 1.00 94.12 325 LEU A O 1
ATOM 2335 N N . ILE A 1 326 ? -30.736 0.493 -12.583 1.00 93.88 326 ILE A N 1
ATOM 2336 C CA . ILE A 1 326 ? -30.416 1.591 -13.502 1.00 93.88 326 ILE A CA 1
ATOM 2337 C C . ILE A 1 326 ? -31.395 2.748 -13.306 1.00 93.88 326 ILE A C 1
ATOM 2339 O O . ILE A 1 326 ? -30.959 3.898 -13.225 1.00 93.88 326 ILE A O 1
ATOM 2343 N N . ARG A 1 327 ? -32.705 2.473 -13.221 1.00 92.56 327 ARG A N 1
ATOM 2344 C CA . ARG A 1 327 ? -33.719 3.511 -12.961 1.00 92.56 327 ARG A CA 1
ATOM 2345 C C . ARG A 1 327 ? -33.503 4.186 -11.609 1.00 92.56 327 ARG A C 1
ATOM 2347 O O . ARG A 1 327 ? -33.529 5.413 -11.552 1.00 92.56 327 ARG A O 1
ATOM 2354 N N . HIS A 1 328 ? -33.222 3.408 -10.565 1.00 92.69 328 HIS A N 1
ATOM 2355 C CA . HIS A 1 328 ? -32.893 3.915 -9.231 1.00 92.69 328 HIS A CA 1
ATOM 2356 C C . HIS A 1 328 ? -31.655 4.819 -9.262 1.00 92.69 328 HIS A C 1
ATOM 2358 O O . HIS A 1 328 ? -31.707 5.957 -8.807 1.00 92.69 328 HIS A O 1
ATOM 2364 N N . CYS A 1 329 ? -30.567 4.371 -9.893 1.00 90.06 329 CYS A N 1
ATOM 2365 C CA . CYS A 1 329 ? -29.362 5.180 -10.058 1.00 90.06 329 CYS A CA 1
ATOM 2366 C C . CYS A 1 329 ? -29.622 6.464 -10.853 1.00 90.06 329 CYS A C 1
ATOM 2368 O O . CYS A 1 329 ? -29.157 7.526 -10.454 1.00 90.06 329 CYS A O 1
ATOM 2370 N N . ARG A 1 330 ? -30.377 6.403 -11.957 1.00 92.44 330 ARG A N 1
ATOM 2371 C CA . ARG A 1 330 ? -30.684 7.574 -12.801 1.00 92.44 330 ARG A CA 1
ATOM 2372 C C . ARG A 1 330 ? -31.529 8.634 -12.098 1.00 92.44 330 ARG A C 1
ATOM 2374 O O . ARG A 1 330 ? -31.481 9.787 -12.510 1.00 92.44 330 ARG A O 1
ATOM 2381 N N . ALA A 1 331 ? -32.275 8.270 -11.057 1.00 87.69 331 ALA A N 1
ATOM 2382 C CA . ALA A 1 331 ? -33.035 9.235 -10.269 1.00 87.69 331 ALA A CA 1
ATOM 2383 C C . ALA A 1 331 ? -32.132 10.176 -9.447 1.00 87.69 331 ALA A C 1
ATOM 2385 O O . ALA A 1 331 ? -32.573 11.257 -9.065 1.00 87.69 331 ALA A O 1
ATOM 2386 N N . SER A 1 332 ? -30.881 9.783 -9.170 1.00 77.62 332 SER A N 1
ATOM 2387 C CA . SER A 1 332 ? -29.974 10.530 -8.280 1.00 77.62 332 SER A CA 1
ATOM 2388 C C . SER A 1 332 ? -28.558 10.735 -8.831 1.00 77.62 332 SER A C 1
ATOM 2390 O O . SER A 1 332 ? -27.782 11.476 -8.236 1.00 77.62 332 SER A O 1
ATOM 2392 N N . LEU A 1 333 ? -28.204 10.110 -9.959 1.00 77.06 333 LEU A N 1
ATOM 2393 C CA . LEU A 1 333 ? -26.882 10.192 -10.583 1.00 77.06 333 LEU A CA 1
ATOM 2394 C C . LEU A 1 333 ? -26.971 10.701 -12.024 1.00 77.06 333 LEU A C 1
ATOM 2396 O O . LEU A 1 333 ? -27.846 10.306 -12.795 1.00 77.06 333 LEU A O 1
ATOM 2400 N N . ALA A 1 334 ? -25.982 11.505 -12.424 1.00 66.44 334 ALA A N 1
ATOM 2401 C CA . ALA A 1 334 ? -25.769 11.845 -13.827 1.00 66.44 334 ALA A CA 1
ATOM 2402 C C . ALA A 1 334 ? -25.496 10.576 -14.655 1.00 66.44 334 ALA A C 1
ATOM 2404 O O . ALA A 1 334 ? -24.814 9.657 -14.198 1.00 66.44 334 ALA A O 1
ATOM 2405 N N . GLY A 1 335 ? -25.980 10.538 -15.901 1.00 73.19 335 GLY A N 1
ATOM 2406 C CA . GLY A 1 335 ? -25.967 9.327 -16.731 1.00 73.19 335 GLY A CA 1
ATOM 2407 C C . GLY A 1 335 ? -24.586 8.689 -16.924 1.00 73.19 335 GLY A C 1
ATOM 2408 O O . GLY A 1 335 ? -24.487 7.470 -17.046 1.00 73.19 335 GLY A O 1
ATOM 2409 N N . PHE A 1 336 ? -23.508 9.480 -16.893 1.00 71.12 336 PHE A N 1
ATOM 2410 C CA . PHE A 1 336 ? -22.154 8.946 -17.023 1.00 71.12 336 PHE A CA 1
ATOM 2411 C C . PHE A 1 336 ? -21.673 8.163 -15.786 1.00 71.12 336 PHE A C 1
ATOM 2413 O O . PHE A 1 336 ? -20.812 7.294 -15.937 1.00 71.12 336 PHE A O 1
ATOM 2420 N N . LYS A 1 337 ? -22.254 8.429 -14.605 1.00 80.56 337 LYS A N 1
ATOM 2421 C CA . LYS A 1 337 ? -21.941 7.796 -13.309 1.00 80.56 337 LYS A CA 1
ATOM 2422 C C . LYS A 1 337 ? -22.729 6.509 -13.047 1.00 80.56 337 LYS A C 1
ATOM 2424 O O . LYS A 1 337 ? -22.370 5.749 -12.151 1.00 80.56 337 LYS A O 1
ATOM 2429 N N . VAL A 1 338 ? -23.805 6.269 -13.799 1.00 93.06 338 VAL A N 1
ATOM 2430 C CA . VAL A 1 338 ? -24.641 5.070 -13.650 1.00 93.06 338 VAL A CA 1
ATOM 2431 C C . VAL A 1 338 ? -23.813 3.829 -14.014 1.00 93.06 338 VAL A C 1
ATOM 2433 O O . VAL A 1 338 ? -23.203 3.830 -15.089 1.00 93.06 338 VAL A O 1
ATOM 2436 N N . PRO A 1 339 ? -23.775 2.783 -13.162 1.00 93.69 339 PRO A N 1
ATOM 2437 C CA . PRO A 1 339 ? -23.046 1.556 -13.461 1.00 93.69 339 PRO A CA 1
ATOM 2438 C C . PRO A 1 339 ? -23.448 0.957 -14.809 1.00 93.69 339 PRO A C 1
ATOM 2440 O O . PRO A 1 339 ? -24.629 0.826 -15.121 1.00 93.69 339 PRO A O 1
ATOM 2443 N N . ALA A 1 340 ? -22.451 0.564 -15.595 1.00 87.25 340 ALA A N 1
ATOM 2444 C CA . ALA A 1 340 ? -22.625 -0.121 -16.870 1.00 87.25 340 ALA A CA 1
ATOM 2445 C C . ALA A 1 340 ? -22.956 -1.616 -16.703 1.00 87.25 340 ALA A C 1
ATOM 2447 O O . ALA A 1 340 ? -23.316 -2.269 -17.677 1.00 87.25 340 ALA A O 1
ATOM 2448 N N . ALA A 1 341 ? -22.782 -2.170 -15.499 1.00 88.75 341 ALA A N 1
ATOM 2449 C CA . ALA A 1 341 ? -23.152 -3.539 -15.154 1.00 88.75 341 ALA A CA 1
ATOM 2450 C C . ALA A 1 341 ? -23.333 -3.697 -13.636 1.00 88.75 341 ALA A C 1
ATOM 2452 O O . ALA A 1 341 ? -22.683 -2.986 -12.857 1.00 88.75 341 ALA A O 1
ATOM 2453 N N . PHE A 1 342 ? -24.167 -4.665 -13.244 1.00 92.38 342 PHE A N 1
ATOM 2454 C CA . PHE A 1 342 ? -24.441 -5.042 -11.857 1.00 92.38 342 PHE A CA 1
ATOM 2455 C C . PHE A 1 342 ? -24.123 -6.524 -11.638 1.00 92.38 342 PHE A C 1
ATOM 2457 O O . PHE A 1 342 ? -24.677 -7.402 -12.296 1.00 92.38 342 PHE A O 1
ATOM 2464 N N . ILE A 1 343 ? -23.225 -6.828 -10.707 1.00 90.75 343 ILE A N 1
ATOM 2465 C CA . ILE A 1 343 ? -22.725 -8.184 -10.462 1.00 90.75 343 ILE A CA 1
ATOM 2466 C C . ILE A 1 343 ? -23.153 -8.610 -9.066 1.00 90.75 343 ILE A C 1
ATOM 2468 O O . ILE A 1 343 ? -22.796 -7.965 -8.084 1.00 90.75 343 ILE A O 1
ATOM 2472 N N . ARG A 1 344 ? -23.930 -9.691 -8.973 1.00 90.19 344 ARG A N 1
ATOM 2473 C CA . ARG A 1 344 ? -24.427 -10.208 -7.694 1.00 90.19 344 ARG A CA 1
ATOM 2474 C C . ARG A 1 344 ? -23.358 -11.088 -7.072 1.00 90.19 344 ARG A C 1
ATOM 2476 O O . ARG A 1 344 ? -22.890 -12.030 -7.706 1.00 90.19 344 ARG A O 1
ATOM 2483 N N . LEU A 1 345 ? -22.991 -10.794 -5.833 1.00 85.38 345 LEU A N 1
ATOM 2484 C CA . LEU A 1 345 ? -22.055 -11.587 -5.044 1.00 85.38 345 LEU A CA 1
ATOM 2485 C C . LEU A 1 345 ? -22.725 -12.026 -3.742 1.00 85.38 345 LEU A C 1
ATOM 2487 O O . LEU A 1 345 ? -23.536 -11.299 -3.176 1.00 85.38 345 LEU A O 1
ATOM 2491 N N . GLY A 1 346 ? -22.340 -13.196 -3.226 1.00 78.12 346 GLY A N 1
ATOM 2492 C CA . GLY A 1 346 ? -22.760 -13.625 -1.886 1.00 78.12 346 GLY A CA 1
ATOM 2493 C C . GLY A 1 346 ? -22.111 -12.799 -0.767 1.00 78.12 346 GLY A C 1
ATOM 2494 O O . GLY A 1 346 ? -22.668 -12.669 0.316 1.00 78.12 346 GLY A O 1
ATOM 2495 N N . SER A 1 347 ? -20.930 -12.224 -1.018 1.00 81.00 347 SER A N 1
ATOM 2496 C CA . SER A 1 347 ? -20.272 -11.263 -0.124 1.00 81.00 347 SER A CA 1
ATOM 2497 C C . SER A 1 347 ? -19.213 -10.448 -0.872 1.00 81.00 347 SER A C 1
ATOM 2499 O O . SER A 1 347 ? -18.667 -10.904 -1.878 1.00 81.00 347 SER A O 1
ATOM 2501 N N . LEU A 1 348 ? -18.899 -9.246 -0.379 1.00 80.81 348 LEU A N 1
ATOM 2502 C CA . LEU A 1 348 ? -17.806 -8.435 -0.920 1.00 80.81 348 LEU A CA 1
ATOM 2503 C C . LEU A 1 348 ? -16.451 -8.831 -0.307 1.00 80.81 348 LEU A C 1
ATOM 2505 O O . LEU A 1 348 ? -16.370 -9.080 0.901 1.00 80.81 348 LEU A O 1
ATOM 2509 N N . PRO A 1 349 ? -15.351 -8.821 -1.087 1.00 68.69 349 PRO A N 1
ATOM 2510 C CA . PRO A 1 349 ? -14.028 -9.163 -0.586 1.00 68.69 349 PRO A CA 1
ATOM 2511 C C . PRO A 1 349 ? -13.543 -8.075 0.375 1.00 68.69 349 PRO A C 1
ATOM 2513 O O . PRO A 1 349 ? -13.260 -6.943 -0.021 1.00 68.69 349 PRO A O 1
ATOM 2516 N N . ARG A 1 350 ? -13.434 -8.414 1.659 1.00 67.62 350 ARG A N 1
ATOM 2517 C CA . ARG A 1 350 ? -13.020 -7.498 2.730 1.00 67.62 350 ARG A CA 1
ATOM 2518 C C . ARG A 1 350 ? -11.796 -8.046 3.474 1.00 67.62 350 ARG A C 1
ATOM 2520 O O . ARG A 1 350 ? -11.522 -9.241 3.451 1.00 67.62 350 ARG A O 1
ATOM 2527 N N . THR A 1 351 ? -11.005 -7.175 4.095 1.00 47.59 351 THR A N 1
ATOM 2528 C CA . THR A 1 351 ? -9.903 -7.567 4.989 1.00 47.59 351 THR A CA 1
ATOM 2529 C C . THR A 1 351 ? -10.452 -8.169 6.287 1.00 47.59 351 THR A C 1
ATOM 2531 O O . THR A 1 351 ? -11.633 -8.027 6.599 1.00 47.59 351 THR A O 1
ATOM 2534 N N . ALA A 1 352 ? -9.584 -8.753 7.120 1.00 42.75 352 ALA A N 1
ATOM 2535 C CA . ALA A 1 352 ? -9.957 -9.186 8.474 1.00 42.75 352 ALA A CA 1
ATOM 2536 C C . ALA A 1 352 ? -10.471 -8.035 9.373 1.00 42.75 352 ALA A C 1
ATOM 2538 O O . ALA A 1 352 ? -11.124 -8.287 10.383 1.00 42.75 352 ALA A O 1
ATOM 2539 N N . SER A 1 353 ? -10.183 -6.779 9.004 1.00 38.44 353 SER A N 1
ATOM 2540 C CA . SER A 1 353 ? -10.710 -5.549 9.614 1.00 38.44 353 SER A CA 1
ATOM 2541 C C . SER A 1 353 ? -11.978 -5.015 8.929 1.00 38.44 353 SER A C 1
ATOM 2543 O O . SER A 1 353 ? -12.418 -3.915 9.236 1.00 38.44 353 SER A O 1
ATOM 2545 N N . GLY A 1 354 ? -12.563 -5.751 7.980 1.00 44.28 354 GLY A N 1
ATOM 2546 C CA . GLY A 1 354 ? -13.805 -5.388 7.293 1.00 44.28 354 GLY A CA 1
ATOM 2547 C C . GLY A 1 354 ? -13.676 -4.314 6.205 1.00 44.28 354 GLY A C 1
ATOM 2548 O O . GLY A 1 354 ? -14.682 -3.921 5.606 1.00 44.28 354 GLY A O 1
ATOM 2549 N N . LYS A 1 355 ? -12.457 -3.854 5.902 1.00 51.41 355 LYS A N 1
ATOM 2550 C CA . LYS A 1 355 ? -12.199 -2.890 4.824 1.00 51.41 355 LYS A CA 1
ATOM 2551 C C . LYS A 1 355 ? -12.355 -3.570 3.467 1.00 51.41 355 LYS A C 1
ATOM 2553 O O . LYS A 1 355 ? -11.800 -4.644 3.255 1.00 51.41 355 LYS A O 1
ATOM 2558 N N . LEU A 1 356 ? -13.077 -2.942 2.543 1.00 64.62 356 LEU A N 1
ATOM 2559 C CA . LEU A 1 356 ? -13.229 -3.437 1.176 1.00 64.62 356 LEU A CA 1
ATOM 2560 C C . LEU A 1 356 ? -11.866 -3.553 0.477 1.00 64.62 356 LEU A C 1
ATOM 2562 O O . LEU A 1 356 ? -11.073 -2.610 0.466 1.00 64.62 356 LEU A O 1
ATOM 2566 N N . ARG A 1 357 ? -11.608 -4.707 -0.138 1.00 65.94 357 ARG A N 1
ATOM 2567 C CA . ARG A 1 357 ? -10.437 -4.967 -0.978 1.00 65.94 357 ARG A CA 1
ATOM 2568 C C . ARG A 1 357 ? -10.807 -4.703 -2.437 1.00 65.94 357 ARG A C 1
ATOM 2570 O O . ARG A 1 357 ? -11.046 -5.639 -3.192 1.00 65.94 357 ARG A O 1
ATOM 2577 N N . ARG A 1 358 ? -10.847 -3.428 -2.843 1.00 67.56 358 ARG A N 1
ATOM 2578 C CA . ARG A 1 358 ? -11.241 -3.025 -4.210 1.00 67.56 358 ARG A CA 1
ATOM 2579 C C . ARG A 1 358 ? -10.416 -3.694 -5.309 1.00 67.56 358 ARG A C 1
ATOM 2581 O O . ARG A 1 358 ? -10.986 -4.058 -6.325 1.00 67.56 358 ARG A O 1
ATOM 2588 N N . GLY A 1 359 ? -9.119 -3.924 -5.089 1.00 59.34 359 GLY A N 1
ATOM 2589 C CA . GLY A 1 359 ? -8.284 -4.691 -6.022 1.00 59.34 359 GLY A CA 1
ATOM 2590 C C . GLY A 1 359 ? -8.778 -6.130 -6.216 1.00 59.34 359 GLY A C 1
ATOM 2591 O O . GLY A 1 359 ? -8.983 -6.564 -7.343 1.00 59.34 359 GLY A O 1
ATOM 2592 N N . ALA A 1 360 ? -9.086 -6.833 -5.119 1.00 62.41 360 ALA A N 1
ATOM 2593 C CA . ALA A 1 360 ? -9.657 -8.181 -5.180 1.00 62.41 360 ALA A CA 1
ATOM 2594 C C . ALA A 1 360 ? -11.047 -8.185 -5.836 1.00 62.41 360 ALA A C 1
ATOM 2596 O O . ALA A 1 360 ? -11.383 -9.112 -6.563 1.00 62.41 360 ALA A O 1
ATOM 2597 N N . LEU A 1 361 ? -11.839 -7.130 -5.616 1.00 66.25 361 LEU A N 1
ATOM 2598 C CA . LEU A 1 361 ? -13.123 -6.975 -6.286 1.00 66.25 361 LEU A CA 1
ATOM 2599 C C . LEU A 1 361 ? -12.957 -6.747 -7.796 1.00 66.25 361 LEU A C 1
ATOM 2601 O O . LEU A 1 361 ? -13.610 -7.438 -8.564 1.00 66.25 361 LEU A O 1
ATOM 2605 N N . ARG A 1 362 ? -12.061 -5.846 -8.233 1.00 70.69 362 ARG A N 1
ATOM 2606 C CA . ARG A 1 362 ? -11.745 -5.618 -9.662 1.00 70.69 362 ARG A CA 1
ATOM 2607 C C . ARG A 1 362 ? -11.327 -6.911 -10.357 1.00 70.69 362 ARG A C 1
ATOM 2609 O O . ARG A 1 362 ? -11.783 -7.167 -11.468 1.00 70.69 362 ARG A O 1
ATOM 2616 N N . ALA A 1 363 ? -10.523 -7.729 -9.680 1.00 58.22 363 ALA A N 1
ATOM 2617 C CA . ALA A 1 363 ? -10.119 -9.041 -10.172 1.00 58.22 363 ALA A CA 1
ATOM 2618 C C . ALA A 1 363 ? -11.301 -10.022 -10.290 1.00 58.22 363 ALA A C 1
ATOM 2620 O O . ALA A 1 363 ? -11.362 -10.780 -11.248 1.00 58.22 363 ALA A O 1
ATOM 2621 N N . ALA A 1 364 ? -12.252 -9.987 -9.351 1.00 62.75 364 ALA A N 1
ATOM 2622 C CA . ALA A 1 364 ? -13.411 -10.881 -9.346 1.00 62.75 364 ALA A CA 1
ATOM 2623 C C . ALA A 1 364 ? -14.508 -10.492 -10.355 1.00 62.75 364 ALA A C 1
ATOM 2625 O O . ALA A 1 364 ? -15.263 -11.357 -10.789 1.00 62.75 364 ALA A O 1
ATOM 2626 N N . ILE A 1 365 ? -14.634 -9.202 -10.692 1.00 60.50 365 ILE A N 1
ATOM 2627 C CA . ILE A 1 365 ? -15.774 -8.685 -11.468 1.00 60.50 365 ILE A CA 1
ATOM 2628 C C . ILE A 1 365 ? -15.441 -8.263 -12.902 1.00 60.50 365 ILE A C 1
ATOM 2630 O O . ILE A 1 365 ? -16.334 -7.930 -13.685 1.00 60.50 365 ILE A O 1
ATOM 2634 N N . THR A 1 366 ? -14.160 -8.261 -13.259 1.00 50.03 366 THR A N 1
ATOM 2635 C CA . THR A 1 366 ? -13.753 -8.173 -14.661 1.00 50.03 366 THR A CA 1
ATOM 2636 C C . THR A 1 366 ? -13.948 -9.562 -15.262 1.00 50.03 366 THR A C 1
ATOM 2638 O O . THR A 1 366 ? -13.362 -10.507 -14.735 1.00 50.03 366 THR A O 1
ATOM 2641 N N . PRO A 1 367 ? -14.776 -9.735 -16.309 1.00 30.98 367 PRO A N 1
ATOM 2642 C CA . PRO A 1 367 ? -14.950 -11.048 -16.906 1.00 30.98 367 PRO A CA 1
ATOM 2643 C C . PRO A 1 367 ? -13.594 -11.529 -17.420 1.00 30.98 367 PRO A C 1
ATOM 2645 O O . PRO A 1 367 ? -12.971 -10.883 -18.263 1.00 30.98 367 PRO A O 1
ATOM 2648 N N . ALA A 1 368 ? -13.133 -12.652 -16.880 1.00 29.30 368 ALA A N 1
ATOM 2649 C CA . ALA A 1 368 ? -12.080 -13.429 -17.501 1.00 29.30 368 ALA A CA 1
ATOM 2650 C C . ALA A 1 368 ? -12.620 -13.982 -18.835 1.00 29.30 368 ALA A C 1
ATOM 2652 O O . ALA A 1 368 ? -13.781 -14.407 -18.879 1.00 29.30 368 ALA A O 1
ATOM 2653 N N . PRO A 1 369 ? -11.813 -14.055 -19.908 1.00 27.34 369 PRO A N 1
ATOM 2654 C CA . PRO A 1 369 ? -11.953 -15.177 -20.823 1.00 27.34 369 PRO A CA 1
ATOM 2655 C C . PRO A 1 369 ? -11.885 -16.440 -19.953 1.00 27.34 369 PRO A C 1
ATOM 2657 O O . PRO A 1 369 ? -10.975 -16.584 -19.142 1.00 27.34 369 PRO A O 1
ATOM 2660 N N . THR A 1 370 ? -12.946 -17.238 -20.023 1.00 25.89 370 THR A N 1
ATOM 2661 C CA . THR A 1 370 ? -13.176 -18.528 -19.353 1.00 25.89 370 THR A CA 1
ATOM 2662 C C . THR A 1 370 ? -11.976 -19.117 -18.600 1.00 25.89 370 THR A C 1
ATOM 2664 O O . THR A 1 370 ? -11.059 -19.662 -19.201 1.00 25.89 370 THR A O 1
ATOM 2667 N N . GLN A 1 371 ? -12.033 -19.067 -17.266 1.00 26.17 371 GLN A N 1
ATOM 2668 C CA . GLN A 1 371 ? -11.198 -19.889 -16.391 1.00 26.17 371 GLN A CA 1
ATOM 2669 C C . GLN A 1 371 ? -11.673 -21.347 -16.469 1.00 26.17 371 GLN A C 1
ATOM 2671 O O . GLN A 1 371 ? -12.839 -21.618 -16.177 1.00 26.17 371 GLN A O 1
ATOM 2676 N N . SER A 1 372 ? -10.780 -22.291 -16.766 1.00 26.25 372 SER A N 1
ATOM 2677 C CA . SER A 1 372 ? -10.910 -23.658 -16.256 1.00 26.25 372 SER A CA 1
ATOM 2678 C C . SER A 1 372 ? -9.956 -23.839 -15.084 1.00 26.25 372 SER A C 1
ATOM 2680 O O . SER A 1 372 ? -8.764 -23.547 -15.170 1.00 26.25 372 SER A O 1
ATOM 2682 N N . THR A 1 373 ? -10.505 -24.315 -13.974 1.00 27.34 373 THR A N 1
ATOM 2683 C CA . THR A 1 373 ? -9.790 -24.765 -12.786 1.00 27.34 373 THR A CA 1
ATOM 2684 C C . THR A 1 373 ? -8.909 -25.959 -13.133 1.00 27.34 373 THR A C 1
ATOM 2686 O O . THR A 1 373 ? -9.387 -27.083 -13.121 1.00 27.34 373 THR A O 1
ATOM 2689 N N . ASP A 1 374 ? -7.650 -25.707 -13.469 1.00 23.91 374 ASP A N 1
ATOM 2690 C CA . ASP A 1 374 ? -6.522 -26.605 -13.220 1.00 23.91 374 ASP A CA 1
ATOM 2691 C C . ASP A 1 374 ? -5.231 -25.844 -13.527 1.00 23.91 374 ASP A C 1
ATOM 2693 O O . ASP A 1 374 ? -5.076 -25.262 -14.595 1.00 23.91 374 ASP A O 1
ATOM 2697 N N . GLY A 1 375 ? -4.308 -25.790 -12.563 1.00 29.42 375 GLY A N 1
ATOM 2698 C CA . GLY A 1 375 ? -3.090 -24.973 -12.610 1.00 29.42 375 GLY A CA 1
ATOM 2699 C C . GLY A 1 375 ? -2.089 -25.393 -13.692 1.00 29.42 375 GLY A C 1
ATOM 2700 O O . GLY A 1 375 ? -1.029 -25.953 -13.384 1.00 29.42 375 GLY A O 1
ATOM 2701 N N . ARG A 1 376 ? -2.392 -25.098 -14.952 1.00 29.11 376 ARG A N 1
ATOM 2702 C CA . ARG A 1 376 ? -1.479 -25.154 -16.094 1.00 29.11 376 ARG A CA 1
ATOM 2703 C C . ARG A 1 376 ? -1.389 -23.766 -16.718 1.00 29.11 376 ARG A C 1
ATOM 2705 O O . ARG A 1 376 ? -2.390 -23.077 -16.862 1.00 29.11 376 ARG A O 1
ATOM 2712 N N . ALA A 1 377 ? -0.170 -23.362 -17.061 1.00 36.34 377 ALA A N 1
ATOM 2713 C CA . ALA A 1 377 ? 0.058 -22.208 -17.912 1.00 36.34 377 ALA A CA 1
ATOM 2714 C C . ALA A 1 377 ? -0.492 -22.542 -19.306 1.00 36.34 377 ALA A C 1
ATOM 2716 O O . ALA A 1 377 ? 0.103 -23.354 -20.016 1.00 36.34 377 ALA A O 1
ATOM 2717 N N . GLU A 1 378 ? -1.634 -21.964 -19.675 1.00 30.97 378 GLU A N 1
ATOM 2718 C CA . GLU A 1 378 ? -2.168 -22.055 -21.033 1.00 30.97 378 GLU A CA 1
ATOM 2719 C C . GLU A 1 378 ? -1.943 -20.759 -21.818 1.00 30.97 378 GLU A C 1
ATOM 2721 O O . GLU A 1 378 ? -1.839 -19.653 -21.285 1.00 30.97 378 GLU A O 1
ATOM 2726 N N . SER A 1 379 ? -1.733 -20.972 -23.113 1.00 40.91 379 SER A N 1
ATOM 2727 C CA . SER A 1 379 ? -1.232 -20.037 -24.111 1.00 40.91 379 SER A CA 1
ATOM 2728 C C . SER A 1 379 ? -2.416 -19.342 -24.789 1.00 40.91 379 SER A C 1
ATOM 2730 O O . SER A 1 379 ? -2.992 -19.892 -25.724 1.00 40.91 379 SER A O 1
ATOM 2732 N N . ASP A 1 380 ? -2.728 -18.119 -24.364 1.00 33.12 380 ASP A N 1
ATOM 2733 C CA . ASP A 1 380 ? -3.854 -17.326 -24.894 1.00 33.12 380 ASP A CA 1
ATOM 2734 C C . ASP A 1 380 ? -3.444 -16.266 -25.945 1.00 33.12 380 ASP A C 1
ATOM 2736 O O . ASP A 1 380 ? -4.189 -15.336 -26.251 1.00 33.12 380 ASP A O 1
ATOM 2740 N N . ASP A 1 381 ? -2.257 -16.393 -26.549 1.00 40.19 381 ASP A N 1
ATOM 2741 C CA . ASP A 1 381 ? -1.828 -15.591 -27.707 1.00 40.19 381 ASP A CA 1
ATOM 2742 C C . ASP A 1 381 ? -1.469 -16.545 -28.857 1.00 40.19 381 ASP A C 1
ATOM 2744 O O . ASP A 1 381 ? -0.665 -17.454 -28.628 1.00 40.19 381 ASP A O 1
ATOM 2748 N N . PRO A 1 382 ? -1.930 -16.332 -30.108 1.00 32.81 382 PRO A N 1
ATOM 2749 C CA . PRO A 1 382 ? -1.471 -17.085 -31.287 1.00 32.81 382 PRO A CA 1
ATOM 2750 C C . PRO A 1 382 ? 0.058 -17.026 -31.549 1.00 32.81 382 PRO A C 1
ATOM 2752 O O . PRO A 1 382 ? 0.533 -17.523 -32.567 1.00 32.81 382 PRO A O 1
ATOM 2755 N N . ARG A 1 383 ? 0.846 -16.422 -30.645 1.00 46.56 383 ARG A N 1
ATOM 2756 C CA . ARG A 1 383 ? 2.313 -16.278 -30.662 1.00 46.56 383 ARG A CA 1
ATOM 2757 C C . ARG A 1 383 ? 3.039 -16.934 -29.469 1.00 46.56 383 ARG A C 1
ATOM 2759 O O . ARG A 1 383 ? 4.243 -16.726 -29.329 1.00 46.56 383 ARG A O 1
ATOM 2766 N N . GLY A 1 384 ? 2.351 -17.697 -28.611 1.00 54.28 384 GLY A N 1
ATOM 2767 C CA . GLY A 1 384 ? 2.985 -18.465 -27.522 1.00 54.28 384 GLY A CA 1
ATOM 2768 C C . GLY A 1 384 ? 3.441 -17.640 -26.307 1.00 54.28 384 GLY A C 1
ATOM 2769 O O . GLY A 1 384 ? 4.380 -18.027 -25.609 1.00 54.28 384 GLY A O 1
ATOM 2770 N N . THR A 1 385 ? 2.816 -16.484 -26.062 1.00 67.50 385 THR A N 1
ATOM 2771 C CA . THR A 1 385 ? 3.071 -15.634 -24.886 1.00 67.50 385 THR A CA 1
ATOM 2772 C C . THR A 1 385 ? 2.358 -16.205 -23.658 1.00 67.50 385 THR A C 1
ATOM 2774 O O . THR A 1 385 ? 1.136 -16.340 -23.668 1.00 67.50 385 THR A O 1
ATOM 2777 N N . ARG A 1 386 ? 3.101 -16.499 -22.589 1.00 76.50 386 ARG A N 1
ATOM 2778 C CA . ARG A 1 386 ? 2.576 -16.880 -21.272 1.00 76.50 386 ARG A CA 1
ATOM 2779 C C . ARG A 1 386 ? 2.433 -15.660 -20.381 1.00 76.50 386 ARG A C 1
ATOM 2781 O O . ARG A 1 386 ? 3.091 -14.638 -20.589 1.00 76.50 386 ARG A O 1
ATOM 2788 N N . CYS A 1 387 ? 1.535 -15.756 -19.413 1.00 71.06 387 CYS A N 1
ATOM 2789 C CA . CYS A 1 387 ? 1.188 -14.627 -18.579 1.00 71.06 387 CYS A CA 1
ATOM 2790 C C . CYS A 1 387 ? 0.845 -15.066 -17.158 1.00 71.06 387 CYS A C 1
ATOM 2792 O O . CYS A 1 387 ? 0.041 -15.973 -16.964 1.00 71.06 387 CYS A O 1
ATOM 2794 N N . LEU A 1 388 ? 1.390 -14.356 -16.177 1.00 67.81 388 LEU A N 1
ATOM 2795 C CA . LEU A 1 388 ? 0.948 -14.387 -14.790 1.00 67.81 388 LEU A CA 1
ATOM 2796 C C . LEU A 1 388 ? 0.365 -13.017 -14.475 1.00 67.81 388 LEU A C 1
ATOM 2798 O O . LEU A 1 388 ? 0.984 -11.995 -14.755 1.00 67.81 388 LEU A O 1
ATOM 2802 N N . VAL A 1 389 ? -0.839 -12.986 -13.921 1.00 58.94 389 VAL A N 1
ATOM 2803 C CA . VAL A 1 389 ? -1.390 -11.756 -13.355 1.00 58.94 389 VAL A CA 1
ATOM 2804 C C . VAL A 1 389 ? -1.208 -11.865 -11.855 1.00 58.94 389 VAL A C 1
ATOM 2806 O O . VAL A 1 389 ? -1.799 -12.741 -11.220 1.00 58.94 389 VAL A O 1
ATOM 2809 N N . SER A 1 390 ? -0.347 -11.029 -11.289 1.00 48.56 390 SER A N 1
ATOM 2810 C CA . SER A 1 390 ? -0.166 -10.988 -9.844 1.00 48.56 390 SER A CA 1
ATOM 2811 C C . SER A 1 390 ? -1.426 -10.423 -9.163 1.00 48.56 390 SER A C 1
ATOM 2813 O O . SER A 1 390 ? -2.272 -9.798 -9.811 1.00 48.56 390 SER A O 1
ATOM 2815 N N . PRO A 1 391 ? -1.609 -10.644 -7.848 1.00 38.97 391 PRO A N 1
ATOM 2816 C CA . PRO A 1 391 ? -2.824 -10.237 -7.127 1.00 38.97 391 PRO A CA 1
ATOM 2817 C C . PRO A 1 391 ? -3.150 -8.729 -7.151 1.00 38.97 391 PRO A C 1
ATOM 2819 O O . PRO A 1 391 ? -4.258 -8.335 -6.787 1.00 38.97 391 PRO A O 1
ATOM 2822 N N . ASP A 1 392 ? -2.191 -7.892 -7.543 1.00 40.66 392 ASP A N 1
ATOM 2823 C CA . ASP A 1 392 ? -2.285 -6.442 -7.756 1.00 40.66 392 ASP A CA 1
ATOM 2824 C C . ASP A 1 392 ? -2.655 -6.053 -9.205 1.00 40.66 392 ASP A C 1
ATOM 2826 O O . ASP A 1 392 ? -2.767 -4.868 -9.518 1.00 40.66 392 ASP A O 1
ATOM 2830 N N . GLY A 1 393 ? -2.906 -7.034 -10.080 1.00 46.72 393 GLY A N 1
ATOM 2831 C CA . GLY A 1 393 ? -3.294 -6.824 -11.476 1.00 46.72 393 GLY A CA 1
ATOM 2832 C C . GLY A 1 393 ? -2.118 -6.541 -12.408 1.00 46.72 393 GLY A C 1
ATOM 2833 O O . GLY A 1 393 ? -2.330 -6.266 -13.591 1.00 46.72 393 GLY A O 1
ATOM 2834 N N . VAL A 1 394 ? -0.886 -6.613 -11.901 1.00 54.34 394 VAL A N 1
ATOM 2835 C CA . VAL A 1 394 ? 0.309 -6.492 -12.727 1.00 54.34 394 VAL A CA 1
ATOM 2836 C C . VAL A 1 394 ? 0.425 -7.726 -13.615 1.00 54.34 394 VAL A C 1
ATOM 2838 O O . VAL A 1 394 ? 0.360 -8.873 -13.177 1.00 54.34 394 VAL A O 1
ATOM 2841 N N . ARG A 1 395 ? 0.574 -7.468 -14.911 1.00 64.56 395 ARG A N 1
ATOM 2842 C CA . ARG A 1 395 ? 0.676 -8.498 -15.931 1.00 64.56 395 ARG A CA 1
ATOM 2843 C C . ARG A 1 395 ? 2.148 -8.807 -16.195 1.00 64.56 395 ARG A C 1
ATOM 2845 O O . ARG A 1 395 ? 2.876 -7.971 -16.726 1.00 64.56 395 ARG A O 1
ATOM 2852 N N . LEU A 1 396 ? 2.570 -10.010 -15.833 1.00 71.62 396 LEU A N 1
ATOM 2853 C CA . LEU A 1 396 ? 3.904 -10.546 -16.070 1.00 71.62 396 LEU A CA 1
ATOM 2854 C C . LEU A 1 396 ? 3.856 -11.439 -17.305 1.00 71.62 396 LEU A C 1
ATOM 2856 O O . LEU A 1 396 ? 3.340 -12.551 -17.246 1.00 71.62 396 LEU A O 1
ATOM 2860 N N . GLY A 1 397 ? 4.358 -10.940 -18.432 1.00 76.94 397 GLY A N 1
ATOM 2861 C CA . GLY A 1 397 ? 4.453 -11.705 -19.671 1.00 76.94 397 GLY A CA 1
ATOM 2862 C C . GLY A 1 397 ? 5.825 -12.352 -19.852 1.00 76.94 397 GLY A C 1
ATOM 2863 O O . GLY A 1 397 ? 6.855 -11.701 -19.657 1.00 76.94 397 GLY A O 1
ATOM 2864 N N . TRP A 1 398 ? 5.855 -13.607 -20.294 1.00 84.81 398 TRP A N 1
ATOM 2865 C CA . TRP A 1 398 ? 7.074 -14.233 -20.810 1.00 84.81 398 TRP A CA 1
ATOM 2866 C C . TRP A 1 398 ? 6.781 -15.110 -22.020 1.00 84.81 398 TRP A C 1
ATOM 2868 O O . TRP A 1 398 ? 5.688 -15.644 -22.179 1.00 84.81 398 TRP A O 1
ATOM 2878 N N . HIS A 1 399 ? 7.771 -15.265 -22.888 1.00 85.75 399 HIS A N 1
ATOM 2879 C CA . HIS A 1 399 ? 7.720 -16.218 -23.989 1.00 85.75 399 HIS A CA 1
ATOM 2880 C C . HIS A 1 399 ? 8.516 -17.460 -23.624 1.00 85.75 399 HIS A C 1
ATOM 2882 O O . HIS A 1 399 ? 9.642 -17.356 -23.143 1.00 85.75 399 HIS A O 1
ATOM 2888 N N . GLU A 1 400 ? 7.949 -18.630 -23.886 1.00 87.88 400 GLU A N 1
ATOM 2889 C CA . GLU A 1 400 ? 8.676 -19.887 -23.760 1.00 87.88 400 GLU A CA 1
ATOM 2890 C C . GLU A 1 400 ? 9.171 -20.358 -25.128 1.00 87.88 400 GLU A C 1
ATOM 2892 O O . GLU A 1 400 ? 8.457 -20.271 -26.128 1.00 87.88 400 GLU A O 1
ATOM 2897 N N . THR A 1 401 ? 10.406 -20.849 -25.200 1.00 88.94 401 THR A N 1
ATOM 2898 C CA . THR A 1 401 ? 10.974 -21.429 -26.423 1.00 88.94 401 THR A CA 1
ATOM 2899 C C . THR A 1 401 ? 11.835 -22.648 -26.098 1.00 88.94 401 THR A C 1
ATOM 2901 O O . THR A 1 401 ? 12.667 -22.597 -25.197 1.00 88.94 401 THR A O 1
ATOM 2904 N N . GLY A 1 402 ? 11.662 -23.742 -26.845 1.00 85.38 402 GLY A N 1
ATOM 2905 C CA . GLY A 1 402 ? 12.355 -25.015 -26.598 1.00 85.38 402 GLY A CA 1
ATOM 2906 C C . GLY A 1 402 ? 11.707 -25.868 -25.499 1.00 85.38 402 GLY A C 1
ATOM 2907 O O . GLY A 1 402 ? 10.741 -25.456 -24.866 1.00 85.38 402 GLY A O 1
ATOM 2908 N N . SER A 1 403 ? 12.228 -27.080 -25.284 1.00 77.50 403 SER A N 1
ATOM 2909 C CA . SER A 1 403 ? 11.627 -28.095 -24.394 1.00 77.50 403 SER A CA 1
ATOM 2910 C C . SER A 1 403 ? 12.655 -28.866 -23.547 1.00 77.50 403 SER A C 1
ATOM 2912 O O . SER A 1 403 ? 12.433 -30.022 -23.188 1.00 77.50 403 SER A O 1
ATOM 2914 N N . GLY A 1 404 ? 13.807 -28.253 -23.260 1.00 75.38 404 GLY A N 1
ATOM 2915 C CA . GLY A 1 404 ? 14.896 -28.867 -22.490 1.00 75.38 404 GLY A CA 1
ATOM 2916 C C . GLY A 1 404 ? 14.644 -28.980 -20.982 1.00 75.38 404 GLY A C 1
ATOM 2917 O O . GLY A 1 404 ? 13.830 -28.255 -20.416 1.00 75.38 404 GLY A O 1
ATOM 2918 N N . GLN A 1 405 ? 15.397 -29.858 -20.312 1.00 74.06 405 GLN A N 1
ATOM 2919 C CA . GLN A 1 405 ? 15.321 -30.076 -18.853 1.00 74.06 405 GLN A CA 1
ATOM 2920 C C . GLN A 1 405 ? 16.021 -28.980 -18.026 1.00 74.06 405 GLN A C 1
ATOM 2922 O O . GLN A 1 405 ? 15.767 -28.838 -16.829 1.00 74.06 405 GLN A O 1
ATOM 2927 N N . ASP A 1 406 ? 16.878 -28.181 -18.666 1.00 83.44 406 ASP A N 1
ATOM 2928 C CA . ASP A 1 406 ? 17.569 -27.050 -18.049 1.00 83.44 406 ASP A CA 1
ATOM 2929 C C . ASP A 1 406 ? 16.901 -25.732 -18.450 1.00 83.44 406 ASP A C 1
ATOM 2931 O O . ASP A 1 406 ? 17.121 -25.254 -19.570 1.00 83.44 406 ASP A O 1
ATOM 2935 N N . PRO A 1 407 ? 16.077 -25.140 -17.566 1.00 92.31 407 PRO A N 1
ATOM 2936 C CA . PRO A 1 407 ? 15.427 -23.883 -17.861 1.00 92.31 407 PRO A CA 1
ATOM 2937 C C . PRO A 1 407 ? 16.416 -22.717 -17.791 1.00 92.31 407 PRO A C 1
ATOM 2939 O O . PRO A 1 407 ? 17.177 -22.581 -16.828 1.00 92.31 407 PRO A O 1
ATOM 2942 N N . ILE A 1 408 ? 16.359 -21.852 -18.799 1.00 94.06 408 ILE A N 1
ATOM 2943 C CA . ILE A 1 408 ? 17.071 -20.578 -18.859 1.00 94.06 408 ILE A CA 1
ATOM 2944 C C . ILE A 1 408 ? 16.048 -19.465 -18.663 1.00 94.06 408 ILE A C 1
ATOM 2946 O O . ILE A 1 408 ? 15.101 -19.350 -19.437 1.00 94.06 408 ILE A O 1
ATOM 2950 N N . LEU A 1 409 ? 16.255 -18.630 -17.654 1.00 95.00 409 LEU A N 1
ATOM 2951 C CA . LEU A 1 409 ? 15.501 -17.403 -17.455 1.00 95.00 409 LEU A CA 1
ATOM 2952 C C . LEU A 1 409 ? 16.235 -16.270 -18.178 1.00 95.00 409 LEU A C 1
ATOM 2954 O O . LEU A 1 409 ? 17.290 -15.823 -17.725 1.00 95.00 409 LEU A O 1
ATOM 2958 N N . LEU A 1 410 ? 15.705 -15.849 -19.325 1.00 93.44 410 LEU A N 1
ATOM 2959 C CA . LEU A 1 410 ? 16.303 -14.823 -20.172 1.00 93.44 410 LEU A CA 1
ATOM 2960 C C . LEU A 1 410 ? 15.693 -13.454 -19.859 1.00 93.44 410 LEU A C 1
ATOM 2962 O O . LEU A 1 410 ? 14.513 -13.197 -20.114 1.00 93.44 410 LEU A O 1
ATOM 2966 N N . LEU A 1 411 ? 16.536 -12.577 -19.330 1.00 91.38 411 LEU A N 1
ATOM 2967 C CA . LEU A 1 411 ? 16.237 -11.213 -18.933 1.00 91.38 411 LEU A CA 1
ATOM 2968 C C . LEU A 1 411 ? 16.745 -10.234 -19.993 1.00 91.38 411 LEU A C 1
ATOM 2970 O O . LEU A 1 411 ? 17.713 -10.471 -20.715 1.00 91.38 411 LEU A O 1
ATOM 2974 N N . HIS A 1 412 ? 16.047 -9.119 -20.103 1.00 82.50 412 HIS A N 1
ATOM 2975 C CA . HIS A 1 412 ? 16.172 -8.174 -21.201 1.00 82.50 412 HIS A CA 1
ATOM 2976 C C . HIS A 1 412 ? 17.419 -7.268 -21.129 1.00 82.50 412 HIS A C 1
ATOM 2978 O O . HIS A 1 412 ? 18.014 -7.146 -20.068 1.00 82.50 412 HIS A O 1
ATOM 2984 N N . GLY A 1 413 ? 17.751 -6.534 -22.204 1.00 83.75 413 GLY A N 1
ATOM 2985 C CA . GLY A 1 413 ? 18.753 -5.445 -22.201 1.00 83.75 413 GLY A CA 1
ATOM 2986 C C . GLY A 1 413 ? 18.156 -4.068 -22.498 1.00 83.75 413 GLY A C 1
ATOM 2987 O O . GLY A 1 413 ? 17.144 -3.980 -23.185 1.00 83.75 413 GLY A O 1
ATOM 2988 N N . THR A 1 414 ? 18.677 -2.980 -21.929 1.00 83.56 414 THR A N 1
ATOM 2989 C CA . THR A 1 414 ? 18.069 -1.625 -22.001 1.00 83.56 414 THR A CA 1
ATOM 2990 C C . THR A 1 414 ? 18.005 -1.046 -23.405 1.00 83.56 414 THR A C 1
ATOM 2992 O O . THR A 1 414 ? 19.039 -0.866 -24.022 1.00 83.56 414 THR A O 1
ATOM 2995 N N . LEU A 1 415 ? 16.807 -0.694 -23.888 1.00 81.56 415 LEU A N 1
ATOM 2996 C CA . LEU A 1 415 ? 16.490 -0.422 -25.307 1.00 81.56 415 LEU A CA 1
ATOM 2997 C C . LEU A 1 415 ? 16.287 -1.672 -26.191 1.00 81.56 415 LEU A C 1
ATOM 2999 O O . LEU A 1 415 ? 16.431 -1.598 -27.412 1.00 81.56 415 LEU A O 1
ATOM 3003 N N . SER A 1 416 ? 15.942 -2.817 -25.595 1.00 78.56 416 SER A N 1
ATOM 3004 C CA . SER A 1 416 ? 15.456 -4.001 -26.324 1.00 78.56 416 SER A CA 1
ATOM 3005 C C . SER A 1 416 ? 13.965 -4.266 -26.107 1.00 78.56 416 SER A C 1
ATOM 3007 O O . SER A 1 416 ? 13.440 -3.986 -25.030 1.00 78.56 416 SER A O 1
ATOM 3009 N N . ASN A 1 417 ? 13.316 -4.959 -27.049 1.00 75.25 417 ASN A N 1
ATOM 3010 C CA . ASN A 1 417 ? 11.942 -5.456 -26.868 1.00 75.25 417 ASN A CA 1
ATOM 3011 C C . ASN A 1 417 ? 11.791 -6.969 -26.865 1.00 75.25 417 ASN A C 1
ATOM 3013 O O . ASN A 1 417 ? 12.690 -7.722 -27.248 1.00 75.25 417 ASN A O 1
ATOM 3017 N N . GLY A 1 418 ? 10.577 -7.403 -26.513 1.00 75.25 418 GLY A N 1
ATOM 3018 C CA . GLY A 1 418 ? 10.158 -8.797 -26.549 1.00 75.25 418 GLY A CA 1
ATOM 3019 C C . GLY A 1 418 ? 10.416 -9.503 -27.887 1.00 75.25 418 GLY A C 1
ATOM 3020 O O . GLY A 1 418 ? 10.682 -10.698 -27.879 1.00 75.25 418 GLY A O 1
ATOM 3021 N N . ARG A 1 419 ? 10.439 -8.810 -29.043 1.00 76.81 419 ARG A N 1
ATOM 3022 C CA . ARG A 1 419 ? 10.782 -9.461 -30.329 1.00 76.81 419 ARG A CA 1
ATOM 3023 C C . ARG A 1 419 ? 12.264 -9.812 -30.426 1.00 76.81 419 ARG A C 1
ATOM 3025 O O . ARG A 1 419 ? 12.593 -10.890 -30.916 1.00 76.81 419 ARG A O 1
ATOM 3032 N N . GLN A 1 420 ? 13.156 -8.916 -30.009 1.00 79.06 420 GLN A N 1
ATOM 3033 C CA . GLN A 1 420 ? 14.589 -9.226 -29.948 1.00 79.06 420 GLN A CA 1
ATOM 3034 C C . GLN A 1 420 ? 14.865 -10.305 -28.905 1.00 79.06 420 GLN A C 1
ATOM 3036 O O . GLN A 1 420 ? 15.616 -11.238 -29.179 1.00 79.06 420 GLN A O 1
ATOM 3041 N N . LEU A 1 421 ? 14.195 -10.213 -27.754 1.00 84.06 421 LEU A N 1
ATOM 3042 C CA . LEU A 1 421 ? 14.316 -11.191 -26.683 1.00 84.06 421 LEU A CA 1
ATOM 3043 C C . LEU A 1 421 ? 13.850 -12.583 -27.130 1.00 84.06 421 LEU A C 1
ATOM 3045 O O . LEU A 1 421 ? 14.554 -13.559 -26.900 1.00 84.06 421 LEU A O 1
ATOM 3049 N N . ALA A 1 422 ? 12.728 -12.676 -27.848 1.00 82.81 422 ALA A N 1
ATOM 3050 C CA . ALA A 1 422 ? 12.228 -13.934 -28.402 1.00 82.81 422 ALA A CA 1
ATOM 3051 C C . ALA A 1 422 ? 13.176 -14.535 -29.454 1.00 82.81 422 ALA A C 1
ATOM 3053 O O . ALA A 1 422 ? 13.386 -15.744 -29.479 1.00 82.81 422 ALA A O 1
ATOM 3054 N N . ARG A 1 423 ? 13.794 -13.707 -30.309 1.00 85.81 423 ARG A N 1
ATOM 3055 C CA . ARG A 1 423 ? 14.806 -14.182 -31.273 1.00 85.81 423 ARG A CA 1
ATOM 3056 C C . ARG A 1 423 ? 16.050 -14.720 -30.574 1.00 85.81 423 ARG A C 1
ATOM 3058 O O . ARG A 1 423 ? 16.570 -15.752 -30.984 1.00 85.81 423 ARG A O 1
ATOM 3065 N N . LEU A 1 424 ? 16.504 -14.040 -29.522 1.00 87.50 424 LEU A N 1
ATOM 3066 C CA . LEU A 1 424 ? 17.618 -14.513 -28.706 1.00 87.50 424 LEU A CA 1
ATOM 3067 C C . LEU A 1 424 ? 17.252 -15.809 -27.969 1.00 87.50 424 LEU A C 1
ATOM 3069 O O . LEU A 1 424 ? 18.046 -16.742 -27.949 1.00 87.50 424 LEU A O 1
ATOM 3073 N N . ALA A 1 425 ? 16.032 -15.912 -27.439 1.00 89.88 425 ALA A N 1
ATOM 3074 C CA . ALA A 1 425 ? 15.538 -17.132 -26.807 1.00 89.88 425 ALA A CA 1
ATOM 3075 C C . ALA A 1 425 ? 15.518 -18.322 -27.774 1.00 89.88 425 ALA A C 1
ATOM 3077 O O . ALA A 1 425 ? 15.973 -19.405 -27.413 1.00 89.88 425 ALA A O 1
ATOM 3078 N N . ALA A 1 426 ? 15.060 -18.113 -29.012 1.00 89.00 426 ALA A N 1
ATOM 3079 C CA . ALA A 1 426 ? 15.087 -19.136 -30.055 1.00 89.00 426 ALA A CA 1
ATOM 3080 C C . ALA A 1 426 ? 16.512 -19.591 -30.391 1.00 89.00 426 ALA A C 1
ATOM 3082 O O . ALA A 1 426 ? 16.758 -20.787 -30.540 1.00 89.00 426 ALA A O 1
ATOM 3083 N N . GLU A 1 427 ? 17.459 -18.657 -30.456 1.00 89.12 427 GLU A N 1
ATOM 3084 C CA . GLU A 1 427 ? 18.862 -18.980 -30.705 1.00 89.12 427 GLU A CA 1
ATOM 3085 C C . GLU A 1 427 ? 19.486 -19.794 -29.562 1.00 89.12 427 GLU A C 1
ATOM 3087 O O . GLU A 1 427 ? 20.154 -20.803 -29.804 1.00 89.12 427 GLU A O 1
ATOM 3092 N N . LEU A 1 428 ? 19.225 -19.401 -28.313 1.00 88.50 428 LEU A N 1
ATOM 3093 C CA . LEU A 1 428 ? 19.705 -20.116 -27.129 1.00 88.50 428 LEU A CA 1
ATOM 3094 C C . LEU A 1 428 ? 19.087 -21.513 -27.013 1.00 88.50 428 LEU A C 1
ATOM 3096 O O . LEU A 1 428 ? 19.803 -22.474 -26.731 1.00 88.50 428 LEU A O 1
ATOM 3100 N N . ALA A 1 429 ? 17.786 -21.645 -27.284 1.00 88.62 429 ALA A N 1
ATOM 3101 C CA . ALA A 1 429 ? 17.101 -22.935 -27.308 1.00 88.62 429 ALA A CA 1
ATOM 3102 C C . ALA A 1 429 ? 17.696 -23.865 -28.379 1.00 88.62 429 ALA A C 1
ATOM 3104 O O . ALA A 1 429 ? 17.937 -25.043 -28.113 1.00 88.62 429 ALA A O 1
ATOM 3105 N N . ARG A 1 430 ? 17.998 -23.324 -29.569 1.00 85.88 430 ARG A N 1
ATOM 3106 C CA . ARG A 1 430 ? 18.585 -24.066 -30.694 1.00 85.88 430 ARG A CA 1
ATOM 3107 C C . ARG A 1 430 ? 20.001 -24.573 -30.405 1.00 85.88 430 ARG A C 1
ATOM 3109 O O . ARG A 1 430 ? 20.330 -25.678 -30.823 1.00 85.88 430 ARG A O 1
ATOM 3116 N N . ARG A 1 431 ? 20.839 -23.782 -29.725 1.00 82.12 431 ARG A N 1
ATOM 3117 C CA . ARG A 1 431 ? 22.242 -24.139 -29.424 1.00 82.12 431 ARG A CA 1
ATOM 3118 C C . ARG A 1 431 ? 22.397 -24.988 -28.166 1.00 82.12 431 ARG A C 1
ATOM 3120 O O . ARG A 1 431 ? 23.170 -25.935 -28.156 1.00 82.12 431 ARG A O 1
ATOM 3127 N N . GLY A 1 432 ? 21.684 -24.627 -27.101 1.00 70.06 432 GLY A N 1
ATOM 3128 C CA . GLY A 1 432 ? 21.848 -25.222 -25.773 1.00 70.06 432 GLY A CA 1
ATOM 3129 C C . GLY A 1 432 ? 20.893 -26.366 -25.452 1.00 70.06 432 GLY A C 1
ATOM 3130 O O . GLY A 1 432 ? 20.998 -26.934 -24.370 1.00 70.06 432 GLY A O 1
ATOM 3131 N N . GLY A 1 433 ? 19.930 -26.668 -26.332 1.00 63.62 433 GLY A N 1
ATOM 3132 C CA . GLY A 1 433 ? 18.910 -27.697 -26.094 1.00 63.62 433 GLY A CA 1
ATOM 3133 C C . GLY A 1 433 ? 18.009 -27.417 -24.882 1.00 63.62 433 GLY A C 1
ATOM 3134 O O . GLY A 1 433 ? 17.363 -28.331 -24.378 1.00 63.62 433 GLY A O 1
ATOM 3135 N N . GLY A 1 434 ? 17.997 -26.175 -24.385 1.00 71.56 434 GLY A N 1
ATOM 3136 C CA . GLY A 1 434 ? 17.330 -25.758 -23.151 1.00 71.56 434 GLY A CA 1
ATOM 3137 C C . GLY A 1 434 ? 15.927 -25.192 -23.371 1.00 71.56 434 GLY A C 1
ATOM 3138 O O . GLY A 1 434 ? 15.576 -24.746 -24.463 1.00 71.56 434 GLY A O 1
ATOM 3139 N N . ARG A 1 435 ? 15.122 -25.194 -22.306 1.00 90.81 435 ARG A N 1
ATOM 3140 C CA . ARG A 1 435 ? 13.827 -24.501 -22.239 1.00 90.81 435 ARG A CA 1
ATOM 3141 C C . ARG A 1 435 ? 14.086 -23.048 -21.841 1.00 90.81 435 ARG A C 1
ATOM 3143 O O . ARG A 1 435 ? 14.589 -22.807 -20.753 1.00 90.81 435 ARG A O 1
ATOM 3150 N N . VAL A 1 436 ? 13.787 -22.075 -22.692 1.00 92.56 436 VAL A N 1
ATOM 3151 C CA . VAL A 1 436 ? 14.102 -20.657 -22.444 1.00 92.56 436 VAL A CA 1
ATOM 3152 C C . VAL A 1 436 ? 12.830 -19.877 -22.139 1.00 92.56 436 VAL A C 1
ATOM 3154 O O . VAL A 1 436 ? 11.894 -19.892 -22.933 1.00 92.56 436 VAL A O 1
ATOM 3157 N N . LEU A 1 437 ? 12.808 -19.185 -21.001 1.00 92.44 437 LEU A N 1
ATOM 3158 C CA . LEU A 1 437 ? 11.742 -18.291 -20.560 1.00 92.44 437 LEU A CA 1
ATOM 3159 C C . LEU A 1 437 ? 12.225 -16.848 -20.730 1.00 92.44 437 LEU A C 1
ATOM 3161 O O . LEU A 1 437 ? 12.989 -16.337 -19.913 1.00 92.44 437 LEU A O 1
ATOM 3165 N N . ALA A 1 438 ? 11.800 -16.201 -21.809 1.00 90.69 438 ALA A N 1
ATOM 3166 C CA . ALA A 1 438 ? 12.110 -14.813 -22.127 1.00 90.69 438 ALA A CA 1
ATOM 3167 C C . ALA A 1 438 ? 11.116 -13.868 -21.453 1.00 90.69 438 ALA A C 1
ATOM 3169 O O . ALA A 1 438 ? 9.982 -13.729 -21.915 1.00 90.69 438 ALA A O 1
ATOM 3170 N N . VAL A 1 439 ? 11.542 -13.212 -20.375 1.00 86.94 439 VAL A N 1
ATOM 3171 C CA . VAL A 1 439 ? 10.681 -12.338 -19.569 1.00 86.94 439 VAL A CA 1
ATOM 3172 C C . VAL A 1 439 ? 10.668 -10.921 -20.142 1.00 86.94 439 VAL A C 1
ATOM 3174 O O . VAL A 1 439 ? 11.693 -10.238 -20.159 1.00 86.94 439 VAL A O 1
ATOM 3177 N N . ASP A 1 440 ? 9.494 -10.451 -20.573 1.00 74.12 440 ASP A N 1
ATOM 3178 C CA . ASP A 1 440 ? 9.293 -9.076 -21.045 1.00 74.12 440 ASP A CA 1
ATOM 3179 C C . ASP A 1 440 ? 8.502 -8.276 -20.009 1.00 74.12 440 ASP A C 1
ATOM 3181 O O . ASP A 1 440 ? 7.281 -8.128 -20.083 1.00 74.12 440 ASP A O 1
ATOM 3185 N N . ARG A 1 441 ? 9.230 -7.765 -19.012 1.00 71.44 441 ARG A N 1
ATOM 3186 C CA . ARG A 1 441 ? 8.645 -7.008 -17.902 1.00 71.44 441 ARG A CA 1
ATOM 3187 C C . ARG A 1 441 ? 8.527 -5.503 -18.156 1.00 71.44 441 ARG A C 1
ATOM 3189 O O . ARG A 1 441 ? 7.847 -4.819 -17.397 1.00 71.44 441 ARG A O 1
ATOM 3196 N N . ARG A 1 442 ? 9.162 -4.997 -19.216 1.00 66.06 442 ARG A N 1
ATOM 3197 C CA . ARG A 1 442 ? 9.240 -3.562 -19.555 1.00 66.06 442 ARG A CA 1
ATOM 3198 C C . ARG A 1 442 ? 8.206 -3.113 -20.570 1.00 66.06 442 ARG A C 1
ATOM 3200 O O . ARG A 1 442 ? 8.076 -1.928 -20.851 1.00 66.06 442 ARG A O 1
ATOM 3207 N N . GLY A 1 443 ? 7.486 -4.066 -21.148 1.00 54.75 443 GLY A N 1
ATOM 3208 C CA . GLY A 1 443 ? 6.362 -3.783 -22.013 1.00 54.75 443 GLY A CA 1
ATOM 3209 C C . GLY A 1 443 ? 6.687 -3.054 -23.298 1.00 54.75 443 GLY A C 1
ATOM 3210 O O . GLY A 1 443 ? 5.829 -2.401 -23.886 1.00 54.75 443 GLY A O 1
ATOM 3211 N N . SER A 1 444 ? 7.897 -3.236 -23.797 1.00 49.16 444 SER A N 1
ATOM 3212 C CA . SER A 1 444 ? 8.207 -2.861 -25.164 1.00 49.16 444 SER A CA 1
ATOM 3213 C C . SER A 1 444 ? 7.796 -3.927 -26.198 1.00 49.16 444 SER A C 1
ATOM 3215 O O . SER A 1 444 ? 7.951 -3.737 -27.406 1.00 49.16 444 SER A O 1
ATOM 3217 N N . GLY A 1 445 ? 7.196 -5.041 -25.752 1.00 50.19 445 GLY A N 1
ATOM 3218 C CA . GLY A 1 445 ? 6.535 -6.057 -26.578 1.00 50.19 445 GLY A CA 1
ATOM 3219 C C . GLY A 1 445 ? 5.011 -6.143 -26.390 1.00 50.19 445 GLY A C 1
ATOM 3220 O O . GLY A 1 445 ? 4.302 -5.139 -26.350 1.00 50.19 445 GLY A O 1
ATOM 3221 N N . ALA A 1 446 ? 4.475 -7.369 -26.340 1.00 42.28 446 ALA A N 1
ATOM 3222 C CA . ALA A 1 446 ? 3.038 -7.624 -26.160 1.00 42.28 446 ALA A CA 1
ATOM 3223 C C . ALA A 1 446 ? 2.544 -7.335 -24.727 1.00 42.28 446 ALA A C 1
ATOM 3225 O O . ALA A 1 446 ? 1.343 -7.177 -24.510 1.00 42.28 446 ALA A O 1
ATOM 3226 N N . SER A 1 447 ? 3.463 -7.243 -23.763 1.00 48.66 447 SER A N 1
ATOM 3227 C CA . SER A 1 447 ? 3.180 -6.996 -22.347 1.00 48.66 447 SER A CA 1
ATOM 3228 C C . SER A 1 447 ? 3.356 -5.518 -21.989 1.00 48.66 447 SER A C 1
ATOM 3230 O O . SER A 1 447 ? 4.105 -5.207 -21.072 1.00 48.66 447 SER A O 1
ATOM 3232 N N . ARG A 1 448 ? 2.739 -4.594 -22.747 1.00 53.19 448 ARG A N 1
ATOM 3233 C CA . ARG A 1 448 ? 2.922 -3.142 -22.546 1.00 53.19 448 ARG A CA 1
ATOM 3234 C C . ARG A 1 448 ? 2.712 -2.727 -21.090 1.00 53.19 448 ARG A C 1
ATOM 3236 O O . ARG A 1 448 ? 1.704 -3.096 -20.491 1.00 53.19 448 ARG A O 1
ATOM 3243 N N . LEU A 1 449 ? 3.656 -1.955 -20.548 1.00 52.00 449 LEU A N 1
ATOM 3244 C CA . LEU A 1 449 ? 3.527 -1.368 -19.222 1.00 52.00 449 LEU A CA 1
ATOM 3245 C C . LEU A 1 449 ? 2.365 -0.374 -19.248 1.00 52.00 449 LEU A C 1
ATOM 3247 O O . LEU A 1 449 ? 2.289 0.475 -20.133 1.00 52.00 449 LEU A O 1
ATOM 3251 N N . ALA A 1 450 ? 1.459 -0.489 -18.279 1.00 50.47 450 ALA A N 1
ATOM 3252 C CA . ALA A 1 450 ? 0.421 0.516 -18.063 1.00 50.47 450 ALA A CA 1
ATOM 3253 C C . ALA A 1 450 ? 1.012 1.833 -17.516 1.00 50.47 450 ALA A C 1
ATOM 3255 O O . ALA A 1 450 ? 0.430 2.893 -17.728 1.00 50.47 450 ALA A O 1
ATOM 3256 N N . ASP A 1 451 ? 2.170 1.751 -16.848 1.00 59.91 451 ASP A N 1
ATOM 3257 C CA . ASP A 1 451 ? 2.961 2.861 -16.314 1.00 59.91 451 ASP A CA 1
ATOM 3258 C C . ASP A 1 451 ? 4.464 2.540 -16.491 1.00 59.91 451 ASP A C 1
ATOM 3260 O O . ASP A 1 451 ? 4.916 1.521 -15.959 1.00 59.91 451 ASP A O 1
ATOM 3264 N N . PRO A 1 452 ? 5.238 3.341 -17.250 1.00 60.78 452 PRO A N 1
ATOM 3265 C CA . PRO A 1 452 ? 6.670 3.129 -17.475 1.00 60.78 452 PRO A CA 1
ATOM 3266 C C . PRO A 1 452 ? 7.565 3.586 -16.305 1.00 60.78 452 PRO A C 1
ATOM 3268 O O . PRO A 1 452 ? 8.777 3.720 -16.474 1.00 60.78 452 PRO A O 1
ATOM 3271 N N . ALA A 1 453 ? 6.998 3.854 -15.123 1.00 65.75 453 ALA A N 1
ATOM 3272 C CA . ALA A 1 453 ? 7.766 4.210 -13.936 1.00 65.75 453 ALA A CA 1
ATOM 3273 C C . ALA A 1 453 ? 8.771 3.106 -13.518 1.00 65.75 453 ALA A C 1
ATOM 3275 O O . ALA A 1 453 ? 8.453 1.915 -13.604 1.00 65.75 453 ALA A O 1
ATOM 3276 N N . PRO A 1 454 ? 9.962 3.478 -13.001 1.00 65.81 454 PRO A N 1
ATOM 3277 C CA . PRO A 1 454 ? 10.945 2.515 -12.512 1.00 65.81 454 PRO A CA 1
ATOM 3278 C C . PRO A 1 454 ? 10.378 1.671 -11.370 1.00 65.81 454 PRO A C 1
ATOM 3280 O O . PRO A 1 454 ? 9.911 2.205 -10.358 1.00 65.81 454 PRO A O 1
ATOM 3283 N N . LEU A 1 455 ? 10.457 0.350 -11.507 1.00 68.69 455 LEU A N 1
ATOM 3284 C CA . LEU A 1 455 ? 10.130 -0.577 -10.429 1.00 68.69 455 LEU A CA 1
ATOM 3285 C C . LEU A 1 455 ? 11.367 -0.811 -9.563 1.00 68.69 455 LEU A C 1
ATOM 3287 O O . LEU A 1 455 ? 12.497 -0.798 -10.035 1.00 68.69 455 LEU A O 1
ATOM 3291 N N . GLY A 1 456 ? 11.166 -1.047 -8.269 1.00 74.62 456 GLY A N 1
ATOM 3292 C CA . GLY A 1 456 ? 12.271 -1.439 -7.400 1.00 74.62 456 GLY A CA 1
ATOM 3293 C C . GLY A 1 456 ? 12.815 -2.812 -7.801 1.00 74.62 456 GLY A C 1
ATOM 3294 O O . GLY A 1 456 ? 12.046 -3.717 -8.120 1.00 74.62 456 GLY A O 1
ATOM 3295 N N . ILE A 1 457 ? 14.131 -3.015 -7.712 1.00 81.75 457 ILE A N 1
ATOM 3296 C CA . ILE A 1 457 ? 14.756 -4.305 -8.055 1.00 81.75 457 ILE A CA 1
ATOM 3297 C C . ILE A 1 457 ? 14.198 -5.486 -7.248 1.00 81.75 457 ILE A C 1
ATOM 3299 O O . ILE A 1 457 ? 14.107 -6.595 -7.759 1.00 81.75 457 ILE A O 1
ATOM 3303 N N . GLY A 1 458 ? 13.757 -5.245 -6.007 1.00 78.88 458 GLY A N 1
ATOM 3304 C CA . GLY A 1 458 ? 13.083 -6.261 -5.199 1.00 78.88 458 GLY A CA 1
ATOM 3305 C C . GLY A 1 458 ? 11.793 -6.766 -5.849 1.00 78.88 458 GLY A C 1
ATOM 3306 O O . GLY A 1 458 ? 11.565 -7.967 -5.850 1.00 78.88 458 GLY A O 1
ATOM 3307 N N . VAL A 1 459 ? 11.013 -5.871 -6.466 1.00 77.56 459 VAL A N 1
ATOM 3308 C CA . VAL A 1 459 ? 9.785 -6.224 -7.199 1.00 77.56 459 VAL A CA 1
ATOM 3309 C C . VAL A 1 459 ? 10.133 -7.055 -8.430 1.00 77.56 459 VAL A C 1
ATOM 3311 O O . VAL A 1 459 ? 9.534 -8.099 -8.653 1.00 77.56 459 VAL A O 1
ATOM 3314 N N . HIS A 1 460 ? 11.159 -6.649 -9.187 1.00 82.62 460 HIS A N 1
ATOM 3315 C CA . HIS A 1 460 ? 11.632 -7.440 -10.322 1.00 82.62 460 HIS A CA 1
ATOM 3316 C C . HIS A 1 460 ? 12.041 -8.854 -9.900 1.00 82.62 460 HIS A C 1
ATOM 3318 O O . HIS A 1 460 ? 11.627 -9.818 -10.532 1.00 82.62 460 HIS A O 1
ATOM 3324 N N . VAL A 1 461 ? 12.827 -8.995 -8.830 1.00 87.12 461 VAL A N 1
ATOM 3325 C CA . VAL A 1 461 ? 13.270 -10.306 -8.339 1.00 87.12 461 VAL A CA 1
ATOM 3326 C C . VAL A 1 461 ? 12.085 -11.175 -7.910 1.00 87.12 461 VAL A C 1
ATOM 3328 O O . VAL A 1 461 ? 12.047 -12.354 -8.255 1.00 87.12 461 VAL A O 1
ATOM 3331 N N . GLU A 1 462 ? 11.099 -10.607 -7.215 1.00 82.31 462 GLU A N 1
ATOM 3332 C CA . GLU A 1 462 ? 9.874 -11.331 -6.847 1.00 82.31 462 GLU A CA 1
ATOM 3333 C C . GLU A 1 462 ? 9.067 -11.783 -8.063 1.00 82.31 462 GLU A C 1
ATOM 3335 O O . GLU A 1 462 ? 8.619 -12.929 -8.103 1.00 82.31 462 GLU A O 1
ATOM 3340 N N . ASP A 1 463 ? 8.923 -10.923 -9.072 1.00 83.88 463 ASP A N 1
ATOM 3341 C CA . ASP A 1 463 ? 8.234 -11.260 -10.317 1.00 83.88 463 ASP A CA 1
ATOM 3342 C C . ASP A 1 463 ? 8.928 -12.437 -11.022 1.00 83.88 463 ASP A C 1
ATOM 3344 O O . ASP A 1 463 ? 8.268 -13.362 -11.499 1.00 83.88 463 ASP A O 1
ATOM 3348 N N . LEU A 1 464 ? 10.265 -12.456 -11.042 1.00 89.75 464 LEU A N 1
ATOM 3349 C CA . LEU A 1 464 ? 11.040 -13.572 -11.593 1.00 89.75 464 LEU A CA 1
ATOM 3350 C C . LEU A 1 464 ? 10.834 -14.868 -10.798 1.00 89.75 464 LEU A C 1
ATOM 3352 O O . LEU A 1 464 ? 10.658 -15.932 -11.394 1.00 89.75 464 LEU A O 1
ATOM 3356 N N . VAL A 1 465 ? 10.809 -14.789 -9.465 1.00 88.38 465 VAL A N 1
ATOM 3357 C CA . VAL A 1 465 ? 10.502 -15.934 -8.592 1.00 88.38 465 VAL A CA 1
ATOM 3358 C C . VAL A 1 465 ? 9.099 -16.472 -8.874 1.00 88.38 465 VAL A C 1
ATOM 3360 O O . VAL A 1 465 ? 8.940 -17.688 -9.010 1.00 88.38 465 VAL A O 1
ATOM 3363 N N . ALA A 1 466 ? 8.118 -15.583 -9.039 1.00 82.94 466 ALA A N 1
ATOM 3364 C CA . ALA A 1 466 ? 6.733 -15.932 -9.333 1.00 82.94 466 ALA A CA 1
ATOM 3365 C C . ALA A 1 466 ? 6.573 -16.597 -10.711 1.00 82.94 466 ALA A C 1
ATOM 3367 O O . ALA A 1 466 ? 5.812 -17.555 -10.840 1.00 82.94 466 ALA A O 1
ATOM 3368 N N . ILE A 1 467 ? 7.322 -16.150 -11.726 1.00 87.88 467 ILE A N 1
ATOM 3369 C CA . ILE A 1 467 ? 7.373 -16.810 -13.043 1.00 87.88 467 ILE A CA 1
ATOM 3370 C C . ILE A 1 467 ? 7.932 -18.230 -12.909 1.00 87.88 467 ILE A C 1
ATOM 3372 O O . ILE A 1 467 ? 7.348 -19.178 -13.434 1.00 87.88 467 ILE A O 1
ATOM 3376 N N . LEU A 1 468 ? 9.033 -18.401 -12.173 1.00 89.56 468 LEU A N 1
ATOM 3377 C CA . LEU A 1 468 ? 9.606 -19.725 -11.924 1.00 89.56 468 LEU A CA 1
ATOM 3378 C C . LEU A 1 468 ? 8.619 -20.639 -11.171 1.00 89.56 468 LEU A C 1
ATOM 3380 O O . LEU A 1 468 ? 8.486 -21.808 -11.530 1.00 89.56 468 LEU A O 1
ATOM 3384 N N . ASP A 1 469 ? 7.882 -20.113 -10.188 1.00 87.19 469 ASP A N 1
ATOM 3385 C CA . ASP A 1 469 ? 6.857 -20.865 -9.448 1.00 87.19 469 ASP A CA 1
ATOM 3386 C C . ASP A 1 469 ? 5.678 -21.272 -10.341 1.00 87.19 469 ASP A C 1
ATOM 3388 O O . ASP A 1 469 ? 5.270 -22.438 -10.330 1.00 87.19 469 ASP A O 1
ATOM 3392 N N . ALA A 1 470 ? 5.168 -20.346 -11.161 1.00 83.00 470 ALA A N 1
ATOM 3393 C CA . ALA A 1 470 ? 4.098 -20.613 -12.125 1.00 83.00 470 ALA A CA 1
ATOM 3394 C C . ALA A 1 470 ? 4.486 -21.722 -13.115 1.00 83.00 470 ALA A C 1
ATOM 3396 O O . ALA A 1 470 ? 3.658 -22.543 -13.514 1.00 83.00 470 ALA A O 1
ATOM 3397 N N . GLU A 1 471 ? 5.772 -21.789 -13.451 1.00 86.56 471 GLU A N 1
ATOM 3398 C CA . GLU A 1 471 ? 6.336 -22.771 -14.370 1.00 86.56 471 GLU A CA 1
ATOM 3399 C C . GLU A 1 471 ? 6.829 -24.050 -13.695 1.00 86.56 471 GLU A C 1
ATOM 3401 O O . GLU A 1 471 ? 7.366 -24.942 -14.364 1.00 86.56 471 GLU A O 1
ATOM 3406 N N . ARG A 1 472 ? 6.628 -24.157 -12.372 1.00 88.31 472 ARG A N 1
ATOM 3407 C CA . ARG A 1 472 ? 7.104 -25.256 -11.520 1.00 88.31 472 ARG A CA 1
ATOM 3408 C C . ARG A 1 472 ? 8.607 -25.509 -11.673 1.00 88.31 472 ARG A C 1
ATOM 3410 O O . ARG A 1 472 ? 9.084 -26.639 -11.552 1.00 88.31 472 ARG A O 1
ATOM 3417 N N . ILE A 1 473 ? 9.364 -24.451 -11.937 1.00 91.44 473 ILE A N 1
ATOM 3418 C CA . ILE A 1 473 ? 10.813 -24.486 -12.062 1.00 91.44 473 ILE A CA 1
ATOM 3419 C C . ILE A 1 473 ? 11.412 -24.213 -10.688 1.00 91.44 473 ILE A C 1
ATOM 3421 O O . ILE A 1 473 ? 11.401 -23.092 -10.189 1.00 91.44 473 ILE A O 1
ATOM 3425 N N . ARG A 1 474 ? 11.996 -25.251 -10.084 1.00 92.31 474 ARG A N 1
ATOM 3426 C CA . ARG A 1 474 ? 12.677 -25.121 -8.790 1.00 92.31 474 ARG A CA 1
ATOM 3427 C C . ARG A 1 474 ? 13.883 -24.182 -8.864 1.00 92.31 474 ARG A C 1
ATOM 3429 O O . ARG A 1 474 ? 14.090 -23.380 -7.963 1.00 92.31 474 ARG A O 1
ATOM 3436 N N . SER A 1 475 ? 14.674 -24.295 -9.926 1.00 93.50 475 SER A N 1
ATOM 3437 C CA . SER A 1 475 ? 15.819 -23.424 -10.179 1.00 93.50 475 SER A CA 1
ATOM 3438 C C . SER A 1 475 ? 16.132 -23.331 -11.668 1.00 93.50 475 SER A C 1
ATOM 3440 O O . SER A 1 475 ? 15.857 -24.282 -12.404 1.00 93.50 475 SER A O 1
ATOM 3442 N N . ALA A 1 476 ? 16.706 -22.211 -12.106 1.00 94.94 476 ALA A N 1
ATOM 3443 C CA . ALA A 1 476 ? 17.042 -21.931 -13.505 1.00 94.94 476 ALA A CA 1
ATOM 3444 C C . ALA A 1 476 ? 18.441 -21.315 -13.642 1.00 94.94 476 ALA A C 1
ATOM 3446 O O . ALA A 1 476 ? 19.012 -20.814 -12.672 1.00 94.94 476 ALA A O 1
ATOM 3447 N N . THR A 1 477 ? 18.995 -21.329 -14.851 1.00 94.94 477 THR A N 1
ATOM 3448 C CA . THR A 1 477 ? 20.136 -20.468 -15.190 1.00 94.94 477 THR A CA 1
ATOM 3449 C C . THR A 1 477 ? 19.613 -19.083 -15.555 1.00 94.94 477 THR A C 1
ATOM 3451 O O . THR A 1 477 ? 18.761 -18.973 -16.434 1.00 94.94 477 THR A O 1
ATOM 3454 N N . ALA A 1 478 ? 20.098 -18.033 -14.895 1.00 95.94 478 ALA A N 1
ATOM 3455 C CA . ALA A 1 478 ? 19.679 -16.662 -15.168 1.00 95.94 478 ALA A CA 1
ATOM 3456 C C . ALA A 1 478 ? 20.643 -15.999 -16.160 1.00 95.94 478 ALA A C 1
ATOM 3458 O O . ALA A 1 478 ? 21.853 -15.968 -15.942 1.00 95.94 478 ALA A O 1
ATOM 3459 N N . VAL A 1 479 ? 20.109 -15.468 -17.255 1.00 94.75 479 VAL A N 1
ATOM 3460 C CA . VAL A 1 479 ? 20.883 -14.776 -18.290 1.00 94.75 479 VAL A CA 1
ATOM 3461 C C . VAL A 1 479 ? 20.324 -13.376 -18.435 1.00 94.75 479 VAL A C 1
ATOM 3463 O O . VAL A 1 479 ? 19.129 -13.227 -18.670 1.00 94.75 479 VAL A O 1
ATOM 3466 N N . GLY A 1 480 ? 21.162 -12.353 -18.325 1.00 92.44 480 GLY A N 1
ATOM 3467 C CA . GLY A 1 480 ? 20.715 -10.970 -18.431 1.00 92.44 480 GLY A CA 1
ATOM 3468 C C . GLY A 1 480 ? 21.718 -10.071 -19.135 1.00 92.44 480 GLY A C 1
ATOM 3469 O O . GLY A 1 480 ? 22.923 -10.303 -19.074 1.00 92.44 480 GLY A O 1
ATOM 3470 N N . ILE A 1 481 ? 21.208 -9.038 -19.806 1.00 89.06 481 ILE A N 1
ATOM 3471 C CA . ILE A 1 481 ? 22.008 -8.062 -20.554 1.00 89.06 481 ILE A CA 1
ATOM 3472 C C . ILE A 1 481 ? 21.758 -6.675 -19.966 1.00 89.06 481 ILE A C 1
ATOM 3474 O O . ILE A 1 481 ? 20.619 -6.325 -19.675 1.00 89.06 481 ILE A O 1
ATOM 3478 N N . SER A 1 482 ? 22.794 -5.860 -19.788 1.00 87.75 482 SER A N 1
ATOM 3479 C CA . SER A 1 482 ? 22.692 -4.553 -19.137 1.00 87.75 482 SER A CA 1
ATOM 3480 C C . SER A 1 482 ? 21.968 -4.662 -17.783 1.00 87.75 482 SER A C 1
ATOM 3482 O O . SER A 1 482 ? 22.311 -5.521 -16.968 1.00 87.75 482 SER A O 1
ATOM 3484 N N . TYR A 1 483 ? 20.935 -3.859 -17.530 1.00 88.50 483 TYR A N 1
ATOM 3485 C CA . TYR A 1 483 ? 20.144 -3.941 -16.299 1.00 88.50 483 TYR A CA 1
ATOM 3486 C C . TYR A 1 483 ? 19.468 -5.306 -16.081 1.00 88.50 483 TYR A C 1
ATOM 3488 O O . TYR A 1 483 ? 19.293 -5.712 -14.935 1.00 88.50 483 TYR A O 1
ATOM 3496 N N . GLY A 1 484 ? 19.189 -6.095 -17.127 1.00 90.44 484 GLY A N 1
ATOM 3497 C CA . GLY A 1 484 ? 18.775 -7.490 -16.941 1.00 90.44 484 GLY A CA 1
ATOM 3498 C C . GLY A 1 484 ? 19.865 -8.352 -16.298 1.00 90.44 484 GLY A C 1
ATOM 3499 O O . GLY A 1 484 ? 19.554 -9.282 -15.560 1.00 90.44 484 GLY A O 1
ATOM 3500 N N . GLY A 1 485 ? 21.143 -8.036 -16.522 1.00 91.69 485 GLY A N 1
ATOM 3501 C CA . GLY A 1 485 ? 22.268 -8.664 -15.825 1.00 91.69 485 GLY A CA 1
ATOM 3502 C C . GLY A 1 485 ? 22.294 -8.311 -14.336 1.00 91.69 485 GLY A C 1
ATOM 3503 O O . GLY A 1 485 ? 22.547 -9.180 -13.505 1.00 91.69 485 GLY A O 1
ATOM 3504 N N . VAL A 1 486 ? 21.939 -7.069 -13.985 1.00 91.62 486 VAL A N 1
ATOM 3505 C CA . VAL A 1 486 ? 21.760 -6.644 -12.584 1.00 91.62 486 VAL A CA 1
ATOM 3506 C C . VAL A 1 486 ? 20.631 -7.447 -11.927 1.00 91.62 486 VAL A C 1
ATOM 3508 O O . VAL A 1 486 ? 20.820 -7.978 -10.835 1.00 91.62 486 VAL A O 1
ATOM 3511 N N . LEU A 1 487 ? 19.500 -7.636 -12.620 1.00 91.88 487 LEU A N 1
ATOM 3512 C CA . LEU A 1 487 ? 18.400 -8.483 -12.136 1.00 91.88 487 LEU A CA 1
ATOM 3513 C C . LEU A 1 487 ? 18.818 -9.950 -11.942 1.00 91.88 487 LEU A C 1
ATOM 3515 O O . LEU A 1 487 ? 18.413 -10.570 -10.961 1.00 91.88 487 LEU A O 1
ATOM 3519 N N . ALA A 1 488 ? 19.632 -10.507 -12.846 1.00 94.19 488 ALA A N 1
ATOM 3520 C CA . ALA A 1 488 ? 20.117 -11.885 -12.741 1.00 94.19 488 ALA A CA 1
ATOM 3521 C C . ALA A 1 488 ? 21.010 -12.090 -11.504 1.00 94.19 488 ALA A C 1
ATOM 3523 O O . ALA A 1 488 ? 20.830 -13.059 -10.763 1.00 94.19 488 ALA A O 1
ATOM 3524 N N . LEU A 1 489 ? 21.937 -11.156 -11.259 1.00 93.94 489 LEU A N 1
ATOM 3525 C CA . LEU A 1 489 ? 22.815 -11.168 -10.085 1.00 93.94 489 LEU A CA 1
ATOM 3526 C C . LEU A 1 489 ? 22.017 -11.014 -8.784 1.00 93.94 489 LEU A C 1
ATOM 3528 O O . LEU A 1 489 ? 22.258 -11.726 -7.813 1.00 93.94 489 LEU A O 1
ATOM 3532 N N . GLU A 1 490 ? 21.023 -10.130 -8.771 1.00 92.81 490 GLU A N 1
ATOM 3533 C CA . GLU A 1 490 ? 20.203 -9.868 -7.584 1.00 92.81 490 GLU A CA 1
ATOM 3534 C C . GLU A 1 490 ? 19.216 -10.995 -7.278 1.00 92.81 490 GLU A C 1
ATOM 3536 O O . GLU A 1 490 ? 18.980 -11.298 -6.107 1.00 92.81 490 GLU A O 1
ATOM 3541 N N . LEU A 1 491 ? 18.704 -11.682 -8.304 1.00 93.88 491 LEU A N 1
ATOM 3542 C CA . LEU A 1 491 ? 17.961 -12.927 -8.120 1.00 93.88 491 LEU A CA 1
ATOM 3543 C C . LEU A 1 491 ? 18.849 -13.990 -7.455 1.00 93.88 491 LEU A C 1
ATOM 3545 O O . LEU A 1 491 ? 18.419 -14.607 -6.484 1.00 93.88 491 LEU A O 1
ATOM 3549 N N . ALA A 1 492 ? 20.091 -14.161 -7.918 1.00 94.12 492 ALA A N 1
ATOM 3550 C CA . ALA A 1 492 ? 21.026 -15.131 -7.340 1.00 94.12 492 ALA A CA 1
ATOM 3551 C C . ALA A 1 492 ? 21.446 -14.779 -5.902 1.00 94.12 492 ALA A C 1
ATOM 3553 O O . ALA A 1 492 ? 21.572 -15.667 -5.063 1.00 94.12 492 ALA A O 1
ATOM 3554 N N . ALA A 1 493 ? 21.628 -13.492 -5.597 1.00 92.12 493 ALA A N 1
ATOM 3555 C CA . ALA A 1 493 ? 22.033 -13.024 -4.270 1.00 92.12 493 ALA A CA 1
ATOM 3556 C C . ALA A 1 493 ? 20.918 -13.137 -3.214 1.00 92.12 493 ALA A C 1
ATOM 3558 O O . ALA A 1 493 ? 21.195 -13.328 -2.026 1.00 92.12 493 ALA A O 1
ATOM 3559 N N . ARG A 1 494 ? 19.653 -12.975 -3.629 1.00 91.38 494 ARG A N 1
ATOM 3560 C CA . ARG A 1 494 ? 18.475 -13.003 -2.739 1.00 91.38 494 ARG A CA 1
ATOM 3561 C C . ARG A 1 494 ? 17.839 -14.385 -2.631 1.00 91.38 494 ARG A C 1
ATOM 3563 O O . ARG A 1 494 ? 17.279 -14.702 -1.587 1.00 91.38 494 ARG A O 1
ATOM 3570 N N . HIS A 1 495 ? 17.927 -15.173 -3.700 1.00 93.00 495 HIS A N 1
ATOM 3571 C CA . HIS A 1 495 ? 17.325 -16.497 -3.829 1.00 93.00 495 HIS A CA 1
ATOM 3572 C C . HIS A 1 495 ? 18.339 -17.502 -4.405 1.00 93.00 495 HIS A C 1
ATOM 3574 O O . HIS A 1 495 ? 18.137 -18.025 -5.509 1.00 93.00 495 HIS A O 1
ATOM 3580 N N . PRO A 1 496 ? 19.448 -17.782 -3.692 1.00 92.00 496 PRO A N 1
ATOM 3581 C CA . PRO A 1 496 ? 20.507 -18.669 -4.182 1.00 92.00 496 PRO A CA 1
ATOM 3582 C C . PRO A 1 496 ? 19.998 -20.082 -4.510 1.00 92.00 496 PRO A C 1
ATOM 3584 O O . PRO A 1 496 ? 20.515 -20.744 -5.403 1.00 92.00 496 PRO A O 1
ATOM 3587 N N . GLU A 1 497 ? 18.931 -20.541 -3.855 1.00 93.06 497 GLU A N 1
ATOM 3588 C CA . GLU A 1 497 ? 18.279 -21.826 -4.123 1.00 93.06 497 GLU A CA 1
ATOM 3589 C C . GLU A 1 497 ? 17.539 -21.887 -5.471 1.00 93.06 497 GLU A C 1
ATOM 3591 O O . GLU A 1 497 ? 17.235 -22.978 -5.963 1.00 93.06 497 GLU A O 1
ATOM 3596 N N . ARG A 1 498 ? 17.235 -20.727 -6.066 1.00 94.56 498 ARG A N 1
ATOM 3597 C CA . ARG A 1 498 ? 16.469 -20.594 -7.315 1.00 94.56 498 ARG A CA 1
ATOM 3598 C C . ARG A 1 498 ? 17.360 -20.421 -8.541 1.00 94.56 498 ARG A C 1
ATOM 3600 O O . ARG A 1 498 ? 16.859 -20.531 -9.662 1.00 94.56 498 ARG A O 1
ATOM 3607 N N . VAL A 1 499 ? 18.663 -20.201 -8.366 1.00 95.00 499 VAL A N 1
ATOM 3608 C CA . VAL A 1 499 ? 19.592 -19.925 -9.470 1.00 95.00 499 VAL A CA 1
ATOM 3609 C C . VAL A 1 499 ? 20.718 -20.950 -9.504 1.00 95.00 499 VAL A C 1
ATOM 3611 O O . VAL A 1 499 ? 21.408 -21.171 -8.517 1.00 95.00 499 VAL A O 1
ATOM 3614 N N . ARG A 1 500 ? 20.908 -21.597 -10.658 1.00 92.69 500 ARG A N 1
ATOM 3615 C CA . ARG A 1 500 ? 21.964 -22.610 -10.847 1.00 92.69 500 ARG A CA 1
ATOM 3616 C C . ARG A 1 500 ? 23.263 -22.032 -11.391 1.00 92.69 500 ARG A C 1
ATOM 3618 O O . ARG A 1 500 ? 24.315 -22.610 -11.160 1.00 92.69 500 ARG A O 1
ATOM 3625 N N . ALA A 1 501 ? 23.167 -20.950 -12.155 1.00 93.94 501 ALA A N 1
ATOM 3626 C CA . ALA A 1 501 ? 24.282 -20.193 -12.710 1.00 93.94 501 ALA A CA 1
ATOM 3627 C C . ALA A 1 501 ? 23.774 -18.828 -13.199 1.00 93.94 501 ALA A C 1
ATOM 3629 O O . ALA A 1 501 ? 22.580 -18.691 -13.499 1.00 93.94 501 ALA A O 1
ATOM 3630 N N . VAL A 1 502 ? 24.677 -17.856 -13.327 1.00 95.44 502 VAL A N 1
ATOM 3631 C CA . VAL A 1 502 ? 24.392 -16.526 -13.880 1.00 95.44 502 VAL A CA 1
ATOM 3632 C C . VAL A 1 502 ? 25.317 -16.224 -15.055 1.00 95.44 502 VAL A C 1
ATOM 3634 O O . VAL A 1 502 ? 26.529 -16.394 -14.952 1.00 95.44 502 VAL A O 1
ATOM 3637 N N . VAL A 1 503 ? 24.752 -15.705 -16.146 1.00 94.81 503 VAL A N 1
ATOM 3638 C CA . VAL A 1 503 ? 25.504 -15.011 -17.202 1.00 94.81 503 VAL A CA 1
ATOM 3639 C C . VAL A 1 503 ? 25.014 -13.566 -17.253 1.00 94.81 503 VAL A C 1
ATOM 3641 O O . VAL A 1 503 ? 23.870 -13.307 -17.634 1.00 94.81 503 VAL A O 1
ATOM 3644 N N . ALA A 1 504 ? 25.866 -12.626 -16.845 1.00 93.44 504 ALA A N 1
ATOM 3645 C CA . ALA A 1 504 ? 25.545 -11.202 -16.785 1.00 93.44 504 ALA A CA 1
ATOM 3646 C C . ALA A 1 504 ? 26.390 -10.424 -17.800 1.00 93.44 504 ALA A C 1
ATOM 3648 O O . ALA A 1 504 ? 27.602 -10.290 -17.645 1.00 93.44 504 ALA A O 1
ATOM 3649 N N . TRP A 1 505 ? 25.753 -9.896 -18.842 1.00 91.06 505 TRP A N 1
ATOM 3650 C CA . TRP A 1 505 ? 26.420 -9.118 -19.884 1.00 91.06 505 TRP A CA 1
ATOM 3651 C C . TRP A 1 505 ? 26.334 -7.627 -19.577 1.00 91.06 505 TRP A C 1
ATOM 3653 O O . TRP A 1 505 ? 25.240 -7.076 -19.564 1.00 91.06 505 TRP A O 1
ATOM 3663 N N . GLU A 1 506 ? 27.480 -6.974 -19.372 1.00 89.38 506 GLU A N 1
ATOM 3664 C CA . GLU A 1 506 ? 27.611 -5.533 -19.094 1.00 89.38 506 GLU A CA 1
ATOM 3665 C C . GLU A 1 506 ? 26.627 -5.010 -18.024 1.00 89.38 506 GLU A C 1
ATOM 3667 O O . GLU A 1 506 ? 25.892 -4.058 -18.281 1.00 89.38 506 GLU A O 1
ATOM 3672 N N . PRO A 1 507 ? 26.550 -5.620 -16.825 1.00 90.38 507 PRO A N 1
ATOM 3673 C CA . PRO A 1 507 ? 25.641 -5.155 -15.779 1.00 90.38 507 PRO A CA 1
ATOM 3674 C C . PRO A 1 507 ? 26.079 -3.784 -15.214 1.00 90.38 507 PRO A C 1
ATOM 3676 O O . PRO A 1 507 ? 27.184 -3.680 -14.677 1.00 90.38 507 PRO A O 1
ATOM 3679 N N . PRO A 1 508 ? 25.239 -2.728 -15.269 1.00 87.19 508 PRO A N 1
ATOM 3680 C CA . PRO A 1 508 ? 25.564 -1.409 -14.717 1.00 87.19 508 PRO A CA 1
ATOM 3681 C C . PRO A 1 508 ? 25.324 -1.359 -13.198 1.00 87.19 508 PRO A C 1
ATOM 3683 O O . PRO A 1 508 ? 24.400 -0.706 -12.715 1.00 87.19 508 PRO A O 1
ATOM 3686 N N . TYR A 1 509 ? 26.149 -2.067 -12.427 1.00 85.50 509 TYR A N 1
ATOM 3687 C CA . TYR A 1 509 ? 26.056 -2.097 -10.964 1.00 85.50 509 TYR A CA 1
ATOM 3688 C C . TYR A 1 509 ? 26.714 -0.841 -10.361 1.00 85.50 509 TYR A C 1
ATOM 3690 O O . TYR A 1 509 ? 27.880 -0.853 -9.969 1.00 85.50 509 TYR A O 1
ATOM 3698 N N . GLY A 1 510 ? 25.973 0.273 -10.354 1.00 77.62 510 GLY A N 1
ATOM 3699 C CA . GLY A 1 510 ? 26.512 1.617 -10.109 1.00 77.62 510 GLY A CA 1
ATOM 3700 C C . GLY A 1 510 ? 27.272 1.768 -8.791 1.00 77.62 510 GLY A C 1
ATOM 3701 O O . GLY A 1 510 ? 28.343 2.360 -8.778 1.00 77.62 510 GLY A O 1
ATOM 3702 N N . SER A 1 511 ? 26.793 1.156 -7.709 1.00 80.94 511 SER A N 1
ATOM 3703 C CA . SER A 1 511 ? 27.448 1.200 -6.390 1.00 80.94 511 SER A CA 1
ATOM 3704 C C . SER A 1 511 ? 28.837 0.548 -6.334 1.00 80.94 511 SER A C 1
ATOM 3706 O O . SER A 1 511 ? 29.568 0.756 -5.369 1.00 80.94 511 SER A O 1
ATOM 3708 N N . LEU A 1 512 ? 29.218 -0.226 -7.354 1.00 82.94 512 LEU A N 1
ATOM 3709 C CA . LEU A 1 512 ? 30.546 -0.834 -7.480 1.00 82.94 512 LEU A CA 1
ATOM 3710 C C . LEU A 1 512 ? 31.489 -0.053 -8.396 1.00 82.94 512 LEU A C 1
ATOM 3712 O O . LEU A 1 512 ? 32.663 -0.402 -8.492 1.00 82.94 512 LEU A O 1
ATOM 3716 N N . ALA A 1 513 ? 30.980 0.960 -9.092 1.00 82.12 513 ALA A N 1
ATOM 3717 C CA . ALA A 1 513 ? 31.777 1.792 -9.974 1.00 82.12 513 ALA A CA 1
ATOM 3718 C C . ALA A 1 513 ? 32.506 2.892 -9.187 1.00 82.12 513 ALA A C 1
ATOM 3720 O O . ALA A 1 513 ? 32.111 3.221 -8.068 1.00 82.12 513 ALA A O 1
ATOM 3721 N N . ASP A 1 514 ? 33.545 3.490 -9.773 1.00 84.25 514 ASP A N 1
ATOM 3722 C CA . ASP A 1 514 ? 34.177 4.682 -9.199 1.00 84.25 514 ASP A CA 1
ATOM 3723 C C . ASP A 1 514 ? 33.234 5.902 -9.207 1.00 84.25 514 ASP A C 1
ATOM 3725 O O . ASP A 1 514 ? 32.206 5.916 -9.891 1.00 84.25 514 ASP A O 1
ATOM 3729 N N . GLU A 1 515 ? 33.587 6.943 -8.448 1.00 84.25 515 GLU A N 1
ATOM 3730 C CA . GLU A 1 515 ? 32.780 8.167 -8.324 1.00 84.25 515 GLU A CA 1
ATOM 3731 C C . GLU A 1 515 ? 32.469 8.820 -9.680 1.00 84.25 515 GLU A C 1
ATOM 3733 O O . GLU A 1 515 ? 31.375 9.352 -9.878 1.00 84.25 515 GLU A O 1
ATOM 3738 N N . GLY A 1 516 ? 33.397 8.751 -10.639 1.00 85.94 516 GLY A N 1
ATOM 3739 C CA . GLY A 1 516 ? 33.215 9.317 -11.974 1.00 85.94 516 GLY A CA 1
ATOM 3740 C C . GLY A 1 516 ? 32.159 8.562 -12.780 1.00 85.94 516 GLY A C 1
ATOM 3741 O O . GLY A 1 516 ? 31.275 9.173 -13.390 1.00 85.94 516 GLY A O 1
ATOM 3742 N N . ILE A 1 517 ? 32.204 7.231 -12.754 1.00 83.38 517 ILE A N 1
ATOM 3743 C CA . ILE A 1 517 ? 31.217 6.373 -13.416 1.00 83.38 517 ILE A CA 1
ATOM 3744 C C . ILE A 1 517 ? 29.857 6.462 -12.709 1.00 83.38 517 ILE A C 1
ATOM 3746 O O . ILE A 1 517 ? 28.829 6.532 -13.388 1.00 83.38 517 ILE A O 1
ATOM 3750 N N . GLN A 1 518 ? 29.829 6.535 -11.376 1.00 85.31 518 GLN A N 1
ATOM 3751 C CA . GLN A 1 518 ? 28.600 6.754 -10.603 1.00 85.31 518 GLN A CA 1
ATOM 3752 C C . GLN A 1 518 ? 27.926 8.078 -10.968 1.00 85.31 518 GLN A C 1
ATOM 3754 O O . GLN A 1 518 ? 26.737 8.101 -11.301 1.00 85.31 518 GLN A O 1
ATOM 3759 N N . ALA A 1 519 ? 28.689 9.175 -10.976 1.00 87.31 519 ALA A N 1
ATOM 3760 C CA . ALA A 1 519 ? 28.191 10.484 -11.383 1.00 87.31 519 ALA A CA 1
ATOM 3761 C C . ALA A 1 519 ? 27.669 10.458 -12.826 1.00 87.31 519 ALA A C 1
ATOM 3763 O O . ALA A 1 519 ? 26.612 11.021 -13.121 1.00 87.31 519 ALA A O 1
ATOM 3764 N N . ARG A 1 520 ? 28.363 9.744 -13.722 1.00 86.94 520 ARG A N 1
ATOM 3765 C CA . ARG A 1 520 ? 27.926 9.561 -15.108 1.00 86.94 520 ARG A CA 1
ATOM 3766 C C . ARG A 1 520 ? 26.613 8.779 -15.205 1.00 86.94 520 ARG A C 1
ATOM 3768 O O . ARG A 1 520 ? 25.731 9.210 -15.940 1.00 86.94 520 ARG A O 1
ATOM 3775 N N . LEU A 1 521 ? 26.447 7.680 -14.470 1.00 86.50 521 LEU A N 1
ATOM 3776 C CA . LEU A 1 521 ? 25.195 6.908 -14.434 1.00 86.50 521 LEU A CA 1
ATOM 3777 C C . LEU A 1 521 ? 24.019 7.758 -13.930 1.00 86.50 521 LEU A C 1
ATOM 3779 O O . LEU A 1 521 ? 22.959 7.769 -14.557 1.00 86.50 521 LEU A O 1
ATOM 3783 N N . LEU A 1 522 ? 24.222 8.527 -12.855 1.00 88.12 522 LEU A N 1
ATOM 3784 C CA . LEU A 1 522 ? 23.214 9.451 -12.322 1.00 88.12 522 LEU A CA 1
ATOM 3785 C C . LEU A 1 522 ? 22.850 10.551 -13.327 1.00 88.12 522 LEU A C 1
ATOM 3787 O O . LEU A 1 522 ? 21.670 10.863 -13.504 1.00 88.12 522 LEU A O 1
ATOM 3791 N N . ALA A 1 523 ? 23.843 11.109 -14.024 1.00 90.50 523 ALA A N 1
ATOM 3792 C CA . ALA A 1 523 ? 23.618 12.111 -15.061 1.00 90.50 523 ALA A CA 1
ATOM 3793 C C . ALA A 1 523 ? 22.813 11.542 -16.240 1.00 90.50 523 ALA A C 1
ATOM 3795 O O . ALA A 1 523 ? 21.872 12.185 -16.706 1.00 90.50 523 ALA A O 1
ATOM 3796 N N . ILE A 1 524 ? 23.132 10.322 -16.689 1.00 90.00 524 ILE A N 1
ATOM 3797 C CA . ILE A 1 524 ? 22.386 9.626 -17.749 1.00 90.00 524 ILE A CA 1
ATOM 3798 C C . ILE A 1 524 ? 20.935 9.400 -17.318 1.00 90.00 524 ILE A C 1
ATOM 3800 O O . ILE A 1 524 ? 20.021 9.666 -18.103 1.00 90.00 524 ILE A O 1
ATOM 3804 N N . ALA A 1 525 ? 20.706 8.966 -16.076 1.00 89.69 525 ALA A N 1
ATOM 3805 C CA . ALA A 1 525 ? 19.363 8.753 -15.547 1.00 89.69 525 ALA A CA 1
ATOM 3806 C C . ALA A 1 525 ? 18.544 10.052 -15.514 1.00 89.69 525 ALA A C 1
ATOM 3808 O O . ALA A 1 525 ? 17.463 10.120 -16.105 1.00 89.69 525 ALA A O 1
ATOM 3809 N N . GLY A 1 526 ? 19.095 11.115 -14.918 1.00 92.38 526 GLY A N 1
ATOM 3810 C CA . GLY A 1 526 ? 18.429 12.417 -14.841 1.00 92.38 526 GLY A CA 1
ATOM 3811 C C . GLY A 1 526 ? 18.141 13.026 -16.217 1.00 92.38 526 GLY A C 1
ATOM 3812 O O . GLY A 1 526 ? 17.051 13.557 -16.447 1.00 92.38 526 GLY A O 1
ATOM 3813 N N . ALA A 1 527 ? 19.082 12.903 -17.159 1.00 94.19 527 ALA A N 1
ATOM 3814 C CA . ALA A 1 527 ? 18.899 13.370 -18.531 1.00 94.19 527 ALA A CA 1
ATOM 3815 C C . ALA A 1 527 ? 17.813 12.572 -19.268 1.00 94.19 527 ALA A C 1
ATOM 3817 O O . ALA A 1 527 ? 16.969 13.167 -19.938 1.00 94.19 527 ALA A O 1
ATOM 3818 N N . THR A 1 528 ? 17.786 11.247 -19.106 1.00 92.06 528 THR A N 1
ATOM 3819 C CA . THR A 1 528 ? 16.784 10.369 -19.735 1.00 92.06 528 THR A CA 1
ATOM 3820 C C . THR A 1 528 ? 15.371 10.703 -19.252 1.00 92.06 528 THR A C 1
ATOM 3822 O O . THR A 1 528 ? 14.450 10.822 -20.059 1.00 92.06 528 THR A O 1
ATOM 3825 N N . GLU A 1 529 ? 15.193 10.950 -17.953 1.00 91.25 529 GLU A N 1
ATOM 3826 C CA . GLU A 1 529 ? 13.907 11.366 -17.376 1.00 91.25 529 GLU A CA 1
ATOM 3827 C C . GLU A 1 529 ? 13.458 12.752 -17.839 1.00 91.25 529 GLU A C 1
ATOM 3829 O O . GLU A 1 529 ? 12.278 12.980 -18.119 1.00 91.25 529 GLU A O 1
ATOM 3834 N N . ALA A 1 530 ? 14.386 13.709 -17.896 1.00 93.06 530 ALA A N 1
ATOM 3835 C CA . ALA A 1 530 ? 14.095 15.042 -18.406 1.00 93.06 530 ALA A CA 1
ATOM 3836 C C . ALA A 1 530 ? 13.691 14.986 -19.888 1.00 93.06 530 ALA A C 1
ATOM 3838 O O . ALA A 1 530 ? 12.697 15.602 -20.277 1.00 93.06 530 ALA A O 1
ATOM 3839 N N . ALA A 1 531 ? 14.406 14.196 -20.693 1.00 93.81 531 ALA A N 1
ATOM 3840 C CA . ALA A 1 531 ? 14.115 13.985 -22.105 1.00 93.81 531 ALA A CA 1
ATOM 3841 C C . ALA A 1 531 ? 12.758 13.299 -22.324 1.00 93.81 531 ALA A C 1
ATOM 3843 O O . ALA A 1 531 ? 11.994 13.733 -23.190 1.00 93.81 531 ALA A O 1
ATOM 3844 N N . HIS A 1 532 ? 12.422 12.297 -21.503 1.00 91.75 532 HIS A N 1
ATOM 3845 C CA . HIS A 1 532 ? 11.111 11.644 -21.531 1.00 91.75 532 HIS A CA 1
ATOM 3846 C C . HIS A 1 532 ? 9.979 12.629 -21.226 1.00 91.75 532 HIS A C 1
ATOM 3848 O O . HIS A 1 532 ? 9.031 12.736 -22.002 1.00 91.75 532 HIS A O 1
ATOM 3854 N N . ARG A 1 533 ? 10.114 13.443 -20.170 1.00 90.50 533 ARG A N 1
ATOM 3855 C CA . ARG A 1 533 ? 9.119 14.480 -19.836 1.00 90.50 533 ARG A CA 1
ATOM 3856 C C . ARG A 1 533 ? 8.970 15.540 -20.928 1.00 90.50 533 ARG A C 1
ATOM 3858 O O . ARG A 1 533 ? 7.869 16.032 -21.149 1.00 90.50 533 ARG A O 1
ATOM 3865 N N . ALA A 1 534 ? 10.066 15.903 -21.593 1.00 91.00 534 ALA A N 1
ATOM 3866 C CA . ALA A 1 534 ? 10.083 16.979 -22.582 1.00 91.00 534 ALA A CA 1
ATOM 3867 C C . ALA A 1 534 ? 9.676 16.542 -24.000 1.00 91.00 534 ALA A C 1
ATOM 3869 O O . ALA A 1 534 ? 9.268 17.384 -24.798 1.00 91.00 534 ALA A O 1
ATOM 3870 N N . GLY A 1 535 ? 9.832 15.267 -24.364 1.00 87.12 535 GLY A N 1
ATOM 3871 C CA . GLY A 1 535 ? 9.552 14.802 -25.729 1.00 87.12 535 GLY A CA 1
ATOM 3872 C C . GLY A 1 535 ? 9.257 13.314 -25.870 1.00 87.12 535 GLY A C 1
ATOM 3873 O O . GLY A 1 535 ? 9.385 12.773 -26.967 1.00 87.12 535 GLY A O 1
ATOM 3874 N N . GLY A 1 536 ? 8.854 12.662 -24.782 1.00 88.75 536 GLY A N 1
ATOM 3875 C CA . GLY A 1 536 ? 8.357 11.295 -24.775 1.00 88.75 536 GLY A CA 1
ATOM 3876 C C . GLY A 1 536 ? 9.429 10.216 -24.981 1.00 88.75 536 GLY A C 1
ATOM 3877 O O . GLY A 1 536 ? 10.633 10.484 -24.891 1.00 88.75 536 GLY A O 1
ATOM 3878 N N . PRO A 1 537 ? 8.995 8.979 -25.283 1.00 86.31 537 PRO A N 1
ATOM 3879 C CA . PRO A 1 537 ? 9.868 7.806 -25.357 1.00 86.31 537 PRO A CA 1
ATOM 3880 C C . PRO A 1 537 ? 11.003 7.952 -26.378 1.00 86.31 537 PRO A C 1
ATOM 3882 O O . PRO A 1 537 ? 12.140 7.593 -26.093 1.00 86.31 537 PRO A O 1
ATOM 3885 N N . ALA A 1 538 ? 10.738 8.559 -27.538 1.00 89.94 538 ALA A N 1
ATOM 3886 C CA . ALA A 1 538 ? 11.745 8.713 -28.588 1.00 89.94 538 ALA A CA 1
ATOM 3887 C C . ALA A 1 538 ? 12.968 9.513 -28.114 1.00 89.94 538 ALA A C 1
ATOM 3889 O O . ALA A 1 538 ? 14.105 9.065 -28.274 1.00 89.94 538 ALA A O 1
ATOM 3890 N N . ARG A 1 539 ? 12.735 10.658 -27.456 1.00 91.56 539 ARG A N 1
ATOM 3891 C CA . ARG A 1 539 ? 13.817 11.479 -26.896 1.00 91.56 539 ARG A CA 1
ATOM 3892 C C . ARG A 1 539 ? 14.529 10.789 -25.743 1.00 91.56 539 ARG A C 1
ATOM 3894 O O . ARG A 1 539 ? 15.749 10.866 -25.667 1.00 91.56 539 ARG A O 1
ATOM 3901 N N . ALA A 1 540 ? 13.787 10.101 -24.876 1.00 90.81 540 ALA A N 1
ATOM 3902 C CA . ALA A 1 540 ? 14.375 9.334 -23.782 1.00 90.81 540 ALA A CA 1
ATOM 3903 C C . ALA A 1 540 ? 15.355 8.272 -24.305 1.00 90.81 540 ALA A C 1
ATOM 3905 O O . ALA A 1 540 ? 16.471 8.157 -23.806 1.00 90.81 540 ALA A O 1
ATOM 3906 N N . ALA A 1 541 ? 14.966 7.545 -25.354 1.00 89.31 541 ALA A N 1
ATOM 3907 C CA . ALA A 1 541 ? 15.795 6.513 -25.960 1.00 89.31 541 ALA A CA 1
ATOM 3908 C C . ALA A 1 541 ? 17.075 7.071 -26.599 1.00 89.31 541 ALA A C 1
ATOM 3910 O O . ALA A 1 541 ? 18.154 6.505 -26.414 1.00 89.31 541 ALA A O 1
ATOM 3911 N N . GLU A 1 542 ? 16.964 8.191 -27.321 1.00 92.19 542 GLU A N 1
ATOM 3912 C CA . GLU A 1 542 ? 18.120 8.892 -27.885 1.00 92.19 542 GLU A CA 1
ATOM 3913 C C . GLU A 1 542 ? 19.076 9.364 -26.793 1.00 92.19 542 GLU A C 1
ATOM 3915 O O . GLU A 1 542 ? 20.270 9.061 -26.840 1.00 92.19 542 GLU A O 1
ATOM 3920 N N . THR A 1 543 ? 18.553 10.072 -25.791 1.00 93.44 543 THR A N 1
ATOM 3921 C CA . THR A 1 543 ? 19.351 10.589 -24.676 1.00 93.44 543 THR A CA 1
ATOM 3922 C C . THR A 1 543 ? 20.045 9.464 -23.916 1.00 93.44 543 THR A C 1
ATOM 3924 O O . THR A 1 543 ? 21.242 9.569 -23.643 1.00 93.44 543 THR A O 1
ATOM 3927 N N . PHE A 1 544 ? 19.340 8.365 -23.640 1.00 90.75 544 PHE A N 1
ATOM 3928 C CA . PHE A 1 544 ? 19.930 7.207 -22.983 1.00 90.75 544 PHE A CA 1
ATOM 3929 C C . PHE A 1 544 ? 21.073 6.616 -23.813 1.00 90.75 544 PHE A C 1
ATOM 3931 O O . PHE A 1 544 ? 22.181 6.457 -23.295 1.00 90.75 544 PHE A O 1
ATOM 3938 N N . LEU A 1 545 ? 20.842 6.335 -25.106 1.00 87.56 545 LEU A N 1
ATOM 3939 C CA . LEU A 1 545 ? 21.862 5.713 -25.953 1.00 87.56 545 LEU A CA 1
ATOM 3940 C C . LEU A 1 545 ? 23.098 6.604 -26.098 1.00 87.56 545 LEU A C 1
ATOM 3942 O O . LEU A 1 545 ? 24.216 6.105 -25.995 1.00 87.56 545 LEU A O 1
ATOM 3946 N N . ARG A 1 546 ? 22.913 7.914 -26.293 1.00 89.00 546 ARG A N 1
ATOM 3947 C CA . ARG A 1 546 ? 24.025 8.877 -26.340 1.00 89.00 546 ARG A CA 1
ATOM 3948 C C . ARG A 1 546 ? 24.796 8.906 -25.021 1.00 89.00 546 ARG A C 1
ATOM 3950 O O . ARG A 1 546 ? 26.023 8.934 -25.031 1.00 89.00 546 ARG A O 1
ATOM 3957 N N . GLY A 1 547 ? 24.099 8.823 -23.890 1.00 86.31 547 GLY A N 1
ATOM 3958 C CA . GLY A 1 547 ? 24.712 8.786 -22.565 1.00 86.31 547 GLY A CA 1
ATOM 3959 C C . GLY A 1 547 ? 25.621 7.571 -22.340 1.00 86.31 547 GLY A C 1
ATOM 3960 O O . GLY A 1 547 ? 26.765 7.716 -21.887 1.00 86.31 547 GLY A O 1
ATOM 3961 N N . VAL A 1 548 ? 25.137 6.375 -22.691 1.00 80.94 548 VAL A N 1
ATOM 3962 C CA . VAL A 1 548 ? 25.881 5.119 -22.476 1.00 80.94 548 VAL A CA 1
ATOM 3963 C C . VAL A 1 548 ? 26.914 4.841 -23.573 1.00 80.94 548 VAL A C 1
ATOM 3965 O O . VAL A 1 548 ? 28.010 4.377 -23.273 1.00 80.94 548 VAL A O 1
ATOM 3968 N N . ALA A 1 549 ? 26.614 5.183 -24.829 1.00 77.81 549 ALA A N 1
ATOM 3969 C CA . ALA A 1 549 ? 27.413 4.808 -25.999 1.00 77.81 549 ALA A CA 1
ATOM 3970 C C . ALA A 1 549 ? 28.122 5.960 -26.718 1.00 77.81 549 ALA A C 1
ATOM 3972 O O . ALA A 1 549 ? 28.905 5.718 -27.641 1.00 77.81 549 ALA A O 1
ATOM 3973 N N . GLY A 1 550 ? 27.897 7.197 -26.280 1.00 82.12 550 GLY A N 1
ATOM 3974 C CA . GLY A 1 550 ? 28.426 8.402 -26.909 1.00 82.12 550 GLY A CA 1
ATOM 3975 C C . GLY A 1 550 ? 27.628 8.834 -28.141 1.00 82.12 550 GLY A C 1
ATOM 3976 O O . GLY A 1 550 ? 26.896 8.053 -28.754 1.00 82.12 550 GLY A O 1
ATOM 3977 N N . ASP A 1 551 ? 27.807 10.091 -28.546 1.00 80.56 551 ASP A N 1
ATOM 3978 C CA . ASP A 1 551 ? 27.024 10.710 -29.624 1.00 80.56 551 ASP A CA 1
ATOM 3979 C C . ASP A 1 551 ? 27.153 9.990 -30.967 1.00 80.56 551 ASP A C 1
ATOM 3981 O O . ASP A 1 551 ? 26.159 9.686 -31.631 1.00 80.56 551 ASP A O 1
ATOM 3985 N N . A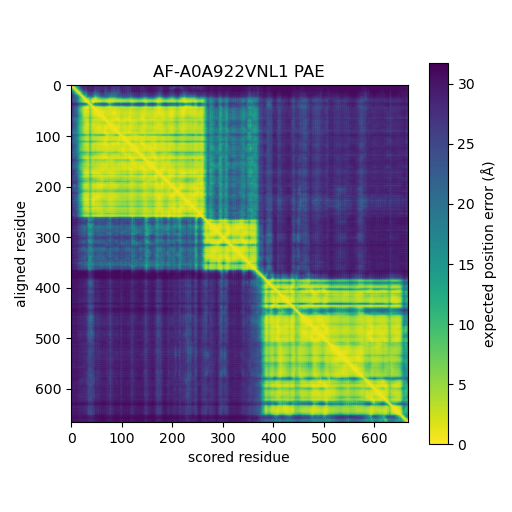LA A 1 552 ? 28.379 9.602 -31.319 1.00 80.00 552 ALA A N 1
ATOM 3986 C CA . ALA A 1 552 ? 28.653 8.896 -32.561 1.00 80.00 552 ALA A CA 1
ATOM 3987 C C . ALA A 1 552 ? 27.940 7.534 -32.652 1.00 80.00 552 ALA A C 1
ATOM 3989 O O . ALA A 1 552 ? 27.822 6.985 -33.749 1.00 80.00 552 ALA A O 1
ATOM 3990 N N . ALA A 1 553 ? 27.516 6.927 -31.535 1.00 77.88 553 ALA A N 1
ATOM 3991 C CA . ALA A 1 553 ? 26.777 5.666 -31.568 1.00 77.88 553 ALA A CA 1
ATOM 3992 C C . ALA A 1 553 ? 25.360 5.857 -32.118 1.00 77.88 553 ALA A C 1
ATOM 3994 O O . ALA A 1 553 ? 24.943 5.075 -32.970 1.00 77.88 553 ALA A O 1
ATOM 3995 N N . TRP A 1 554 ? 24.661 6.920 -31.708 1.00 83.50 554 TRP A N 1
ATOM 3996 C CA . TRP A 1 554 ? 23.347 7.260 -32.257 1.00 83.50 554 TRP A CA 1
ATOM 3997 C C . TRP A 1 554 ? 23.434 7.631 -33.737 1.00 83.50 554 TRP A C 1
ATOM 3999 O O . TRP A 1 554 ? 22.639 7.172 -34.566 1.00 83.50 554 TRP A O 1
ATOM 4009 N N . ASP A 1 555 ? 24.450 8.416 -34.088 1.00 85.19 555 ASP A N 1
ATOM 4010 C CA . ASP A 1 555 ? 24.582 8.945 -35.441 1.00 85.19 555 ASP A CA 1
ATOM 4011 C C . ASP A 1 555 ? 24.916 7.847 -36.466 1.00 85.19 555 ASP A C 1
ATOM 4013 O O . ASP A 1 555 ? 24.466 7.911 -37.610 1.00 85.19 555 ASP A O 1
ATOM 4017 N N . ARG A 1 556 ? 25.594 6.774 -36.040 1.00 82.44 556 ARG A N 1
ATOM 4018 C CA . ARG A 1 556 ? 25.883 5.588 -36.869 1.00 82.44 556 ARG A CA 1
ATOM 4019 C C . ARG A 1 556 ? 24.687 4.653 -37.079 1.00 82.44 556 ARG A C 1
ATOM 4021 O O . ARG A 1 556 ? 24.761 3.767 -37.931 1.00 82.44 556 ARG A O 1
ATOM 4028 N N . LEU A 1 557 ? 23.592 4.812 -36.330 1.00 81.00 557 LEU A N 1
ATOM 4029 C CA . LEU A 1 557 ? 22.404 3.980 -36.512 1.00 81.00 557 LEU A CA 1
ATOM 4030 C C . LEU A 1 557 ? 21.722 4.275 -37.851 1.00 81.00 557 LEU A C 1
ATOM 4032 O O . LEU A 1 557 ? 21.464 5.428 -38.196 1.00 81.00 557 LEU A O 1
ATOM 4036 N N . SER A 1 558 ? 21.335 3.216 -38.566 1.00 82.31 558 SER A N 1
ATOM 4037 C CA . SER A 1 558 ? 20.438 3.351 -39.718 1.00 82.31 558 SER A CA 1
ATOM 4038 C C . SER A 1 558 ? 19.090 3.960 -39.293 1.00 82.31 558 SER A C 1
ATOM 4040 O O . SER A 1 558 ? 18.662 3.746 -38.153 1.00 82.31 558 SER A O 1
ATOM 4042 N N . PRO A 1 559 ? 18.347 4.630 -40.196 1.00 82.69 559 PRO A N 1
ATOM 4043 C CA . PRO A 1 559 ? 17.023 5.178 -39.878 1.00 82.69 559 PRO A CA 1
ATOM 4044 C C . PRO A 1 559 ? 16.066 4.138 -39.279 1.00 82.69 559 PRO A C 1
ATOM 4046 O O . PRO A 1 559 ? 15.320 4.419 -38.344 1.00 82.69 559 PRO A O 1
ATOM 4049 N N . ARG A 1 560 ? 16.140 2.891 -39.765 1.00 79.06 560 ARG A N 1
ATOM 4050 C CA . ARG A 1 560 ? 15.345 1.769 -39.251 1.00 79.06 560 ARG A CA 1
ATOM 4051 C C . ARG A 1 560 ? 15.725 1.386 -37.818 1.00 79.06 560 ARG A C 1
ATOM 4053 O O . ARG A 1 560 ? 14.842 1.018 -37.047 1.00 79.06 560 ARG A O 1
ATOM 4060 N N . ALA A 1 561 ? 17.012 1.448 -37.475 1.00 77.62 561 ALA A N 1
ATOM 4061 C CA . ALA A 1 561 ? 17.502 1.154 -36.132 1.00 77.62 561 ALA A CA 1
ATOM 4062 C C . ALA A 1 561 ? 17.172 2.284 -35.142 1.00 77.62 561 ALA A C 1
ATOM 4064 O O . ALA A 1 561 ? 16.766 1.989 -34.021 1.00 77.62 561 ALA A O 1
ATOM 4065 N N . ARG A 1 562 ? 17.239 3.555 -35.568 1.00 84.69 562 ARG A N 1
ATOM 4066 C CA . ARG A 1 562 ? 16.789 4.695 -34.746 1.00 84.69 562 ARG A CA 1
ATOM 4067 C C . ARG A 1 562 ? 15.302 4.609 -34.434 1.00 84.69 562 ARG A C 1
ATOM 4069 O O . ARG A 1 562 ? 14.941 4.513 -33.270 1.00 84.69 562 ARG A O 1
ATOM 4076 N N . ALA A 1 563 ? 14.463 4.471 -35.462 1.00 82.25 563 ALA A N 1
ATOM 4077 C CA . ALA A 1 563 ? 13.017 4.322 -35.289 1.00 82.25 563 ALA A CA 1
ATOM 4078 C C . ALA A 1 563 ? 12.642 3.118 -34.412 1.00 82.25 563 ALA A C 1
ATOM 4080 O O . ALA A 1 563 ? 11.564 3.071 -33.824 1.00 82.25 563 ALA A O 1
ATOM 4081 N N . PHE A 1 564 ? 13.499 2.096 -34.371 1.00 78.94 564 PHE A N 1
ATOM 4082 C CA . PHE A 1 564 ? 13.339 0.981 -33.455 1.00 78.94 564 PHE A CA 1
ATOM 4083 C C . PHE A 1 564 ? 13.620 1.393 -32.015 1.00 78.94 564 PHE A C 1
ATOM 4085 O O . PHE A 1 564 ? 12.724 1.262 -31.190 1.00 78.94 564 PHE A O 1
ATOM 4092 N N . ILE A 1 565 ? 14.812 1.920 -31.746 1.00 81.12 565 ILE A N 1
ATOM 4093 C CA . ILE A 1 565 ? 15.253 2.316 -30.406 1.00 81.12 565 ILE A CA 1
ATOM 4094 C C . ILE A 1 565 ? 14.345 3.401 -29.813 1.00 81.12 565 ILE A C 1
ATOM 4096 O O . ILE A 1 565 ? 14.007 3.329 -28.638 1.00 81.12 565 ILE A O 1
ATOM 4100 N N . GLU A 1 566 ? 13.860 4.343 -30.621 1.00 85.69 566 GLU A N 1
ATOM 4101 C CA . GLU A 1 566 ? 12.925 5.397 -30.200 1.00 85.69 566 GLU A CA 1
ATOM 4102 C C . GLU A 1 566 ? 11.646 4.859 -29.538 1.00 85.69 566 GLU A C 1
ATOM 4104 O O . GLU A 1 566 ? 11.099 5.488 -28.634 1.00 85.69 566 GLU A O 1
ATOM 4109 N N . ARG A 1 567 ? 11.168 3.676 -29.945 1.00 83.31 567 ARG A N 1
ATOM 4110 C CA . ARG A 1 567 ? 9.981 3.046 -29.336 1.00 83.31 567 ARG A CA 1
ATOM 4111 C C . ARG A 1 567 ? 10.265 2.398 -27.983 1.00 83.31 567 ARG A C 1
ATOM 4113 O O . ARG A 1 567 ? 9.329 2.017 -27.290 1.00 83.31 567 ARG A O 1
ATOM 4120 N N . GLU A 1 568 ? 11.534 2.279 -27.614 1.00 82.94 568 GLU A N 1
ATOM 4121 C CA . GLU A 1 568 ? 12.006 1.553 -26.435 1.00 82.94 568 GLU A CA 1
ATOM 4122 C C . GLU A 1 568 ? 12.368 2.489 -25.273 1.00 82.94 568 GLU A C 1
ATOM 4124 O O . GLU A 1 568 ? 12.855 2.033 -24.238 1.00 82.94 568 GLU A O 1
ATOM 4129 N N . GLY A 1 569 ? 12.134 3.796 -25.419 1.00 85.25 569 GLY A N 1
ATOM 4130 C CA . GLY A 1 569 ? 12.497 4.784 -24.402 1.00 85.25 569 GLY A CA 1
ATOM 4131 C C . GLY A 1 569 ? 11.768 4.631 -23.073 1.00 85.25 569 GLY A C 1
ATOM 4132 O O . GLY A 1 569 ? 12.344 4.952 -22.041 1.00 85.25 569 GLY A O 1
ATOM 4133 N N . ASP A 1 570 ? 10.555 4.076 -23.073 1.00 84.31 570 ASP A N 1
ATOM 4134 C CA . ASP A 1 570 ? 9.852 3.699 -21.838 1.00 84.31 570 ASP A CA 1
ATOM 4135 C C . ASP A 1 570 ? 10.594 2.586 -21.085 1.00 84.31 570 ASP A C 1
ATOM 4137 O O . ASP A 1 570 ? 10.666 2.596 -19.860 1.00 84.31 570 ASP A O 1
ATOM 4141 N N . GLY A 1 571 ? 11.220 1.658 -21.816 1.00 80.75 571 GLY A N 1
ATOM 4142 C CA . GLY A 1 571 ? 12.076 0.632 -21.228 1.00 80.75 571 GLY A CA 1
ATOM 4143 C C . GLY A 1 571 ? 13.369 1.212 -20.656 1.00 80.75 571 GLY A C 1
ATOM 4144 O O . GLY A 1 571 ? 13.817 0.770 -19.604 1.00 80.75 571 GLY A O 1
ATOM 4145 N N . ALA A 1 572 ? 13.948 2.228 -21.305 1.00 83.56 572 ALA A N 1
ATOM 4146 C CA . ALA A 1 572 ? 15.077 2.963 -20.733 1.00 83.56 572 ALA A CA 1
ATOM 4147 C C . ALA A 1 572 ? 14.676 3.714 -19.462 1.00 83.56 572 ALA A C 1
ATOM 4149 O O . ALA A 1 572 ? 15.387 3.630 -18.465 1.00 83.56 572 ALA A O 1
ATOM 4150 N N . LEU A 1 573 ? 13.520 4.383 -19.466 1.00 85.19 573 LEU A N 1
ATOM 4151 C CA . LEU A 1 573 ? 12.993 5.064 -18.286 1.00 85.19 573 LEU A CA 1
ATOM 4152 C C . LEU A 1 573 ? 12.778 4.094 -17.114 1.00 85.19 573 LEU A C 1
ATOM 4154 O O . LEU A 1 573 ? 13.130 4.427 -15.986 1.00 85.19 573 LEU A O 1
ATOM 4158 N N . ALA A 1 574 ? 12.257 2.895 -17.380 1.00 80.69 574 ALA A N 1
ATOM 4159 C CA . ALA A 1 574 ? 12.069 1.873 -16.356 1.00 80.69 574 ALA A CA 1
ATOM 4160 C C . ALA A 1 574 ? 13.403 1.375 -15.759 1.00 80.69 574 ALA A C 1
ATOM 4162 O O . ALA A 1 574 ? 13.459 1.051 -14.573 1.00 80.69 574 ALA A O 1
ATOM 4163 N N . ASP A 1 575 ? 14.473 1.349 -16.561 1.00 83.25 575 ASP A N 1
ATOM 4164 C CA . ASP A 1 575 ? 15.773 0.799 -16.172 1.00 83.25 575 ASP A CA 1
ATOM 4165 C C . ASP A 1 575 ? 16.703 1.832 -15.503 1.00 83.25 575 ASP A C 1
ATOM 4167 O O . ASP A 1 575 ? 17.482 1.469 -14.624 1.00 83.25 575 ASP A O 1
ATOM 4171 N N . VAL A 1 576 ? 16.636 3.123 -15.862 1.00 79.25 576 VAL A N 1
ATOM 4172 C CA . VAL A 1 576 ? 17.673 4.110 -15.479 1.00 79.25 576 VAL A CA 1
ATOM 4173 C C . VAL A 1 576 ? 17.867 4.315 -13.971 1.00 79.25 576 VAL A C 1
ATOM 4175 O O . VAL A 1 576 ? 18.924 4.785 -13.553 1.00 79.25 576 VAL A O 1
ATOM 4178 N N . ARG A 1 577 ? 16.886 3.944 -13.137 1.00 74.94 577 ARG A N 1
ATOM 4179 C CA . ARG A 1 577 ? 16.986 4.020 -11.665 1.00 74.94 577 ARG A CA 1
ATOM 4180 C C . ARG A 1 577 ? 17.342 2.694 -10.982 1.00 74.94 577 ARG A C 1
ATOM 4182 O O . ARG A 1 577 ? 17.401 2.645 -9.754 1.00 74.94 577 ARG A O 1
ATOM 4189 N N . LEU A 1 578 ? 17.588 1.620 -11.731 1.00 73.56 578 LEU A N 1
ATOM 4190 C CA . LEU A 1 578 ? 17.913 0.298 -11.185 1.00 73.56 578 LEU A CA 1
ATOM 4191 C C . LEU A 1 578 ? 19.403 0.186 -10.792 1.00 73.56 578 LEU A C 1
ATOM 4193 O O . LEU A 1 578 ? 20.164 -0.556 -11.397 1.00 73.56 578 LEU A O 1
ATOM 4197 N N . GLY A 1 579 ? 19.846 0.911 -9.765 1.00 63.41 579 GLY A N 1
ATOM 4198 C CA . GLY A 1 579 ? 21.274 1.022 -9.405 1.00 63.41 579 GLY A CA 1
ATOM 4199 C C . GLY A 1 579 ? 21.960 -0.205 -8.770 1.00 63.41 579 GLY A C 1
ATOM 4200 O O . GLY A 1 579 ? 23.139 -0.104 -8.436 1.00 63.41 579 GLY A O 1
ATOM 4201 N N . GLY A 1 580 ? 21.256 -1.335 -8.590 1.00 62.66 580 GLY A N 1
ATOM 4202 C CA . GLY A 1 580 ? 21.675 -2.431 -7.695 1.00 62.66 580 GLY A CA 1
ATOM 4203 C C . GLY A 1 580 ? 21.509 -2.033 -6.221 1.00 62.66 580 GLY A C 1
ATOM 4204 O O . GLY A 1 580 ? 21.652 -0.859 -5.884 1.00 62.66 580 GLY A O 1
ATOM 4205 N N . LEU A 1 581 ? 21.122 -2.959 -5.338 1.00 60.97 581 LEU A N 1
ATOM 4206 C CA . LEU A 1 581 ? 20.732 -2.594 -3.962 1.00 60.97 581 LEU A CA 1
ATOM 4207 C C . LEU A 1 581 ? 21.773 -2.935 -2.894 1.00 60.97 581 LEU A C 1
ATOM 4209 O O . LEU A 1 581 ? 21.770 -2.277 -1.857 1.00 60.97 581 LEU A O 1
ATOM 4213 N N . ASP A 1 582 ? 22.610 -3.954 -3.098 1.00 69.75 582 ASP A N 1
ATOM 4214 C CA . ASP A 1 582 ? 23.434 -4.510 -2.017 1.00 69.75 582 ASP A CA 1
ATOM 4215 C C . ASP A 1 582 ? 24.746 -5.136 -2.541 1.00 69.75 582 ASP A C 1
ATOM 4217 O O . ASP A 1 582 ? 24.783 -6.335 -2.840 1.00 69.75 582 ASP A O 1
ATOM 4221 N N . PRO A 1 583 ? 25.837 -4.348 -2.633 1.00 71.12 583 PRO A N 1
ATOM 4222 C CA . PRO A 1 583 ? 27.183 -4.845 -2.921 1.00 71.12 583 PRO A CA 1
ATOM 4223 C C . PRO A 1 583 ? 27.632 -6.008 -2.032 1.00 71.12 583 PRO A C 1
ATOM 4225 O O . PRO A 1 583 ? 28.291 -6.926 -2.521 1.00 71.12 583 PRO A O 1
ATOM 4228 N N . ASP A 1 584 ? 27.270 -5.986 -0.747 1.00 75.75 584 ASP A N 1
ATOM 4229 C CA . ASP A 1 584 ? 27.655 -7.018 0.221 1.00 75.75 584 ASP A CA 1
ATOM 4230 C C . ASP A 1 584 ? 26.833 -8.294 0.013 1.00 75.75 584 ASP A C 1
ATOM 4232 O O . ASP A 1 584 ? 27.288 -9.415 0.255 1.00 75.75 584 ASP A O 1
ATOM 4236 N N . GLY A 1 585 ? 25.624 -8.142 -0.518 1.00 81.00 585 GLY A N 1
ATOM 4237 C CA . GLY A 1 585 ? 24.753 -9.242 -0.888 1.00 81.00 585 GLY A CA 1
ATOM 4238 C C . GLY A 1 585 ? 25.273 -10.107 -2.019 1.00 81.00 585 GLY A C 1
ATOM 4239 O O . GLY A 1 585 ? 24.957 -11.296 -2.058 1.00 81.00 585 GLY A O 1
ATOM 4240 N N . LEU A 1 586 ? 26.123 -9.559 -2.884 1.00 87.12 586 LEU A N 1
ATOM 4241 C CA . LEU A 1 586 ? 26.763 -10.311 -3.960 1.00 87.12 586 LEU A CA 1
ATOM 4242 C C . LEU A 1 586 ? 27.669 -11.434 -3.435 1.00 87.12 586 LEU A C 1
ATOM 4244 O O . LEU A 1 586 ? 27.780 -12.475 -4.081 1.00 87.12 586 LEU A O 1
ATOM 4248 N N . ALA A 1 587 ? 28.226 -11.286 -2.228 1.00 86.88 587 ALA A N 1
ATOM 4249 C CA . ALA A 1 587 ? 29.014 -12.334 -1.581 1.00 86.88 587 ALA A CA 1
ATOM 4250 C C . ALA A 1 587 ? 28.177 -13.567 -1.181 1.00 86.88 587 ALA A C 1
ATOM 4252 O O . ALA A 1 587 ? 28.735 -14.631 -0.918 1.00 86.88 587 ALA A O 1
ATOM 4253 N N . ARG A 1 588 ? 26.838 -13.450 -1.140 1.00 87.81 588 ARG A N 1
ATOM 4254 C CA . ARG A 1 588 ? 25.921 -14.572 -0.864 1.00 87.81 588 ARG A CA 1
ATOM 4255 C C . ARG A 1 588 ? 25.656 -15.450 -2.089 1.00 87.81 588 ARG A C 1
ATOM 4257 O O . ARG A 1 588 ? 25.052 -16.512 -1.942 1.00 87.81 588 ARG A O 1
ATOM 4264 N N . ILE A 1 589 ? 26.077 -15.024 -3.281 1.00 92.12 589 ILE A N 1
ATOM 4265 C CA . ILE A 1 589 ? 25.920 -15.816 -4.500 1.00 92.12 589 ILE A CA 1
ATOM 4266 C C . ILE A 1 589 ? 26.804 -17.062 -4.392 1.00 92.12 589 ILE A C 1
ATOM 4268 O O . ILE A 1 589 ? 28.019 -16.972 -4.237 1.00 92.12 589 ILE A O 1
ATOM 4272 N N . SER A 1 590 ? 26.173 -18.232 -4.478 1.00 87.81 590 SER A N 1
ATOM 4273 C CA . SER A 1 590 ? 26.829 -19.538 -4.340 1.00 87.81 590 SER A CA 1
ATOM 4274 C C . SER A 1 590 ? 26.877 -20.345 -5.640 1.00 87.81 590 SER A C 1
ATOM 4276 O O . SER A 1 590 ? 27.448 -21.435 -5.670 1.00 87.81 590 SER A O 1
ATOM 4278 N N . CYS A 1 591 ? 26.282 -19.828 -6.718 1.00 91.19 591 CYS A N 1
ATOM 4279 C CA . CYS A 1 591 ? 26.304 -20.441 -8.041 1.00 91.19 591 CYS A CA 1
ATOM 4280 C C . CYS A 1 591 ? 27.418 -19.849 -8.927 1.00 91.19 591 CYS A C 1
ATOM 4282 O O . CYS A 1 591 ? 27.808 -18.702 -8.711 1.00 91.19 591 CYS A O 1
ATOM 4284 N N . PRO A 1 592 ? 27.878 -20.562 -9.973 1.00 93.62 592 PRO A N 1
ATOM 4285 C CA . PRO A 1 592 ? 28.813 -20.010 -10.952 1.00 93.62 592 PRO A CA 1
ATOM 4286 C C . PRO A 1 592 ? 28.277 -18.734 -11.612 1.00 93.62 592 PRO A C 1
ATOM 4288 O O . PRO A 1 592 ? 27.108 -18.678 -12.010 1.00 93.62 592 PRO A O 1
ATOM 4291 N N . VAL A 1 593 ? 29.142 -17.728 -11.763 1.00 94.81 593 VAL A N 1
ATOM 4292 C CA . VAL A 1 593 ? 28.813 -16.452 -12.413 1.00 94.81 593 VAL A CA 1
ATOM 4293 C C . VAL A 1 593 ? 29.835 -16.134 -13.497 1.00 94.81 593 VAL A C 1
ATOM 4295 O O . VAL A 1 593 ? 31.038 -16.125 -13.246 1.00 94.81 593 VAL A O 1
ATOM 4298 N N . VAL A 1 594 ? 29.338 -15.820 -14.690 1.00 95.31 594 VAL A N 1
ATOM 4299 C CA . VAL A 1 594 ? 30.143 -15.337 -15.814 1.00 95.31 594 VAL A CA 1
ATOM 4300 C C . VAL A 1 594 ? 29.726 -13.909 -16.138 1.00 95.31 594 VAL A C 1
ATOM 4302 O O . VAL A 1 594 ? 28.560 -13.651 -16.450 1.00 95.31 594 VAL A O 1
ATOM 4305 N N . VAL A 1 595 ? 30.675 -12.977 -16.067 1.00 93.62 595 VAL A N 1
ATOM 4306 C CA . VAL A 1 595 ? 30.459 -11.572 -16.433 1.00 93.62 595 VAL A CA 1
ATOM 4307 C C . VAL A 1 595 ? 31.023 -11.322 -17.829 1.00 93.62 595 VAL A C 1
ATOM 4309 O O . VAL A 1 595 ? 32.208 -11.538 -18.069 1.00 93.62 595 VAL A O 1
ATOM 4312 N N . LEU A 1 596 ? 30.187 -10.859 -18.758 1.00 91.06 596 LEU A N 1
ATOM 4313 C CA . LEU A 1 596 ? 30.595 -10.561 -20.134 1.00 91.06 596 LEU A CA 1
ATOM 4314 C C . LEU A 1 596 ? 30.772 -9.057 -20.331 1.00 91.06 596 LEU A C 1
ATOM 4316 O O . LEU A 1 596 ? 29.921 -8.269 -19.917 1.00 91.06 596 LEU A O 1
ATOM 4320 N N . THR A 1 597 ? 31.837 -8.658 -21.021 1.00 89.00 597 THR A N 1
ATOM 4321 C CA . THR A 1 597 ? 32.072 -7.257 -21.419 1.00 89.00 597 THR A CA 1
ATOM 4322 C C . THR A 1 597 ? 32.572 -7.169 -22.854 1.00 89.00 597 THR A C 1
ATOM 4324 O O . THR A 1 597 ? 33.455 -7.937 -23.242 1.00 89.00 597 THR A O 1
ATOM 4327 N N . GLY A 1 598 ? 32.054 -6.223 -23.638 1.00 84.25 598 GLY A N 1
ATOM 4328 C CA . GLY A 1 598 ? 32.518 -5.967 -24.999 1.00 84.25 598 GLY A CA 1
ATOM 4329 C C . GLY A 1 598 ? 33.762 -5.078 -25.070 1.00 84.25 598 GLY A C 1
ATOM 4330 O O . GLY A 1 598 ? 33.936 -4.141 -24.295 1.00 84.25 598 GLY A O 1
ATOM 4331 N N . SER A 1 599 ? 34.609 -5.295 -26.080 1.00 79.56 599 SER A N 1
ATOM 4332 C CA . SER A 1 599 ? 35.825 -4.488 -26.265 1.00 79.56 599 SER A CA 1
ATOM 4333 C C . SER A 1 599 ? 35.572 -2.979 -26.421 1.00 79.56 599 SER A C 1
ATOM 4335 O O . SER A 1 599 ? 36.424 -2.188 -26.025 1.00 79.56 599 SER A O 1
ATOM 4337 N N . ALA A 1 600 ? 34.430 -2.568 -26.993 1.00 74.94 600 ALA A N 1
ATOM 4338 C CA . ALA A 1 600 ? 34.088 -1.153 -27.195 1.00 74.94 600 ALA A CA 1
ATOM 4339 C C . ALA A 1 600 ? 33.522 -0.461 -25.943 1.00 74.94 600 ALA A C 1
ATOM 4341 O O . ALA A 1 600 ? 33.463 0.765 -25.898 1.00 74.94 600 ALA A O 1
ATOM 4342 N N . SER A 1 601 ? 33.085 -1.238 -24.954 1.00 76.75 601 SER A N 1
ATOM 4343 C CA . SER A 1 601 ? 32.433 -0.759 -23.734 1.00 76.75 601 SER A CA 1
ATOM 4344 C C . SER A 1 601 ? 33.336 -0.891 -22.500 1.00 76.75 601 SER A C 1
ATOM 4346 O O . SER A 1 601 ? 32.996 -0.422 -21.414 1.00 76.75 601 SER A O 1
ATOM 4348 N N . GLU A 1 602 ? 34.521 -1.474 -22.705 1.00 82.12 602 GLU A N 1
ATOM 4349 C CA . GLU A 1 602 ? 35.570 -1.716 -21.722 1.00 82.12 602 GLU A CA 1
ATOM 4350 C C . GLU A 1 602 ? 35.865 -0.524 -20.800 1.00 82.12 602 GLU A C 1
ATOM 4352 O O . GLU A 1 602 ? 35.911 -0.740 -19.591 1.00 82.12 602 GLU A O 1
ATOM 4357 N N . PRO A 1 603 ? 36.014 0.727 -21.292 1.00 83.50 603 PRO A N 1
ATOM 4358 C CA . PRO A 1 603 ? 36.342 1.847 -20.409 1.00 83.50 603 PRO A CA 1
ATOM 4359 C C . PRO A 1 603 ? 35.243 2.162 -19.387 1.00 83.50 603 PRO A C 1
ATOM 4361 O O . PRO A 1 603 ? 35.512 2.818 -18.390 1.00 83.50 603 PRO A O 1
ATOM 4364 N N . PHE A 1 604 ? 34.006 1.732 -19.650 1.00 82.31 604 PHE A N 1
ATOM 4365 C CA . PHE A 1 604 ? 32.859 1.981 -18.784 1.00 82.31 604 PHE A CA 1
ATOM 4366 C C . PHE A 1 604 ? 32.498 0.750 -17.944 1.00 82.31 604 PHE A C 1
ATOM 4368 O O . PHE A 1 604 ? 32.409 0.842 -16.724 1.00 82.31 604 PHE A O 1
ATOM 4375 N N . TYR A 1 605 ? 32.324 -0.416 -18.574 1.00 86.69 605 TYR A N 1
ATOM 4376 C CA . TYR A 1 605 ? 31.901 -1.632 -17.868 1.00 86.69 605 TYR A CA 1
ATOM 4377 C C . TYR A 1 605 ? 33.052 -2.447 -17.285 1.00 86.69 605 TYR A C 1
ATOM 4379 O O . TYR A 1 605 ? 32.804 -3.280 -16.418 1.00 86.69 605 TYR A O 1
ATOM 4387 N N . GLY A 1 606 ? 34.293 -2.229 -17.725 1.00 88.94 606 GLY A N 1
ATOM 4388 C CA . GLY A 1 606 ? 35.446 -2.990 -17.246 1.00 88.94 606 GLY A CA 1
ATOM 4389 C C . GLY A 1 606 ? 35.675 -2.861 -15.740 1.00 88.94 606 GLY A C 1
ATOM 4390 O O . GLY A 1 606 ? 35.617 -3.879 -15.052 1.00 88.94 606 GLY A O 1
ATOM 4391 N N . PRO A 1 607 ? 35.812 -1.635 -15.199 1.00 89.19 607 PRO A N 1
ATOM 4392 C CA . PRO A 1 607 ? 35.992 -1.432 -13.760 1.00 89.19 607 PRO A CA 1
ATOM 4393 C C . PRO A 1 607 ? 34.845 -2.001 -12.907 1.00 89.19 607 PRO A C 1
ATOM 4395 O O . PRO A 1 607 ? 35.073 -2.540 -11.821 1.00 89.19 607 PRO A O 1
ATOM 4398 N N . ILE A 1 608 ? 33.606 -1.925 -13.414 1.00 90.50 608 ILE A N 1
ATOM 4399 C CA . ILE A 1 608 ? 32.420 -2.495 -12.756 1.00 90.50 608 ILE A CA 1
ATOM 4400 C C . ILE A 1 608 ? 32.513 -4.024 -12.736 1.00 90.50 608 ILE A C 1
ATOM 4402 O O . ILE A 1 608 ? 32.299 -4.648 -11.698 1.00 90.50 608 ILE A O 1
ATOM 4406 N N . ALA A 1 609 ? 32.850 -4.634 -13.874 1.00 90.94 609 ALA A N 1
ATOM 4407 C CA . ALA A 1 609 ? 32.964 -6.080 -14.011 1.00 90.94 609 ALA A CA 1
ATOM 4408 C C . ALA A 1 609 ? 34.087 -6.658 -13.139 1.00 90.94 609 ALA A C 1
ATOM 4410 O O . ALA A 1 609 ? 33.881 -7.683 -12.491 1.00 90.94 609 ALA A O 1
ATOM 4411 N N . ASP A 1 610 ? 35.231 -5.980 -13.055 1.00 90.31 610 ASP A N 1
ATOM 4412 C CA . ASP A 1 610 ? 36.338 -6.399 -12.188 1.00 90.31 610 ASP A CA 1
ATOM 4413 C C . ASP A 1 610 ? 35.933 -6.321 -10.707 1.00 90.31 610 ASP A C 1
ATOM 4415 O O . ASP A 1 610 ? 36.171 -7.251 -9.932 1.00 90.31 610 ASP A O 1
ATOM 4419 N N . SER A 1 611 ? 35.216 -5.259 -10.328 1.00 88.81 611 SER A N 1
ATOM 4420 C CA . SER A 1 611 ? 34.672 -5.088 -8.975 1.00 88.81 611 SER A CA 1
ATOM 4421 C C . SER A 1 611 ? 33.597 -6.118 -8.615 1.00 88.81 611 SER A C 1
ATOM 4423 O O . SER A 1 611 ? 33.478 -6.482 -7.441 1.00 88.81 611 SER A O 1
ATOM 4425 N N . LEU A 1 612 ? 32.820 -6.584 -9.599 1.00 90.50 612 LEU A N 1
ATOM 4426 C CA . LEU A 1 612 ? 31.855 -7.675 -9.446 1.00 90.50 612 LEU A CA 1
ATOM 4427 C C . LEU A 1 612 ? 32.568 -9.012 -9.234 1.00 90.50 612 LEU A C 1
ATOM 4429 O O . LEU A 1 612 ? 32.269 -9.715 -8.270 1.00 90.50 612 LEU A O 1
ATOM 4433 N N . VAL A 1 613 ? 33.536 -9.341 -10.095 1.00 91.00 613 VAL A N 1
ATOM 4434 C CA . VAL A 1 613 ? 34.304 -10.593 -10.003 1.00 91.00 613 VAL A CA 1
ATOM 4435 C C . VAL A 1 613 ? 35.057 -10.698 -8.679 1.00 91.00 613 VAL A C 1
ATOM 4437 O O . VAL A 1 613 ? 35.096 -11.770 -8.083 1.00 91.00 613 VAL A O 1
ATOM 4440 N N . ALA A 1 614 ? 35.594 -9.588 -8.171 1.00 88.81 614 ALA A N 1
ATOM 4441 C CA . ALA A 1 614 ? 36.274 -9.570 -6.879 1.00 88.81 614 ALA A CA 1
ATOM 4442 C C . ALA A 1 614 ? 35.344 -9.860 -5.681 1.00 88.81 614 ALA A C 1
ATOM 4444 O O . ALA A 1 614 ? 35.818 -10.316 -4.641 1.00 88.81 614 ALA A O 1
ATOM 4445 N N . ARG A 1 615 ? 34.037 -9.587 -5.803 1.00 88.44 615 ARG A N 1
ATOM 4446 C CA . ARG A 1 615 ? 33.054 -9.710 -4.708 1.00 88.44 615 ARG A CA 1
ATOM 4447 C C . ARG A 1 615 ? 32.203 -10.972 -4.773 1.00 88.44 615 ARG A C 1
ATOM 4449 O O . ARG A 1 615 ? 31.667 -11.384 -3.748 1.00 88.44 615 ARG A O 1
ATOM 4456 N N . VAL A 1 616 ? 32.062 -11.571 -5.952 1.00 89.88 616 VAL A N 1
ATOM 4457 C CA . VAL A 1 616 ? 31.248 -12.770 -6.158 1.00 89.88 616 VAL A CA 1
ATOM 4458 C C . VAL A 1 616 ? 32.145 -14.011 -6.133 1.00 89.88 616 VAL A C 1
ATOM 4460 O O . VAL A 1 616 ? 32.978 -14.178 -7.028 1.00 89.88 616 VAL A O 1
ATOM 4463 N N . PRO A 1 617 ? 31.988 -14.915 -5.148 1.00 84.12 617 PRO A N 1
ATOM 4464 C CA . PRO A 1 617 ? 32.802 -16.121 -5.061 1.00 84.12 617 PRO A CA 1
ATOM 4465 C C . PRO A 1 617 ? 32.718 -16.975 -6.334 1.00 84.12 617 PRO A C 1
ATOM 4467 O O . PRO A 1 617 ? 31.638 -17.375 -6.760 1.00 84.12 617 PRO A O 1
ATOM 4470 N N . GLY A 1 618 ? 33.871 -17.273 -6.940 1.00 82.62 618 GLY A N 1
ATOM 4471 C CA . GLY A 1 618 ? 33.952 -18.109 -8.144 1.00 82.62 618 GLY A CA 1
ATOM 4472 C C . GLY A 1 618 ? 33.434 -17.448 -9.427 1.00 82.62 618 GLY A C 1
ATOM 4473 O O . GLY A 1 618 ? 33.313 -18.131 -10.447 1.00 82.62 618 GLY A O 1
ATOM 4474 N N . ALA A 1 619 ? 33.140 -16.143 -9.401 1.00 90.88 619 ALA A N 1
ATOM 4475 C CA . ALA A 1 619 ? 32.872 -15.396 -10.619 1.00 90.88 619 ALA A CA 1
ATOM 4476 C C . ALA A 1 619 ? 34.144 -15.229 -11.454 1.00 90.88 619 ALA A C 1
ATOM 4478 O O . ALA A 1 619 ? 35.249 -15.118 -10.925 1.00 90.88 619 ALA A O 1
ATOM 4479 N N . HIS A 1 620 ? 33.977 -15.164 -12.768 1.00 91.06 620 HIS A N 1
ATOM 4480 C CA . HIS A 1 620 ? 35.037 -14.764 -13.685 1.00 91.06 620 HIS A CA 1
ATOM 4481 C C . HIS A 1 620 ? 34.458 -13.936 -14.824 1.00 91.06 620 HIS A C 1
ATOM 4483 O O . HIS A 1 620 ? 33.245 -13.896 -15.060 1.00 91.06 620 HIS A O 1
ATOM 4489 N N . ARG A 1 621 ? 35.353 -13.230 -15.507 1.00 91.06 621 ARG A N 1
ATOM 4490 C CA . ARG A 1 621 ? 35.008 -12.291 -16.561 1.00 91.06 621 ARG A CA 1
ATOM 4491 C C . ARG A 1 621 ? 35.544 -12.774 -17.898 1.00 91.06 621 ARG A C 1
ATOM 4493 O O . ARG A 1 621 ? 36.713 -13.145 -17.999 1.00 91.06 621 ARG A O 1
ATOM 4500 N N . ILE A 1 622 ? 34.702 -12.678 -18.922 1.00 89.75 622 ILE A N 1
ATOM 4501 C CA . ILE A 1 622 ? 35.066 -12.947 -20.309 1.00 89.75 622 ILE A CA 1
ATOM 4502 C C . ILE A 1 622 ? 34.937 -11.661 -21.117 1.00 89.75 622 ILE A C 1
ATOM 4504 O O . ILE A 1 622 ? 33.896 -10.991 -21.129 1.00 89.75 622 ILE A O 1
ATOM 4508 N N . ARG A 1 623 ? 36.009 -11.328 -21.834 1.00 88.12 623 ARG A N 1
ATOM 4509 C CA . ARG A 1 623 ? 36.024 -10.192 -22.752 1.00 88.12 623 ARG A CA 1
ATOM 4510 C C . ARG A 1 623 ? 35.680 -10.649 -24.164 1.00 88.12 623 ARG A C 1
ATOM 4512 O O . ARG A 1 623 ? 36.342 -11.525 -24.709 1.00 88.12 623 ARG A O 1
ATOM 4519 N N . VAL A 1 624 ? 34.666 -10.025 -24.760 1.00 84.31 624 VAL A N 1
ATOM 4520 C CA . VAL A 1 624 ? 34.167 -10.349 -26.102 1.00 84.31 624 VAL A CA 1
ATOM 4521 C C . VAL A 1 624 ? 34.824 -9.410 -27.128 1.00 84.31 624 VAL A C 1
ATOM 4523 O O . VAL A 1 624 ? 34.541 -8.201 -27.119 1.00 84.31 624 VAL A O 1
ATOM 4526 N N . PRO A 1 625 ? 35.711 -9.912 -28.011 1.00 75.06 625 PRO A N 1
ATOM 4527 C CA . PRO A 1 625 ? 36.430 -9.073 -28.966 1.00 75.06 625 PRO A CA 1
ATOM 4528 C C . PRO A 1 625 ? 35.516 -8.507 -30.060 1.00 75.06 625 PRO A C 1
ATOM 4530 O O . PRO A 1 625 ? 34.577 -9.162 -30.503 1.00 75.06 625 PRO A O 1
ATOM 4533 N N . ARG A 1 626 ? 35.841 -7.308 -30.566 1.00 67.19 626 ARG A N 1
ATOM 4534 C CA . ARG A 1 626 ? 35.207 -6.665 -31.742 1.00 67.19 626 ARG A CA 1
ATOM 4535 C C . ARG A 1 626 ? 33.700 -6.412 -31.618 1.00 67.19 626 ARG A C 1
ATOM 4537 O O . ARG A 1 626 ? 33.043 -6.107 -32.612 1.00 67.19 626 ARG A O 1
ATOM 4544 N N . LEU A 1 627 ? 33.162 -6.469 -30.406 1.00 65.50 627 LEU A N 1
ATOM 4545 C CA . LEU A 1 627 ? 31.782 -6.105 -30.139 1.00 65.50 627 LEU A CA 1
ATOM 4546 C C . LEU A 1 627 ? 31.648 -4.574 -30.090 1.00 65.50 627 LEU A C 1
ATOM 4548 O O . LEU A 1 627 ? 32.281 -3.920 -29.259 1.00 65.50 627 LEU A O 1
ATOM 4552 N N . GLY A 1 628 ? 30.842 -4.001 -30.987 1.00 62.28 628 GLY A N 1
ATOM 4553 C CA . GLY A 1 628 ? 30.488 -2.578 -30.969 1.00 62.28 628 GLY A CA 1
ATOM 4554 C C . GLY A 1 628 ? 29.393 -2.258 -29.944 1.00 62.28 628 GLY A C 1
ATOM 4555 O O . GLY A 1 628 ? 28.595 -3.120 -29.591 1.00 62.28 628 GLY A O 1
ATOM 4556 N N . HIS A 1 629 ? 29.307 -1.000 -29.500 1.00 60.16 629 HIS A N 1
ATOM 4557 C CA . HIS A 1 629 ? 28.265 -0.530 -28.574 1.00 60.16 629 HIS A CA 1
ATOM 4558 C C . HIS A 1 629 ? 26.982 -0.126 -29.330 1.00 60.16 629 HIS A C 1
ATOM 4560 O O . HIS A 1 629 ? 26.549 1.024 -29.314 1.00 60.16 629 HIS A O 1
ATOM 4566 N N . ALA A 1 630 ? 26.417 -1.061 -30.097 1.00 50.88 630 ALA A N 1
ATOM 4567 C CA . ALA A 1 630 ? 25.270 -0.815 -30.970 1.00 50.88 630 ALA A CA 1
ATOM 4568 C C . ALA A 1 630 ? 23.998 -1.468 -30.412 1.00 50.88 630 ALA A C 1
ATOM 4570 O O . ALA A 1 630 ? 23.564 -2.468 -30.967 1.00 50.88 630 ALA A O 1
ATOM 4571 N N . GLY A 1 631 ? 23.414 -0.902 -29.344 1.00 53.66 631 GLY A N 1
ATOM 4572 C CA . GLY A 1 631 ? 22.127 -1.307 -28.742 1.00 53.66 631 GLY A CA 1
ATOM 4573 C C . GLY A 1 631 ? 22.050 -2.770 -28.248 1.00 53.66 631 GLY A C 1
ATOM 4574 O O . GLY A 1 631 ? 22.701 -3.658 -28.795 1.00 53.66 631 GLY A O 1
ATOM 4575 N N . PRO A 1 632 ? 21.247 -3.106 -27.226 1.00 60.41 632 PRO A N 1
ATOM 4576 C CA . PRO A 1 632 ? 21.186 -4.492 -26.787 1.00 60.41 632 PRO A CA 1
ATOM 4577 C C . PRO A 1 632 ? 20.357 -5.335 -27.762 1.00 60.41 632 PRO A C 1
ATOM 4579 O O . PRO A 1 632 ? 19.244 -4.982 -28.164 1.00 60.41 632 PRO A O 1
ATOM 4582 N N . ILE A 1 633 ? 20.929 -6.485 -28.124 1.00 67.69 633 ILE A N 1
ATOM 4583 C CA . ILE A 1 633 ? 20.331 -7.543 -28.952 1.00 67.69 633 ILE A CA 1
ATOM 4584 C C . ILE A 1 633 ? 20.016 -7.098 -30.398 1.00 67.69 633 ILE A C 1
ATOM 4586 O O . ILE A 1 633 ? 18.951 -7.381 -30.956 1.00 67.69 633 ILE A O 1
ATOM 4590 N N . THR A 1 634 ? 20.934 -6.378 -31.040 1.00 66.19 634 THR A N 1
ATOM 4591 C CA . THR A 1 634 ? 20.827 -6.018 -32.469 1.00 66.19 634 THR A CA 1
ATOM 4592 C C . THR A 1 634 ? 21.161 -7.178 -33.411 1.00 66.19 634 THR A C 1
ATOM 4594 O O . THR A 1 634 ? 20.566 -7.267 -34.485 1.00 66.19 634 THR A O 1
ATOM 4597 N N . ASP A 1 635 ? 22.005 -8.115 -32.969 1.00 76.62 635 ASP A N 1
ATOM 4598 C CA . ASP A 1 635 ? 22.285 -9.396 -33.628 1.00 76.62 635 ASP A CA 1
ATOM 4599 C C . ASP A 1 635 ? 22.076 -10.569 -32.644 1.00 76.62 635 ASP A C 1
ATOM 4601 O O . ASP A 1 635 ? 23.000 -10.966 -31.928 1.00 76.62 635 ASP A O 1
ATOM 4605 N N . PRO A 1 636 ? 20.853 -11.129 -32.566 1.00 80.56 636 PRO A N 1
ATOM 4606 C CA . PRO A 1 636 ? 20.551 -12.240 -31.668 1.00 80.56 636 PRO A CA 1
ATOM 4607 C C . PRO A 1 636 ? 21.396 -13.498 -31.916 1.00 80.56 636 PRO A C 1
ATOM 4609 O O . PRO A 1 636 ? 21.599 -14.263 -30.977 1.00 80.56 636 PRO A O 1
ATOM 4612 N N . ALA A 1 637 ? 21.876 -13.726 -33.145 1.00 81.12 637 ALA A N 1
ATOM 4613 C CA . ALA A 1 637 ? 22.649 -14.919 -33.484 1.00 81.12 637 ALA A CA 1
ATOM 4614 C C . ALA A 1 637 ? 24.072 -14.830 -32.922 1.00 81.12 637 ALA A C 1
ATOM 4616 O O . ALA A 1 637 ? 24.534 -15.762 -32.260 1.00 81.12 637 ALA A O 1
ATOM 4617 N N . ALA A 1 638 ? 24.735 -13.688 -33.128 1.00 81.25 638 ALA A N 1
ATOM 4618 C CA . ALA A 1 638 ? 26.055 -13.428 -32.559 1.00 81.25 638 ALA A CA 1
ATOM 4619 C C . ALA A 1 638 ? 26.007 -13.377 -31.022 1.00 81.25 638 ALA A C 1
ATOM 4621 O O . ALA A 1 638 ? 26.800 -14.036 -30.354 1.00 81.25 638 ALA A O 1
ATOM 4622 N N . VAL A 1 639 ? 25.026 -12.666 -30.453 1.00 83.56 639 VAL A N 1
ATOM 4623 C CA . VAL A 1 639 ? 24.830 -12.587 -28.993 1.00 83.56 639 VAL A CA 1
ATOM 4624 C C . VAL A 1 639 ? 24.530 -13.968 -28.399 1.00 83.56 639 VAL A C 1
ATOM 4626 O O . VAL A 1 639 ? 25.092 -14.334 -27.368 1.00 83.56 639 VAL A O 1
ATOM 4629 N N . GLY A 1 640 ? 23.681 -14.762 -29.057 1.00 87.06 640 GLY A N 1
ATOM 4630 C CA . GLY A 1 640 ? 23.341 -16.112 -28.612 1.00 87.06 640 GLY A CA 1
ATOM 4631 C C . GLY A 1 640 ? 24.517 -17.088 -28.656 1.00 87.06 640 GLY A C 1
ATOM 4632 O O . GLY A 1 640 ? 24.599 -17.950 -27.787 1.00 87.06 640 GLY A O 1
ATOM 4633 N N . ALA A 1 641 ? 25.443 -16.945 -29.613 1.00 85.75 641 ALA A N 1
ATOM 4634 C CA . ALA A 1 641 ? 26.670 -17.743 -29.662 1.00 85.75 641 ALA A CA 1
ATOM 4635 C C . ALA A 1 641 ? 27.564 -17.482 -28.440 1.00 85.75 641 ALA A C 1
ATOM 4637 O O . ALA A 1 641 ? 27.909 -18.421 -27.727 1.00 85.75 641 ALA A O 1
ATOM 4638 N N . VAL A 1 642 ? 27.828 -16.206 -28.141 1.00 87.25 642 VAL A N 1
ATOM 4639 C CA . VAL A 1 642 ? 28.653 -15.793 -26.994 1.00 87.25 642 VAL A CA 1
ATOM 4640 C C . VAL A 1 642 ? 28.025 -16.226 -25.668 1.00 87.25 642 VAL A C 1
ATOM 4642 O O . VAL A 1 642 ? 28.700 -16.783 -24.805 1.00 87.25 642 VAL A O 1
ATOM 4645 N N . ILE A 1 643 ? 26.715 -16.010 -25.494 1.00 89.06 643 ILE A N 1
ATOM 4646 C CA . ILE A 1 643 ? 26.012 -16.458 -24.283 1.00 89.06 643 ILE A CA 1
ATOM 4647 C C . ILE A 1 643 ? 26.061 -17.984 -24.171 1.00 89.06 643 ILE A C 1
ATOM 4649 O O . ILE A 1 643 ? 26.219 -18.500 -23.071 1.00 89.06 643 ILE A O 1
ATOM 4653 N N . HIS A 1 644 ? 25.927 -18.720 -25.275 1.00 87.88 644 HIS A N 1
ATOM 4654 C CA . HIS A 1 644 ? 25.997 -20.178 -25.245 1.00 87.88 644 HIS A CA 1
ATOM 4655 C C . HIS A 1 644 ? 27.373 -20.683 -24.791 1.00 87.88 644 HIS A C 1
ATOM 4657 O O . HIS A 1 644 ? 27.428 -21.569 -23.943 1.00 87.88 644 HIS A O 1
ATOM 4663 N N . GLU A 1 645 ? 28.462 -20.099 -25.286 1.00 87.12 645 GLU A N 1
ATOM 4664 C CA . GLU A 1 645 ? 29.820 -20.422 -24.827 1.00 87.12 645 GLU A CA 1
ATOM 4665 C C . GLU A 1 645 ? 29.993 -20.119 -23.334 1.00 87.12 645 GLU A C 1
ATOM 4667 O O . GLU A 1 645 ? 30.414 -20.991 -22.575 1.00 87.12 645 GLU A O 1
ATOM 4672 N N . ALA A 1 646 ? 29.536 -18.947 -22.882 1.00 86.62 646 ALA A N 1
ATOM 4673 C CA . ALA A 1 646 ? 29.535 -18.586 -21.464 1.00 86.62 646 ALA A CA 1
ATOM 4674 C C . ALA A 1 646 ? 28.694 -19.550 -20.603 1.00 86.62 646 ALA A C 1
ATOM 4676 O O . ALA A 1 646 ? 29.051 -19.854 -19.467 1.00 86.62 646 ALA A O 1
ATOM 4677 N N . LEU A 1 647 ? 27.576 -20.061 -21.133 1.00 86.19 647 LEU A N 1
ATOM 4678 C CA . LEU A 1 647 ? 26.745 -21.066 -20.463 1.00 86.19 647 LEU A CA 1
ATOM 4679 C C . LEU A 1 647 ? 27.444 -22.425 -20.365 1.00 86.19 647 LEU A C 1
ATOM 4681 O O . LEU A 1 647 ? 27.271 -23.112 -19.358 1.00 86.19 647 LEU A O 1
ATOM 4685 N N . VAL A 1 648 ? 28.193 -22.830 -21.395 1.00 85.75 648 VAL A N 1
ATOM 4686 C CA . VAL A 1 648 ? 29.019 -24.045 -21.351 1.00 85.75 648 VAL A CA 1
ATOM 4687 C C . VAL A 1 648 ? 30.087 -23.886 -20.274 1.00 85.75 648 VAL A C 1
ATOM 4689 O O . VAL A 1 648 ? 30.192 -24.747 -19.403 1.00 85.75 648 VAL A O 1
ATOM 4692 N N . GLU A 1 649 ? 30.784 -22.753 -20.260 1.00 81.44 649 GLU A N 1
ATOM 4693 C CA . GLU A 1 649 ? 31.826 -22.460 -19.278 1.00 81.44 649 GLU A CA 1
ATOM 4694 C C . GLU A 1 649 ? 31.281 -22.439 -17.844 1.00 81.44 649 GLU A C 1
ATOM 4696 O O . GLU A 1 649 ? 31.802 -23.134 -16.972 1.00 81.44 649 GLU A O 1
ATOM 4701 N N . ALA A 1 650 ? 30.152 -21.763 -17.608 1.00 79.75 650 ALA A N 1
ATOM 4702 C CA . ALA A 1 650 ? 29.483 -21.742 -16.307 1.00 79.75 650 ALA A CA 1
ATOM 4703 C C . ALA A 1 650 ? 29.121 -23.147 -15.782 1.00 79.75 650 ALA A C 1
ATOM 4705 O O . ALA A 1 650 ? 29.050 -23.350 -14.570 1.00 79.75 650 ALA A O 1
ATOM 4706 N N . ARG A 1 651 ? 28.878 -24.117 -16.677 1.00 75.50 651 ARG A N 1
ATOM 4707 C CA . ARG A 1 651 ? 28.555 -25.512 -16.323 1.00 75.50 651 ARG A CA 1
ATOM 4708 C C . ARG A 1 651 ? 29.797 -26.371 -16.098 1.00 75.50 651 ARG A C 1
ATOM 4710 O O . ARG A 1 651 ? 29.733 -27.321 -15.320 1.00 75.50 651 ARG A O 1
ATOM 4717 N N . THR A 1 652 ? 30.895 -26.086 -16.795 1.00 71.25 652 THR A N 1
ATOM 4718 C CA . THR A 1 652 ? 32.127 -26.890 -16.738 1.00 71.25 652 THR A CA 1
ATOM 4719 C C . THR A 1 652 ? 33.121 -26.408 -15.686 1.00 71.25 652 THR A C 1
ATOM 4721 O O . THR A 1 652 ? 33.960 -27.190 -15.233 1.00 71.25 652 THR A O 1
ATOM 4724 N N . SER A 1 653 ? 33.038 -25.143 -15.276 1.00 58.72 653 SER A N 1
ATOM 4725 C CA . SER A 1 653 ? 33.963 -24.547 -14.315 1.00 58.72 653 SER A CA 1
ATOM 4726 C C . SER A 1 653 ? 33.714 -25.069 -12.895 1.00 58.72 653 SER A C 1
ATOM 4728 O O . SER A 1 653 ? 32.685 -24.800 -12.278 1.00 58.72 653 SER A O 1
ATOM 4730 N N . ARG A 1 654 ? 34.684 -25.813 -12.342 1.00 51.72 654 ARG A N 1
ATOM 4731 C CA . ARG A 1 654 ? 34.797 -26.009 -10.884 1.00 51.72 654 ARG A CA 1
ATOM 4732 C C . ARG A 1 654 ? 35.136 -24.661 -10.231 1.00 51.72 654 ARG A C 1
ATOM 4734 O O . ARG A 1 654 ? 35.844 -23.882 -10.867 1.00 51.72 654 ARG A O 1
ATOM 4741 N N . PRO A 1 655 ? 34.697 -24.388 -8.986 1.00 44.59 655 PRO A N 1
ATOM 4742 C CA . PRO A 1 655 ? 35.027 -23.141 -8.298 1.00 44.59 655 PRO A CA 1
ATOM 4743 C C . PRO A 1 655 ? 36.550 -22.950 -8.270 1.00 44.59 655 PRO A C 1
ATOM 4745 O O . PRO A 1 655 ? 37.267 -23.726 -7.637 1.00 44.59 655 PRO A O 1
ATOM 4748 N N . GLN A 1 656 ? 37.037 -21.957 -9.015 1.00 42.84 656 GLN A N 1
ATOM 4749 C CA . GLN A 1 656 ? 38.436 -21.538 -9.015 1.00 42.84 656 GLN A CA 1
ATOM 4750 C C . GLN A 1 656 ? 38.642 -20.384 -8.024 1.00 42.84 656 GLN A C 1
ATOM 4752 O O . GLN A 1 656 ? 37.692 -19.651 -7.731 1.00 42.84 656 GLN A O 1
ATOM 4757 N N . PRO A 1 657 ? 39.864 -20.219 -7.483 1.00 37.25 657 PRO A N 1
ATOM 4758 C CA . PRO A 1 657 ? 40.188 -19.076 -6.639 1.00 37.25 657 PRO A CA 1
ATOM 4759 C C . PRO A 1 657 ? 40.022 -17.752 -7.414 1.00 37.25 657 PRO A C 1
ATOM 4761 O O . PRO A 1 657 ? 40.157 -17.736 -8.639 1.00 37.25 657 PRO A O 1
ATOM 4764 N N . PRO A 1 658 ? 39.714 -16.643 -6.720 1.00 39.47 658 PRO A N 1
ATOM 4765 C CA . PRO A 1 658 ? 39.343 -15.380 -7.357 1.00 39.47 658 PRO A CA 1
ATOM 4766 C C . PRO A 1 658 ? 40.500 -14.771 -8.170 1.00 39.47 658 PRO A C 1
ATOM 4768 O O . PRO A 1 658 ? 41.615 -14.673 -7.660 1.00 39.47 658 PRO A O 1
ATOM 4771 N N . GLY A 1 659 ? 40.218 -14.308 -9.402 1.00 47.03 659 GLY A N 1
ATOM 4772 C CA . GLY A 1 659 ? 41.075 -13.332 -10.105 1.00 47.03 659 GLY A CA 1
ATOM 4773 C C . GLY A 1 659 ? 41.532 -13.614 -11.548 1.00 47.03 659 GLY A C 1
ATOM 4774 O O . GLY A 1 659 ? 42.455 -12.945 -12.001 1.00 47.03 659 GLY A O 1
ATOM 4775 N N . GLY A 1 660 ? 40.952 -14.563 -12.291 1.00 45.72 660 GLY A N 1
ATOM 4776 C CA . GLY A 1 660 ? 41.359 -14.836 -13.683 1.00 45.72 660 GLY A CA 1
ATOM 4777 C C . GLY A 1 660 ? 40.531 -14.098 -14.746 1.00 45.72 660 GLY A C 1
ATOM 4778 O O . GLY A 1 660 ? 39.317 -14.282 -14.807 1.00 45.72 660 GLY A O 1
ATOM 4779 N N . THR A 1 661 ? 41.184 -13.323 -15.621 1.00 45.31 661 THR A N 1
ATOM 4780 C CA . THR A 1 661 ? 40.598 -12.781 -16.867 1.00 45.31 661 THR A CA 1
ATOM 4781 C C . THR A 1 661 ? 40.967 -13.695 -18.034 1.00 45.31 661 THR A C 1
ATOM 4783 O O . THR A 1 661 ? 42.152 -13.950 -18.249 1.00 45.31 661 THR A O 1
ATOM 4786 N N . MET A 1 662 ? 39.981 -14.165 -18.804 1.00 50.81 662 MET A N 1
ATOM 4787 C CA . MET A 1 662 ? 40.200 -15.045 -19.961 1.00 50.81 662 MET A CA 1
ATOM 4788 C C . MET A 1 662 ? 39.599 -14.439 -21.243 1.00 50.81 662 MET A C 1
ATOM 4790 O O . MET A 1 662 ? 38.571 -13.758 -21.207 1.00 50.81 662 MET A O 1
ATOM 4794 N N . GLU A 1 663 ? 40.263 -14.648 -22.381 1.00 48.88 663 GLU A N 1
ATOM 4795 C CA . GLU A 1 663 ? 39.871 -14.113 -23.693 1.00 48.88 663 GLU A CA 1
ATOM 4796 C C . GLU A 1 663 ? 39.278 -15.244 -24.553 1.00 48.88 663 GLU A C 1
ATOM 4798 O O . GLU A 1 663 ? 39.890 -16.305 -24.686 1.00 48.88 663 GLU A O 1
ATOM 4803 N N . LEU A 1 664 ? 38.081 -15.046 -25.120 1.00 39.19 664 LEU A N 1
ATOM 4804 C CA . LEU A 1 664 ? 37.421 -16.047 -25.971 1.00 39.19 664 LEU A CA 1
ATOM 4805 C C . LEU A 1 664 ? 38.201 -16.243 -27.282 1.00 39.19 664 LEU A C 1
ATOM 4807 O O . LEU A 1 664 ? 38.424 -15.293 -28.040 1.00 39.19 664 LEU A O 1
ATOM 4811 N N . ALA A 1 665 ? 38.602 -17.483 -27.569 1.00 39.84 665 ALA A N 1
ATOM 4812 C CA . ALA A 1 665 ? 39.278 -17.839 -28.811 1.00 39.84 665 ALA A CA 1
ATOM 4813 C C . ALA A 1 665 ? 38.265 -17.997 -29.964 1.00 39.84 665 ALA A C 1
ATOM 4815 O O . ALA A 1 665 ? 37.529 -18.973 -29.994 1.00 39.84 665 ALA A O 1
ATOM 4816 N N . ARG A 1 666 ? 38.290 -17.003 -30.866 1.00 34.59 666 ARG A N 1
ATOM 4817 C CA . ARG A 1 666 ? 37.733 -16.882 -32.238 1.00 34.59 666 ARG A CA 1
ATOM 4818 C C . ARG A 1 666 ? 36.553 -17.737 -32.693 1.00 34.59 666 ARG A C 1
ATOM 4820 O O . ARG A 1 666 ? 36.750 -18.956 -32.881 1.00 34.59 666 ARG A O 1
#

Foldseek 3Di:
DDDDDDDPDPPPPPPDPCPPPPPDDQQDFDAWAWDCDLLRGTWTFTFGNQLLLQLLVLVCVVFDQKQEEEQQDDCSHLQSVSRVSNCVNSVHYYHYDPHLDLVRVLVQCVDPVHTQEYEAELVSLVVNCVVCPLAARPPSHREYEYDDAQHFLVSLVSNVVSVHFYKQFDDDVQNSHGFAIDGSVCCVVDPQFNHAGGVQKDWDFDPADPVQKHWIKIAHSSGTPATDVCVPNRCVQQPPVRIGGPQWIWHADPVRITRGQGRPPFWAFWQNDTAGQSQLQNLLCPDQQFDGKTWGWDQDPVTRTAIAMETETPDPVPPPDPVVQQVSSVVPDDNRRRGPYYHYDNDADADSSRYGPVLQVNVVPHDDPDDDPDLDQDAPDPQQWTWDQPSNRQIKIKHKDADDPAEEEEAEAQLDAPVLQVLLNNLLCVQVVHIYIRTGNQQLPPRNDPALAADALVVVLVSSVVVCVSVVNQAHAYEYEACSLLSNLVNLLVPVRHHQEYERELHQQLVQDDPVLVVLLVVLLVLLVVLCVVPRQLSSLQSNLCSQANPVLQVPDDPVLSVSSSSRSSSNNRRSPHNRDDLLSLLSRPAEYEYEYEPSNCVNSVSVQLSSLVRHFQYEYEYDYPDHSRGPSPDSNVVSVVVNVVVVCSVPDDGDGGDDYDYDDD

Mean predicted aligned error: 19.02 Å

Sequence (666 aa):
MPVSTVAASRAATRPAPSWAAWPRAATDPAVVVLTSGTTGRPKGVVLSGEALAASADAWRAALPPSTGWVLALGLGHVAGLGILWRAIASRVPVHIVPRNDPAALLAALRTRPAPSHVSLVPTQLARVLDVAGSARAPTSLRAALLGGGPIPAALVEQAIGAGWPVLPTYGLSEAGSGVTVLPTTDVARHPGSAGSPLPGVQARIDHPDRTGVGEILVHTPARFSGYLGDEVGTAQVLCPDGWLRTGDLGRLDDGGRLIVVDRRTDRIVRGGENISPAEVEAVLLAHPAIADAAVVGRPDPAWGHVPVAAIVLRDALTDPGDDALIRHCRASLAGFKVPAAFIRLGSLPRTASGKLRRGALRAAITPAPTQSTDGRAESDDPRGTRCLVSPDGVRLGWHETGSGQDPILLLHGTLSNGRQLARLAAELARRGGGR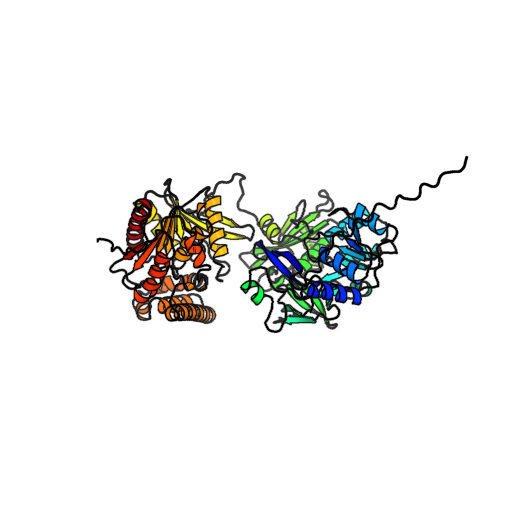VLAVDRRGSGASRLADPAPLGIGVHVEDLVAILDAERIRSATAVGISYGGVLALELAARHPERVRAVVAWEPPYGSLADEGIQARLLAIAGATEAAHRAGGPARAAETFLRGVAGDAAWDRLSPRARAFIEREGDGALADVRLGGLDPDGLARISCPVVVLTGSASEPFYGPIADSLVARVPGAHRIRVPRLGHAGPITDPAAVGAVIHEALVEARTSRPQPPGGTMELAR

Solvent-accessible surface area (backbone atoms only — not comparable to full-atom values): 35678 Å² total; per-residue (Å²): 134,82,85,79,80,78,71,81,73,77,69,77,77,67,73,70,78,79,70,68,80,70,92,66,60,55,77,40,80,64,48,70,36,61,38,84,35,99,82,74,54,68,40,33,38,26,29,19,48,47,12,44,48,43,30,21,51,22,50,58,72,71,42,80,89,68,61,12,34,42,44,57,46,60,67,68,35,46,70,27,41,44,51,56,43,34,26,59,75,66,73,32,56,73,49,77,43,68,78,89,41,45,66,55,46,59,49,52,49,67,39,86,84,41,23,15,31,38,54,42,31,58,61,54,50,52,50,32,47,63,76,44,57,91,53,61,49,56,86,60,49,68,38,34,40,34,28,89,53,86,70,60,59,67,59,52,53,53,37,45,75,36,57,38,42,49,22,40,36,38,61,43,65,58,39,37,28,64,42,22,43,24,54,55,91,42,42,88,81,40,71,69,40,24,19,34,55,33,66,80,38,46,73,48,62,45,82,49,48,98,86,47,44,13,39,34,31,38,34,48,74,13,36,41,82,36,37,67,96,32,67,69,66,21,57,70,27,47,40,98,88,60,36,30,53,66,65,31,24,19,29,67,49,100,85,61,27,36,32,69,69,45,47,72,89,62,68,25,48,37,71,86,42,82,36,54,37,66,64,50,24,54,58,49,50,68,37,89,48,36,64,44,57,47,44,44,58,41,82,33,98,89,32,57,19,42,40,33,32,39,35,20,56,66,46,83,92,52,71,74,53,68,71,51,52,52,52,57,36,55,76,79,37,61,79,86,56,42,57,80,44,77,43,85,39,98,65,81,55,49,47,100,78,54,35,74,36,62,60,58,41,49,64,71,70,47,85,64,82,80,83,72,98,61,102,63,90,67,66,85,36,105,80,49,45,36,75,46,68,48,89,85,69,51,68,44,28,30,36,68,29,68,84,28,95,53,38,32,41,36,39,49,26,66,42,44,34,41,67,45,41,48,48,26,28,46,40,36,17,71,74,65,57,18,17,22,38,27,44,31,78,55,19,58,41,96,35,54,51,94,63,53,66,58,65,56,65,68,58,55,39,50,52,54,53,50,52,31,55,70,68,70,43,74,49,27,34,28,32,11,25,27,59,21,8,44,49,31,52,50,34,24,33,76,37,45,82,40,30,63,28,35,40,24,32,47,41,61,44,38,85,56,37,56,73,67,55,32,52,48,52,52,49,32,28,56,49,19,52,52,30,30,78,73,57,35,36,42,38,11,24,51,46,37,45,28,59,78,50,35,64,70,43,58,70,70,45,51,72,73,53,45,65,50,34,25,68,17,7,43,33,36,50,27,46,53,74,54,41,68,92,52,81,76,43,39,53,56,26,80,36,36,33,37,37,37,41,37,61,65,42,35,94,70,43,40,62,27,49,54,49,47,30,75,46,24,58,42,22,36,43,39,47,40,78,90,37,71,67,64,67,43,62,74,51,29,62,64,52,24,51,55,52,48,53,51,52,51,48,49,72,69,58,68,85,50,81,78,81,64,80,48,73,74,84,128

Nearest PDB structures (foldseek):
  6q2m-assembly1_A  TM=8.802E-01  e=1.646E-24  Photinus pyralis
  2d1q-assembly1_A  TM=8.516E-01  e=1.839E-24  Nipponoluciola cruciata
  2d1t-assembly1_A  TM=8.503E-01  e=2.296E-24  Nipponoluciola cruciata
  4g36-assembly2_B  TM=8.794E-01  e=2.638E-23  Photinus pyralis
  4g37-assembly2_B  TM=6.108E-01  e=9.716E-24  Photinus pyralis

pLDDT: mean 79.63, std 17.73, range [23.91, 98.25]